Protein AF-A0A2P7TG38-F1 (afdb_monomer)

Sequence (445 aa):
MKNNAKIALFFLISPLFAFIAFDYECVNLPETLLNYAGIVFPADIINNLADMDNMPASNPTTDAGATLGRVLFYDADLSQNHTISCASCHIQEFSFTDTARFSTGFNGGQTTRNAMSINHIRFQRDNAFFWDERAPSLEAQALMPIQNAVEMGLTLDTLVARVAAKPFYPSLFQAAFGTTTVTSDFIARALAQFMRSMNTFGSKYRQGVEQTPGNPSVVPFANFTAEENLGKTLFMDTTRGNCQSCHTRNVFVHQGSHNIGLDIVYADNGVGAVTGNPNKNGKFAVPSLINVALTAPYMHDGRYNTLEQVINFYSDSIQPHPNLSHFLKDNITGLPRHPNYTPSEKAALLAFLNTLTDTIIATDERWSNPFCVITCVPTITGNAEVCAYDPVTYTITPGPPNSTYLWNITGSYIIVSGCSMADTTCTLMWTDGPAGTLSVTQTSY

Solvent-accessible surface area (backbone atoms only — not comparable to full-atom values): 24382 Å² total; per-residue (Å²): 136,88,82,83,80,81,81,81,80,79,77,80,78,70,79,81,73,76,82,82,48,64,36,88,90,39,73,59,71,69,97,63,77,60,87,45,50,79,68,84,70,57,69,69,53,52,74,69,39,58,91,19,53,62,69,45,92,94,54,63,55,36,36,44,24,19,50,42,8,45,50,62,36,52,32,23,69,64,12,71,81,46,75,28,28,59,40,74,37,30,27,39,73,28,48,23,14,27,76,45,42,41,38,69,21,58,82,73,35,65,50,90,38,29,51,67,61,46,62,42,52,31,37,28,31,87,36,43,39,66,56,34,42,73,21,77,34,61,39,57,44,57,48,46,50,35,48,30,81,46,42,19,45,29,53,64,69,57,48,31,53,54,52,62,67,42,86,67,42,38,61,38,33,32,64,43,71,75,36,58,76,68,43,62,67,59,51,17,46,18,38,34,20,28,44,47,40,40,67,84,75,76,12,59,47,48,51,29,48,76,74,35,84,76,60,60,75,75,48,78,39,87,86,46,52,75,49,31,40,48,9,44,45,53,38,54,29,72,86,50,61,16,45,38,78,58,48,35,70,104,69,24,40,30,39,56,66,44,17,76,11,87,51,81,77,75,92,65,35,38,30,11,66,71,68,71,40,78,83,34,37,45,16,29,43,36,67,45,47,63,32,49,76,50,39,40,26,38,65,65,62,18,82,31,76,46,69,65,55,52,52,48,37,56,20,68,55,44,33,82,26,93,52,39,33,70,73,48,29,36,92,85,80,64,42,52,40,56,56,61,61,50,75,68,52,50,50,13,38,51,49,28,48,51,28,35,38,42,69,58,66,37,70,40,71,87,72,47,79,43,49,32,66,58,74,65,64,44,57,78,52,74,86,74,92,72,64,73,70,53,74,46,68,37,37,36,60,76,68,65,86,82,35,28,34,46,65,49,74,47,63,40,67,42,84,74,46,69,53,43,46,79,44,53,39,33,28,33,24,44,43,91,63,66,91,57,51,77,48,61,40,54,76,51,111

Foldseek 3Di:
DDDDDDDDPPDPPPPPPDPFDFDLLFFFADPDQDDLQPDDDDPQCCVVQVQQQQQDPVQHQDSLLLVLLLSQQQFLCLFPQSHDGQCQALPLLLQGHHQDLFGFADPRATDQWGGAHLAQVSRAPQQQDDFQSQANHQLSVNCPQSCDCGHRNDDQVRNQVSLLPRPCQLVSCCRRPVGSHGHSSSNSSSNSSNSNSRYDQPFLLSVQVVVDPDDSLPDAGPSDDPLLSLLSVQCSDLQALNNCVLLDDSRQAKGAKFQQQPDQDDDAQRNCVSPVDNLSGNITIRHGLQSVVSHAQDDGSRPRGDVLVVLQCSQAPRHQHVNHDQSQARPPPRGGHHNNDDPSNSSSNVSNSNSSYDSCSSDPPSNDNRGDGPQPFWDWDFDDPDDAFDKTKIFTDDDPPPWFKQKDKDWAWDFPDDRGRPGRMTIIGHHPTPDMDIGMGTDGD

Radius of gyration: 27.14 Å; Cα contacts (8 Å, |Δi|>4): 887; chains: 1; bounding box: 72×56×91 Å

Mean predicted aligned error: 9.94 Å

Secondary structure (DSSP, 8-state):
---------------------EEEEEE---SS---SS-----HHHHHHHGGG----TTS---HHHHHHHHHHHH-GGGSTTS---GGGTSBGGGTSB-SSSS-B-TTSPBPSSPPPP-TTGGG-GGG-BSTT--BSSHHHHHHHHHH-TTTT---HHHHHHHHHHSTTHHHHHHHHHS-----HHHHHHHHHHHHHH-----SHHHHHHHH--S-TTTSPPTTS-HHHHHHHHHHH-TTTT-GGGTS-TTT-----EEB--S-SS-S--BHHHHH--GGGTTBEE----TTGGGS-SBSTT--BSSHHHHHHIIIII----TTB-GGGB-TTT-SBP-----HHHHHHHHHHHHTT--GGGGT-GGGS--EEE----PPEE----PPTT-EEEEEE---STT-EEEEEEESSEEEEEE-STT-SEEEEEE-SSSPPEEEEEEEE-

Nearest PDB structures (foldseek):
  1iqc-assembly2_B  TM=8.600E-01  e=4.236E-20  Nitrosomonas europaea
  2c1v-assembly1_B  TM=8.940E-01  e=2.326E-19  Paracoccus pantotrophus
  4aam-assembly1_A  TM=7.656E-01  e=3.392E-21  Geobacter sulfurreducens PCA
  6qkn-assembly1_A  TM=8.036E-01  e=1.219E-19  Neisseria gonorrhoeae
  3hq8-assembly1_A  TM=8.163E-01  e=1.145E-14  Geobacter sulfurreducens

pLDDT: mean 89.49, std 15.1, range [26.48, 98.94]

Structure (mmCIF, N/CA/C/O backbone):
data_AF-A0A2P7TG38-F1
#
_entry.id   AF-A0A2P7TG38-F1
#
loop_
_atom_site.group_PDB
_atom_site.id
_atom_site.type_symbol
_atom_site.label_atom_id
_atom_site.label_alt_id
_atom_site.label_comp_id
_atom_site.label_asym_id
_atom_site.label_entity_id
_atom_site.label_seq_id
_atom_site.pdbx_PDB_ins_code
_atom_site.Cartn_x
_atom_site.Cartn_y
_atom_site.Cartn_z
_atom_site.occupancy
_atom_site.B_iso_or_equiv
_atom_site.auth_seq_id
_atom_site.auth_comp_id
_atom_site.auth_asym_id
_atom_site.auth_atom_id
_atom_site.pdbx_PDB_model_num
ATOM 1 N N . MET A 1 1 ? 49.257 -34.794 -3.719 1.00 40.75 1 MET A N 1
ATOM 2 C CA . MET A 1 1 ? 48.892 -33.424 -3.303 1.00 40.75 1 MET A CA 1
ATOM 3 C C . MET A 1 1 ? 47.437 -33.449 -2.856 1.00 40.75 1 MET A C 1
ATOM 5 O O . MET A 1 1 ? 46.562 -33.630 -3.687 1.00 40.75 1 MET A O 1
ATOM 9 N N . LYS A 1 2 ? 47.200 -33.424 -1.538 1.00 30.56 2 LYS A N 1
ATOM 10 C CA . LYS A 1 2 ? 45.861 -33.371 -0.930 1.00 30.56 2 LYS A CA 1
ATOM 11 C C . LYS A 1 2 ? 45.369 -31.926 -1.021 1.00 30.56 2 LYS A C 1
ATOM 13 O O . LYS A 1 2 ? 46.063 -31.052 -0.514 1.00 30.56 2 LYS A O 1
ATOM 18 N N . ASN A 1 3 ? 44.221 -31.683 -1.649 1.00 32.53 3 ASN A N 1
ATOM 19 C CA . ASN A 1 3 ? 43.583 -30.367 -1.649 1.00 32.53 3 ASN A CA 1
ATOM 20 C C . ASN A 1 3 ? 42.337 -30.433 -0.760 1.00 32.53 3 ASN A C 1
ATOM 22 O O . ASN A 1 3 ? 41.350 -31.080 -1.099 1.00 32.53 3 ASN A O 1
ATOM 26 N N . ASN A 1 4 ? 42.440 -29.816 0.417 1.00 31.19 4 ASN A N 1
ATOM 27 C CA . ASN A 1 4 ? 41.373 -29.701 1.403 1.00 31.19 4 ASN A CA 1
ATOM 28 C C . ASN A 1 4 ? 40.395 -28.605 0.960 1.00 31.19 4 ASN A C 1
ATOM 30 O O . ASN A 1 4 ? 40.722 -27.421 1.043 1.00 31.19 4 ASN A O 1
ATOM 34 N N . ALA A 1 5 ? 39.192 -28.986 0.537 1.00 33.16 5 ALA A N 1
ATOM 35 C CA . ALA A 1 5 ? 38.080 -28.053 0.401 1.00 33.16 5 ALA A CA 1
ATOM 36 C C . ALA A 1 5 ? 37.529 -27.734 1.800 1.00 33.16 5 ALA A C 1
ATOM 38 O O . ALA A 1 5 ? 36.944 -28.591 2.462 1.00 33.16 5 ALA A O 1
ATOM 39 N N . LYS A 1 6 ? 37.751 -26.504 2.273 1.00 30.05 6 LYS A N 1
ATOM 40 C CA . LYS A 1 6 ? 37.080 -25.966 3.461 1.00 30.05 6 LYS A CA 1
ATOM 41 C C . LYS A 1 6 ? 35.640 -25.625 3.078 1.00 30.05 6 LYS A C 1
ATOM 43 O O . LYS A 1 6 ? 35.405 -24.639 2.388 1.00 30.05 6 LYS A O 1
ATOM 48 N N . ILE A 1 7 ? 34.692 -26.442 3.524 1.00 29.89 7 ILE A N 1
ATOM 49 C CA . ILE A 1 7 ? 33.266 -26.108 3.519 1.00 29.89 7 ILE A CA 1
ATOM 50 C C . ILE A 1 7 ? 33.051 -25.121 4.670 1.00 29.89 7 ILE A C 1
ATOM 52 O O . ILE A 1 7 ? 33.132 -25.497 5.838 1.00 29.89 7 ILE A O 1
ATOM 56 N N . ALA A 1 8 ? 32.851 -23.845 4.345 1.00 27.77 8 ALA A N 1
ATOM 57 C CA . ALA A 1 8 ? 32.407 -22.847 5.306 1.00 27.77 8 ALA A CA 1
ATOM 58 C C . ALA A 1 8 ? 30.895 -23.021 5.502 1.00 27.77 8 ALA A C 1
ATOM 60 O O . ALA A 1 8 ? 30.098 -22.637 4.649 1.00 27.77 8 ALA A O 1
ATOM 61 N N . LEU A 1 9 ? 30.514 -23.659 6.607 1.00 26.48 9 LEU A N 1
ATOM 62 C CA . LEU A 1 9 ? 29.132 -23.750 7.057 1.00 26.48 9 LEU A CA 1
ATOM 63 C C . LEU A 1 9 ? 28.748 -22.379 7.638 1.00 26.48 9 LEU A C 1
ATOM 65 O O . LEU A 1 9 ? 29.119 -22.053 8.764 1.00 26.48 9 LEU A O 1
ATOM 69 N N . PHE A 1 10 ? 28.068 -21.546 6.850 1.00 28.14 10 PHE A N 1
ATOM 70 C CA . PHE A 1 10 ? 27.430 -20.337 7.366 1.00 28.14 10 PHE A CA 1
ATOM 71 C C . PHE A 1 10 ? 26.239 -20.764 8.229 1.00 28.14 10 PHE A C 1
ATOM 73 O O . PHE A 1 10 ? 25.195 -21.159 7.714 1.00 28.14 10 PHE A O 1
ATOM 80 N N . PHE A 1 11 ? 26.406 -20.710 9.549 1.00 26.55 11 PHE A N 1
ATOM 81 C CA . PHE A 1 11 ? 25.276 -20.721 10.467 1.00 26.55 11 PHE A CA 1
ATOM 82 C C . PHE A 1 11 ? 24.475 -19.439 10.225 1.00 26.55 11 PHE A C 1
ATOM 84 O O . PHE A 1 11 ? 24.938 -18.343 10.540 1.00 26.55 11 PHE A O 1
ATOM 91 N N . LEU A 1 12 ? 23.290 -19.577 9.629 1.00 28.44 12 LEU A N 1
ATOM 92 C CA . LEU A 1 12 ? 22.257 -18.548 9.663 1.00 28.44 12 LEU A CA 1
ATOM 93 C C . LEU A 1 12 ? 21.888 -18.340 11.132 1.00 28.44 12 LEU A C 1
ATOM 95 O O . LEU A 1 12 ? 21.151 -19.129 11.721 1.00 28.44 12 LEU A O 1
ATOM 99 N N . ILE A 1 13 ? 22.453 -17.300 11.739 1.00 27.97 13 ILE A N 1
ATOM 100 C CA . ILE A 1 13 ? 21.964 -16.765 13.003 1.00 27.97 13 ILE A CA 1
ATOM 101 C C . ILE A 1 13 ? 20.603 -16.159 12.663 1.00 27.97 13 ILE A C 1
ATOM 103 O O . ILE A 1 13 ? 20.529 -15.042 12.157 1.00 27.97 13 ILE A O 1
ATOM 107 N N . SER A 1 14 ? 19.530 -16.928 12.857 1.00 29.52 14 SER A N 1
ATOM 108 C CA . SER A 1 14 ? 18.183 -16.365 12.894 1.00 29.52 14 SER A CA 1
ATOM 109 C C . SER A 1 14 ? 18.194 -15.322 14.008 1.00 29.52 14 SER A C 1
ATOM 111 O O . SER A 1 14 ? 18.491 -15.698 15.147 1.00 29.52 14 SER A O 1
ATOM 113 N N . PRO A 1 15 ? 17.926 -14.033 13.735 1.00 32.41 15 PRO A N 1
ATOM 114 C CA . PRO A 1 15 ? 17.706 -13.097 14.818 1.00 32.41 15 PRO A CA 1
ATOM 115 C C . PRO A 1 15 ? 16.525 -13.652 15.611 1.00 32.41 15 PRO A C 1
ATOM 117 O O . PRO A 1 15 ? 15.466 -13.954 15.056 1.00 32.41 15 PRO A O 1
ATOM 120 N N . LEU A 1 16 ? 16.756 -13.904 16.895 1.00 33.19 16 LEU A N 1
ATOM 121 C CA . LEU A 1 16 ? 15.710 -14.249 17.838 1.00 33.19 16 LEU A CA 1
ATOM 122 C C . LEU A 1 16 ? 14.849 -12.983 17.949 1.00 33.19 16 LEU A C 1
ATOM 124 O O . LEU A 1 16 ? 15.168 -12.085 18.724 1.00 33.19 16 LEU A O 1
ATOM 128 N N . PHE A 1 17 ? 13.841 -12.839 17.086 1.00 38.12 17 PHE A N 1
ATOM 129 C CA . PHE A 1 17 ? 12.867 -11.767 17.232 1.00 38.12 17 PHE A CA 1
ATOM 130 C C . PHE A 1 17 ? 12.165 -12.016 18.563 1.00 38.12 17 PHE A C 1
ATOM 132 O O . PHE A 1 17 ? 11.466 -13.016 18.729 1.00 38.12 17 PHE A O 1
ATOM 139 N N . ALA A 1 18 ? 12.417 -11.149 19.540 1.00 43.00 18 ALA A N 1
ATOM 140 C CA . ALA A 1 18 ? 11.610 -11.119 20.743 1.00 43.00 18 ALA A CA 1
ATOM 141 C C . ALA A 1 18 ? 10.163 -10.875 20.297 1.00 43.00 18 ALA A C 1
ATOM 143 O O . ALA A 1 18 ? 9.884 -9.872 19.640 1.00 43.00 18 ALA A O 1
ATOM 144 N N . PHE A 1 19 ? 9.263 -11.811 20.596 1.00 54.06 19 PHE A N 1
ATOM 145 C CA . PHE A 1 19 ? 7.839 -11.619 20.354 1.00 54.06 19 PHE A CA 1
ATOM 146 C C . PHE A 1 19 ? 7.368 -10.462 21.240 1.00 54.06 19 PHE A C 1
ATOM 148 O O . PHE A 1 19 ? 7.234 -10.616 22.453 1.00 54.06 19 PHE A O 1
ATOM 155 N N . ILE A 1 20 ? 7.165 -9.285 20.644 1.00 66.25 20 ILE A N 1
ATOM 156 C CA . ILE A 1 20 ? 6.530 -8.158 21.326 1.00 66.25 20 ILE A CA 1
ATOM 157 C C . ILE A 1 20 ? 5.039 -8.482 21.395 1.00 66.25 20 ILE A C 1
ATOM 159 O O . ILE A 1 20 ? 4.345 -8.460 20.381 1.00 66.25 20 ILE A O 1
ATOM 163 N N . ALA A 1 21 ? 4.560 -8.822 22.587 1.00 76.19 21 ALA A N 1
ATOM 164 C CA . ALA A 1 21 ? 3.137 -8.978 22.842 1.00 76.19 21 ALA A CA 1
ATOM 165 C C . ALA A 1 21 ? 2.519 -7.610 23.172 1.00 76.19 21 ALA A C 1
ATOM 167 O O . ALA A 1 21 ? 3.145 -6.786 23.843 1.00 76.19 21 ALA A O 1
ATOM 168 N N . PHE A 1 22 ? 1.295 -7.372 22.706 1.00 82.75 22 PHE A N 1
ATOM 169 C CA . PHE A 1 22 ? 0.552 -6.132 22.931 1.00 82.75 22 PHE A CA 1
ATOM 170 C C . PHE A 1 22 ? -0.706 -6.404 23.753 1.00 82.75 22 PHE A C 1
ATOM 172 O O . PHE A 1 22 ? -1.361 -7.429 23.570 1.00 82.75 22 PHE A O 1
ATOM 179 N N . ASP A 1 23 ? -1.034 -5.481 24.654 1.00 84.56 23 ASP A N 1
ATOM 180 C CA . ASP A 1 23 ? -2.286 -5.485 25.399 1.00 84.56 23 ASP A CA 1
ATOM 181 C C . ASP A 1 23 ? -3.351 -4.736 24.593 1.00 84.56 23 ASP A C 1
ATOM 183 O O . ASP A 1 23 ? -3.359 -3.506 24.546 1.00 84.56 23 ASP A O 1
ATOM 187 N N . TYR A 1 24 ? -4.259 -5.479 23.958 1.00 88.81 24 TYR A N 1
ATOM 188 C CA . TYR A 1 24 ? -5.338 -4.910 23.147 1.00 88.81 24 TYR A CA 1
ATOM 189 C C . TYR A 1 24 ? -6.470 -4.262 23.967 1.00 88.81 24 TYR A C 1
ATOM 191 O O . TYR A 1 24 ? -7.418 -3.733 23.378 1.00 88.81 24 TYR A O 1
ATOM 199 N N . GLU A 1 25 ? -6.366 -4.256 25.299 1.00 89.75 25 GLU A N 1
ATOM 200 C CA . GLU A 1 25 ? -7.223 -3.484 26.206 1.00 89.75 25 GLU A CA 1
ATOM 201 C C . GLU A 1 25 ? -6.608 -2.122 26.584 1.00 89.75 25 GLU A C 1
ATOM 203 O O . GLU A 1 25 ? -7.287 -1.271 27.164 1.00 89.75 25 GLU A O 1
ATOM 208 N N . CYS A 1 26 ? -5.343 -1.875 26.221 1.00 90.56 26 CYS A N 1
ATOM 209 C CA . CYS A 1 26 ? -4.595 -0.673 26.581 1.00 90.56 26 CYS A CA 1
ATOM 210 C C . CYS A 1 26 ? -4.051 0.038 25.338 1.00 90.56 26 CYS A C 1
ATOM 212 O O . CYS A 1 26 ? -3.210 -0.489 24.612 1.00 90.56 26 CYS A O 1
ATOM 214 N N . VAL A 1 27 ? -4.487 1.279 25.116 1.00 93.62 27 VAL A N 1
ATOM 215 C CA . VAL A 1 27 ? -3.978 2.130 24.033 1.00 93.62 27 VAL A CA 1
ATOM 216 C C . VAL A 1 27 ? -3.109 3.237 24.625 1.00 93.62 27 VAL A C 1
ATOM 218 O O . VAL A 1 27 ? -3.555 3.990 25.489 1.00 93.62 27 VAL A O 1
ATOM 221 N N . ASN A 1 28 ? -1.879 3.358 24.137 1.00 92.62 28 ASN A N 1
ATOM 222 C CA . ASN A 1 28 ? -0.933 4.414 24.464 1.00 92.62 28 ASN A CA 1
ATOM 223 C C . ASN A 1 28 ? -0.967 5.496 23.374 1.00 92.62 28 ASN A C 1
ATOM 225 O O . ASN A 1 28 ? -0.212 5.449 22.402 1.00 92.62 28 ASN A O 1
ATOM 229 N N . LEU A 1 29 ? -1.886 6.453 23.516 1.00 94.25 29 LEU A N 1
ATOM 230 C CA . LEU A 1 29 ? -1.985 7.608 22.623 1.00 94.25 29 LEU A CA 1
ATOM 231 C C . LEU A 1 29 ? -1.317 8.836 23.258 1.00 94.25 29 LEU A C 1
ATOM 233 O O . LEU A 1 29 ? -1.449 9.034 24.468 1.00 94.25 29 LEU A O 1
ATOM 237 N N . PRO A 1 30 ? -0.651 9.694 22.465 1.00 90.50 30 PRO A N 1
ATOM 238 C CA . PRO A 1 30 ? -0.101 10.945 22.972 1.00 90.50 30 PRO A CA 1
ATOM 239 C C . PRO A 1 30 ? -1.216 11.891 23.440 1.00 90.50 30 PRO A C 1
ATOM 241 O O . PRO A 1 30 ? -2.312 11.906 22.879 1.00 90.50 30 PRO A O 1
ATOM 244 N N . GLU A 1 31 ? -0.917 12.734 24.435 1.00 89.56 31 GLU A N 1
ATOM 245 C CA . GLU A 1 31 ? -1.869 13.733 24.956 1.00 89.56 31 GLU A CA 1
ATOM 246 C C . GLU A 1 31 ? -2.349 14.708 23.871 1.00 89.56 31 GLU A C 1
ATOM 248 O O . GLU A 1 31 ? -3.493 15.161 23.881 1.00 89.56 31 GLU A O 1
ATOM 253 N N . THR A 1 32 ? -1.464 15.030 22.925 1.00 94.38 32 THR A N 1
ATOM 254 C CA . THR A 1 32 ? -1.784 15.827 21.739 1.00 94.38 32 THR A CA 1
ATOM 255 C C . THR A 1 32 ? -1.868 14.908 20.531 1.00 94.38 32 THR A C 1
ATOM 257 O O . THR A 1 32 ? -0.941 14.143 20.272 1.00 94.38 32 THR A O 1
ATOM 260 N N . LEU A 1 33 ? -2.965 15.009 19.776 1.00 96.12 33 LEU A N 1
ATOM 261 C CA . LEU A 1 33 ? -3.148 14.225 18.558 1.00 96.12 33 LEU A CA 1
ATOM 262 C C . LEU A 1 33 ? -2.015 14.490 17.565 1.00 96.12 33 LEU A C 1
ATOM 264 O O . LEU A 1 33 ? -1.597 15.631 17.357 1.00 96.12 33 LEU A O 1
ATOM 268 N N . LEU A 1 34 ? -1.535 13.420 16.936 1.00 96.44 34 LEU A N 1
ATOM 269 C CA . LEU A 1 34 ? -0.526 13.531 15.893 1.00 96.44 34 LEU A CA 1
ATOM 270 C C . LEU A 1 34 ? -1.128 14.166 14.633 1.00 96.44 34 LEU A C 1
ATOM 272 O O . LEU A 1 34 ? -2.316 14.020 14.354 1.00 96.44 34 LEU A O 1
ATOM 276 N N . ASN A 1 35 ? -0.286 14.847 13.856 1.00 95.69 35 ASN A N 1
ATOM 277 C CA . ASN A 1 35 ? -0.706 15.532 12.638 1.00 95.69 35 ASN A CA 1
ATOM 278 C C . ASN A 1 35 ? -0.866 14.545 11.465 1.00 95.69 35 ASN A C 1
ATOM 280 O O . ASN A 1 35 ? 0.118 14.159 10.819 1.00 95.69 35 ASN A O 1
ATOM 284 N N . TYR A 1 36 ? -2.114 14.176 11.182 1.00 96.31 36 TYR A N 1
ATOM 285 C CA . TYR A 1 36 ? -2.535 13.373 10.032 1.00 96.31 36 TYR A CA 1
ATOM 286 C C . TYR A 1 36 ? -3.200 14.222 8.944 1.00 96.31 36 TYR A C 1
ATOM 288 O O . TYR A 1 36 ? -3.076 13.911 7.759 1.00 96.31 36 TYR A O 1
ATOM 296 N N . ALA A 1 37 ? -3.929 15.270 9.331 1.00 93.88 37 ALA A N 1
ATOM 297 C CA . ALA A 1 37 ? -4.727 16.088 8.422 1.00 93.88 37 ALA A CA 1
ATOM 298 C C . ALA A 1 37 ? -3.908 17.193 7.736 1.00 93.88 37 ALA A C 1
ATOM 300 O O . ALA A 1 37 ? -4.144 17.524 6.574 1.00 93.88 37 ALA A O 1
ATOM 301 N N . GLY A 1 38 ? -2.924 17.756 8.435 1.00 89.75 38 GLY A N 1
ATOM 302 C CA . GLY A 1 38 ? -2.095 18.877 7.992 1.00 89.75 38 GLY A CA 1
ATOM 303 C C . GLY A 1 38 ? -0.827 18.463 7.248 1.00 89.75 38 GLY A C 1
ATOM 304 O O . GLY A 1 38 ? 0.221 19.078 7.453 1.00 89.75 38 GLY A O 1
ATOM 305 N N . ILE A 1 39 ? -0.883 17.417 6.416 1.00 86.56 39 ILE A N 1
ATOM 306 C CA . ILE A 1 39 ? 0.250 17.022 5.566 1.00 86.56 39 ILE A CA 1
ATOM 307 C C . ILE A 1 39 ? 0.423 18.063 4.457 1.00 86.56 39 ILE A C 1
ATOM 309 O O . ILE A 1 39 ? -0.488 18.311 3.666 1.00 86.56 39 ILE A O 1
ATOM 313 N N . VAL A 1 40 ? 1.612 18.662 4.385 1.00 85.69 40 VAL A N 1
ATOM 314 C CA . VAL A 1 40 ? 1.969 19.596 3.314 1.00 85.69 40 VAL A CA 1
ATOM 315 C C . VAL A 1 40 ? 2.430 18.797 2.101 1.00 85.69 40 VAL A C 1
ATOM 317 O O . VAL A 1 40 ? 3.507 18.204 2.103 1.00 85.69 40 VAL A O 1
ATOM 320 N N . PHE A 1 41 ? 1.604 18.784 1.060 1.00 87.88 41 PHE A N 1
ATOM 321 C CA . PHE A 1 41 ? 1.947 18.161 -0.214 1.00 87.88 41 PHE A CA 1
ATOM 322 C C . PHE A 1 41 ? 2.811 19.110 -1.058 1.00 87.88 41 PHE A C 1
ATOM 324 O O . PHE A 1 41 ? 2.477 20.296 -1.160 1.00 87.88 41 PHE A O 1
ATOM 331 N N . PRO A 1 42 ? 3.879 18.618 -1.714 1.00 86.81 42 PRO A N 1
ATOM 332 C CA . PRO A 1 42 ? 4.589 19.400 -2.720 1.00 86.81 42 PRO A CA 1
ATOM 333 C C . PRO A 1 42 ? 3.629 19.891 -3.816 1.00 86.81 42 PRO A C 1
ATOM 335 O O . PRO A 1 42 ? 2.683 19.195 -4.193 1.00 86.81 42 PRO A O 1
ATOM 338 N N . ALA A 1 43 ? 3.858 21.096 -4.342 1.00 84.00 43 ALA A N 1
ATOM 339 C CA . ALA A 1 43 ? 2.920 21.740 -5.268 1.00 84.00 43 ALA A CA 1
ATOM 340 C C . ALA A 1 43 ? 2.669 20.916 -6.545 1.00 84.00 43 ALA A C 1
ATOM 342 O O . ALA A 1 43 ? 1.555 20.892 -7.068 1.00 84.00 43 ALA A O 1
ATOM 343 N N . ASP A 1 44 ? 3.685 20.204 -7.040 1.00 83.06 44 ASP A N 1
ATOM 344 C CA . ASP A 1 44 ? 3.545 19.310 -8.186 1.00 83.06 44 ASP A CA 1
ATOM 345 C C . ASP A 1 44 ? 2.716 18.061 -7.859 1.00 83.06 44 ASP A C 1
ATOM 347 O O . ASP A 1 44 ? 2.017 17.569 -8.741 1.00 83.06 44 ASP A O 1
ATOM 351 N N . ILE A 1 45 ? 2.718 17.575 -6.615 1.00 83.62 45 ILE A N 1
ATOM 352 C CA . ILE A 1 45 ? 1.814 16.500 -6.185 1.00 83.62 45 ILE A CA 1
ATOM 353 C C . ILE A 1 45 ? 0.367 16.975 -6.270 1.00 83.62 45 ILE A C 1
ATOM 355 O O . ILE A 1 45 ? -0.440 16.316 -6.916 1.00 83.62 45 ILE A O 1
ATOM 359 N N . ILE A 1 46 ? 0.053 18.140 -5.695 1.00 81.88 46 ILE A N 1
ATOM 360 C CA . ILE A 1 46 ? -1.311 18.695 -5.694 1.00 81.88 46 ILE A CA 1
ATOM 361 C C . ILE A 1 46 ? -1.815 18.877 -7.129 1.00 81.88 46 ILE A C 1
ATOM 363 O O . ILE A 1 46 ? -2.892 18.399 -7.477 1.00 81.88 46 ILE A O 1
ATOM 367 N N . ASN A 1 47 ? -1.010 19.515 -7.982 1.00 80.44 47 ASN A N 1
ATOM 368 C CA . ASN A 1 47 ? -1.403 19.817 -9.358 1.00 80.44 47 ASN A CA 1
ATOM 369 C C . ASN A 1 47 ? -1.591 18.563 -10.215 1.00 80.44 47 ASN A C 1
ATOM 371 O O . ASN A 1 47 ? -2.442 18.549 -11.100 1.00 80.44 47 ASN A O 1
ATOM 375 N N . ASN A 1 48 ? -0.794 17.517 -9.983 1.00 78.31 48 ASN A N 1
ATOM 376 C CA . ASN A 1 48 ? -0.901 16.293 -10.766 1.00 78.31 48 ASN A CA 1
ATOM 377 C C . ASN A 1 48 ? -1.972 15.353 -10.209 1.00 78.31 48 ASN A C 1
ATOM 379 O O . ASN A 1 48 ? -2.672 14.717 -10.988 1.00 78.31 48 ASN A O 1
ATOM 383 N N . LEU A 1 49 ? -2.110 15.230 -8.889 1.00 83.88 49 LEU A N 1
ATOM 384 C CA . LEU A 1 49 ? -2.918 14.189 -8.250 1.00 83.88 49 LEU A CA 1
ATOM 385 C C . LEU A 1 49 ? -4.317 14.629 -7.818 1.00 83.88 49 LEU A C 1
ATOM 387 O O . LEU A 1 49 ? -5.038 13.790 -7.290 1.00 83.88 49 LEU A O 1
ATOM 391 N N . ALA A 1 50 ? -4.732 15.873 -8.074 1.00 82.81 50 ALA A N 1
ATOM 392 C CA . ALA A 1 50 ? -6.072 16.350 -7.716 1.00 82.81 50 ALA A CA 1
ATOM 393 C C . ALA A 1 50 ? -7.195 15.415 -8.213 1.00 82.81 50 ALA A C 1
ATOM 395 O O . ALA A 1 50 ? -8.062 15.038 -7.434 1.00 82.81 50 ALA A O 1
ATOM 396 N N . ASP A 1 51 ? -7.121 14.951 -9.466 1.00 83.38 51 ASP A N 1
ATOM 397 C CA . ASP A 1 51 ? -8.115 14.031 -10.052 1.00 83.38 51 ASP A CA 1
ATOM 398 C C . ASP A 1 51 ? -8.026 12.590 -9.513 1.00 83.38 51 ASP A C 1
ATOM 400 O O . ASP A 1 51 ? -8.859 11.743 -9.833 1.00 83.38 51 ASP A O 1
ATOM 404 N N . MET A 1 52 ? -6.977 12.283 -8.750 1.00 87.62 52 MET A N 1
ATOM 405 C CA . MET A 1 52 ? -6.725 10.969 -8.158 1.00 87.62 52 MET A CA 1
ATOM 406 C C . MET A 1 52 ? -6.940 10.954 -6.645 1.00 87.62 52 MET A C 1
ATOM 408 O O . MET A 1 52 ? -6.830 9.891 -6.039 1.00 87.62 52 MET A O 1
ATOM 412 N N . ASP A 1 53 ? -7.211 12.105 -6.033 1.00 90.81 53 ASP A N 1
ATOM 413 C CA . ASP A 1 53 ? -7.488 12.201 -4.608 1.00 90.81 53 ASP A CA 1
ATOM 414 C C . ASP A 1 53 ? -8.857 11.584 -4.306 1.00 90.81 53 ASP A C 1
ATOM 416 O O . ASP A 1 53 ? -9.906 12.141 -4.629 1.00 90.81 53 ASP A O 1
ATOM 420 N N . ASN A 1 54 ? -8.844 10.410 -3.678 1.00 92.62 54 ASN A N 1
ATOM 421 C CA . ASN A 1 54 ? -10.058 9.682 -3.327 1.00 92.62 54 ASN A CA 1
ATOM 422 C C . ASN A 1 54 ? -10.664 10.097 -1.981 1.00 92.62 54 ASN A C 1
ATOM 424 O O . ASN A 1 54 ? -11.517 9.377 -1.456 1.00 92.62 54 ASN A O 1
ATOM 428 N N . MET A 1 55 ? -10.220 11.209 -1.386 1.00 93.19 55 MET A N 1
ATOM 429 C CA . MET A 1 55 ? -10.789 11.735 -0.148 1.00 93.19 55 MET A CA 1
ATOM 430 C C . MET A 1 55 ? -12.174 12.355 -0.410 1.00 93.19 55 MET A C 1
ATOM 432 O O . MET A 1 55 ? -12.268 13.428 -1.012 1.00 93.19 55 MET A O 1
ATOM 436 N N . PRO A 1 56 ? -13.277 11.737 0.052 1.00 94.25 56 PRO A N 1
ATOM 437 C CA . PRO A 1 56 ? -14.601 12.282 -0.189 1.00 94.25 56 PRO A CA 1
ATOM 438 C C . PRO A 1 56 ? -14.876 13.453 0.761 1.00 94.25 56 PRO A C 1
ATOM 440 O O . PRO A 1 56 ? -14.493 13.433 1.932 1.00 94.25 56 PRO A O 1
ATOM 443 N N . ALA A 1 57 ? -15.648 14.438 0.298 1.00 95.31 57 ALA A N 1
ATOM 444 C CA . ALA A 1 57 ? -16.063 15.577 1.124 1.00 95.31 57 ALA A CA 1
ATOM 445 C C . ALA A 1 57 ? -16.848 15.162 2.387 1.00 95.31 57 ALA A C 1
ATOM 447 O O . ALA A 1 57 ? -16.866 15.888 3.376 1.00 95.31 57 ALA A O 1
ATOM 448 N N . SER A 1 58 ? -17.488 13.988 2.369 1.00 96.06 58 SER A N 1
ATOM 449 C CA . SER A 1 58 ? -18.223 13.419 3.503 1.00 96.06 58 SER A CA 1
ATOM 450 C C . SER A 1 58 ? -17.349 12.678 4.523 1.00 96.06 58 SER A C 1
ATOM 452 O O . SER A 1 58 ? -17.867 12.261 5.559 1.00 96.06 58 SER A O 1
ATOM 454 N N . ASN A 1 59 ? -16.064 12.453 4.234 1.00 97.69 59 ASN A N 1
ATOM 455 C CA . ASN A 1 59 ? -15.116 11.797 5.138 1.00 97.69 59 ASN A CA 1
ATOM 456 C C . ASN A 1 59 ? -13.689 12.367 4.966 1.00 97.69 59 ASN A C 1
ATOM 458 O O . ASN A 1 59 ? -12.780 11.636 4.560 1.00 97.69 59 ASN A O 1
ATOM 462 N N . PRO A 1 60 ? -13.480 13.674 5.223 1.00 97.25 60 PRO A N 1
ATOM 463 C CA . PRO A 1 60 ? -12.146 14.262 5.183 1.00 97.25 60 PRO A CA 1
ATOM 464 C C . PRO A 1 60 ? -11.266 13.666 6.287 1.00 97.25 60 PRO A C 1
ATOM 466 O O . PRO A 1 60 ? -11.752 13.368 7.378 1.00 97.25 60 PRO A O 1
ATOM 469 N N . THR A 1 61 ? -9.964 13.527 6.031 1.00 97.94 61 THR A N 1
ATOM 470 C CA . THR A 1 61 ? -9.018 13.130 7.081 1.00 97.94 61 THR A CA 1
ATOM 471 C C . THR A 1 61 ? -8.929 14.218 8.149 1.00 97.94 61 THR A C 1
ATOM 473 O O . THR A 1 61 ? -8.615 15.370 7.860 1.00 97.94 61 THR A O 1
ATOM 476 N N . THR A 1 62 ? -9.183 13.823 9.392 1.00 98.50 62 THR A N 1
ATOM 477 C CA . THR A 1 62 ? -8.987 14.619 10.609 1.00 98.50 62 THR A CA 1
ATOM 478 C C . THR A 1 62 ? -8.001 13.903 11.524 1.00 98.50 62 THR A C 1
ATOM 480 O O . THR A 1 62 ? -7.896 12.677 11.467 1.00 98.50 62 THR A O 1
ATOM 483 N N . ASP A 1 63 ? -7.312 14.630 12.406 1.00 98.62 63 ASP A N 1
ATOM 484 C CA . ASP A 1 63 ? -6.367 13.994 13.333 1.00 98.62 63 ASP A CA 1
ATOM 485 C C . ASP A 1 63 ? -7.073 13.008 14.280 1.00 98.62 63 ASP A C 1
ATOM 487 O O . ASP A 1 63 ? -6.572 11.913 14.537 1.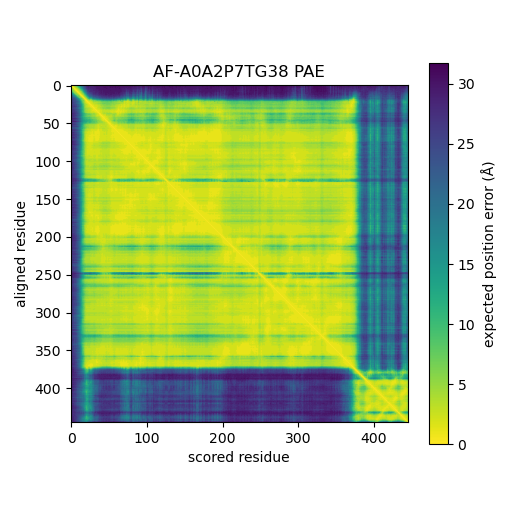00 98.62 63 ASP A O 1
ATOM 491 N N . ALA A 1 64 ? -8.282 13.349 14.739 1.00 98.69 64 ALA A N 1
ATOM 492 C CA . ALA A 1 64 ? -9.081 12.489 15.610 1.00 98.69 64 ALA A CA 1
ATOM 493 C C . ALA A 1 64 ? -9.601 11.239 14.881 1.00 98.69 64 ALA A C 1
ATOM 495 O O . ALA A 1 64 ? -9.488 10.130 15.403 1.00 98.69 64 ALA A O 1
ATOM 496 N N . GLY A 1 65 ? -10.125 11.388 13.659 1.00 98.75 65 GLY A N 1
ATOM 497 C CA . GLY A 1 65 ? -10.614 10.255 12.874 1.00 98.75 65 GLY A CA 1
ATOM 498 C C . GLY A 1 65 ? -9.499 9.321 12.405 1.00 98.75 65 GLY A C 1
ATOM 499 O O . GLY A 1 65 ? -9.664 8.104 12.478 1.00 98.75 65 GLY A O 1
ATOM 500 N N . ALA A 1 66 ? -8.336 9.854 12.019 1.00 98.75 66 ALA A N 1
ATOM 501 C CA . ALA A 1 66 ? -7.158 9.042 11.721 1.00 98.75 66 ALA A CA 1
ATOM 502 C C . ALA A 1 66 ? -6.594 8.354 12.974 1.00 98.75 66 ALA A C 1
ATOM 504 O O . ALA A 1 66 ? -6.167 7.208 12.886 1.00 98.75 66 ALA A O 1
ATOM 505 N N . THR A 1 67 ? -6.653 8.992 14.148 1.00 98.81 67 THR A N 1
ATOM 506 C CA . THR A 1 67 ? -6.266 8.354 15.418 1.00 98.81 67 THR A CA 1
ATOM 507 C C . THR A 1 67 ? -7.184 7.179 15.756 1.00 98.81 67 THR A C 1
ATOM 509 O O . THR A 1 67 ? -6.691 6.096 16.059 1.00 98.81 67 THR A O 1
ATOM 512 N N . LEU A 1 68 ? -8.508 7.336 15.636 1.00 98.88 68 LEU A N 1
ATOM 513 C CA . LEU A 1 68 ? -9.444 6.215 15.784 1.00 98.88 68 LEU A CA 1
ATOM 514 C C . LEU A 1 68 ? -9.145 5.103 14.764 1.00 98.88 68 LEU A C 1
ATOM 516 O O . LEU A 1 68 ? -9.091 3.928 15.125 1.00 98.88 68 LEU A O 1
ATOM 520 N N . GLY A 1 69 ? -8.899 5.472 13.504 1.00 98.88 69 GLY A N 1
ATOM 521 C CA . GLY A 1 69 ? -8.525 4.532 12.450 1.00 98.88 69 GLY A CA 1
ATOM 522 C C . GLY A 1 69 ? -7.234 3.773 12.744 1.00 98.88 69 GLY A C 1
ATOM 523 O O . GLY A 1 69 ? -7.182 2.573 12.505 1.00 98.88 69 GLY A O 1
ATOM 524 N N . ARG A 1 70 ? -6.222 4.437 13.315 1.00 98.81 70 ARG A N 1
ATOM 525 C CA . ARG A 1 70 ? -4.959 3.823 13.745 1.00 98.81 70 ARG A CA 1
ATOM 526 C C . ARG A 1 70 ? -5.198 2.744 14.795 1.00 98.81 70 ARG A C 1
ATOM 528 O O . ARG A 1 70 ? -4.660 1.650 14.670 1.00 98.81 70 ARG A O 1
ATOM 535 N N . VAL A 1 71 ? -6.017 3.032 15.807 1.00 98.81 71 VAL A N 1
ATOM 536 C CA . VAL A 1 71 ? -6.354 2.048 16.847 1.00 98.81 71 VAL A CA 1
ATOM 537 C C . VAL A 1 71 ? -7.058 0.842 16.223 1.00 98.81 71 VAL A C 1
ATOM 539 O O . VAL A 1 71 ? -6.595 -0.279 16.401 1.00 98.81 71 VAL A O 1
ATOM 542 N N . LEU A 1 72 ? -8.087 1.069 15.399 1.00 98.88 72 LEU A N 1
ATOM 543 C CA . LEU A 1 72 ? -8.811 0.001 14.693 1.00 98.88 72 LEU A CA 1
ATOM 544 C C . LEU A 1 72 ? -7.896 -0.833 13.777 1.00 98.88 72 LEU A C 1
ATOM 546 O O . LEU A 1 72 ? -8.046 -2.047 13.688 1.00 98.88 72 LEU A O 1
ATOM 550 N N . PHE A 1 73 ? -6.946 -0.196 13.089 1.00 98.88 73 PHE A N 1
ATOM 551 C CA . PHE A 1 73 ? -6.047 -0.856 12.139 1.00 98.88 73 PHE A CA 1
ATOM 552 C C . PHE A 1 73 ? -5.131 -1.885 12.814 1.00 98.88 73 PHE A C 1
ATOM 554 O O . PHE A 1 73 ? -4.854 -2.941 12.241 1.00 98.88 73 PHE A O 1
ATOM 561 N N . TYR A 1 74 ? -4.676 -1.584 14.031 1.00 98.75 74 TYR A N 1
ATOM 562 C CA . TYR A 1 74 ? -3.758 -2.429 14.794 1.00 98.75 74 TYR A CA 1
ATOM 563 C C . TYR A 1 74 ? -4.454 -3.425 15.729 1.00 98.75 74 TYR A C 1
ATOM 565 O O . TYR A 1 74 ? -3.794 -4.349 16.204 1.00 98.75 74 TYR A O 1
ATOM 573 N N . ASP A 1 75 ? -5.755 -3.273 15.980 1.00 98.38 75 ASP A N 1
ATOM 574 C CA . ASP A 1 75 ? -6.494 -4.061 16.967 1.00 98.38 75 ASP A CA 1
ATOM 575 C C . ASP A 1 75 ? -6.738 -5.505 16.491 1.00 98.38 75 ASP A C 1
ATOM 577 O O . ASP A 1 75 ? -7.616 -5.768 15.664 1.00 98.38 75 ASP A O 1
ATOM 581 N N . ALA A 1 76 ? -5.954 -6.460 17.006 1.00 95.31 76 ALA A N 1
ATOM 582 C CA . ALA A 1 76 ? -6.079 -7.876 16.636 1.00 95.31 76 ALA A CA 1
ATOM 583 C C . ALA A 1 76 ? -7.363 -8.515 17.171 1.00 95.31 76 ALA A C 1
ATOM 585 O O . ALA A 1 76 ? -7.827 -9.529 16.636 1.00 95.31 76 ALA A O 1
ATOM 586 N N . ASP A 1 77 ? -7.984 -7.872 18.163 1.00 93.62 77 ASP A N 1
ATOM 587 C CA . ASP A 1 77 ? -9.296 -8.245 18.660 1.00 93.62 77 ASP A CA 1
ATOM 588 C C . ASP A 1 77 ? -10.339 -8.184 17.541 1.00 93.62 77 ASP A C 1
ATOM 590 O O . ASP A 1 77 ? -11.359 -8.837 17.642 1.00 93.62 77 ASP A O 1
ATOM 594 N N . LEU A 1 78 ? -10.107 -7.486 16.423 1.00 96.50 78 LEU A N 1
ATOM 595 C CA . LEU A 1 78 ? -11.074 -7.364 15.326 1.00 96.50 78 LEU A CA 1
ATOM 596 C C . LEU A 1 78 ? -11.055 -8.530 14.318 1.00 96.50 78 LEU A C 1
ATOM 598 O O . LEU A 1 78 ? -11.644 -8.421 13.246 1.00 96.50 78 LEU A O 1
ATOM 602 N N . SER A 1 79 ? -10.457 -9.670 14.669 1.00 97.75 79 SER A N 1
ATOM 603 C CA . SER A 1 79 ? -10.555 -10.934 13.918 1.00 97.75 79 SER A CA 1
ATOM 604 C C . SER A 1 79 ? -11.300 -12.016 14.699 1.00 97.75 79 SER A C 1
ATOM 606 O O . SER A 1 79 ? -11.370 -11.980 15.925 1.00 97.75 79 SER A O 1
ATOM 608 N N . GLN A 1 80 ? -11.864 -13.015 14.021 1.00 96.75 80 GLN A N 1
ATOM 609 C CA . GLN A 1 80 ? -12.756 -14.014 14.618 1.00 96.75 80 GLN A CA 1
ATOM 610 C C . GLN A 1 80 ? -12.182 -14.693 15.870 1.00 96.75 80 GLN A C 1
ATOM 612 O O . GLN A 1 80 ? -12.924 -14.882 16.833 1.00 96.75 80 GLN A O 1
ATOM 617 N N . ASN A 1 81 ? -10.883 -15.001 15.885 1.00 94.69 81 ASN A N 1
ATOM 618 C CA . ASN A 1 81 ? -10.180 -15.600 17.024 1.00 94.69 81 ASN A CA 1
ATOM 619 C C . ASN A 1 81 ? -9.222 -14.637 17.749 1.00 94.69 81 ASN A C 1
ATOM 621 O O . ASN A 1 81 ? -8.435 -15.106 18.565 1.00 94.69 81 ASN A O 1
ATOM 625 N N . HIS A 1 82 ? -9.316 -13.331 17.489 1.00 94.06 82 HIS A N 1
ATOM 626 C CA . HIS A 1 82 ? -8.583 -12.287 18.207 1.00 94.06 82 HIS A CA 1
ATOM 627 C C . HIS A 1 82 ? -7.053 -12.289 17.985 1.00 94.06 82 HIS A C 1
ATOM 629 O O . HIS A 1 82 ? -6.302 -11.891 18.873 1.00 94.06 82 HIS A O 1
ATOM 635 N N . THR A 1 83 ? -6.568 -12.755 16.825 1.00 90.00 83 THR A N 1
ATOM 636 C CA . THR A 1 83 ? -5.120 -12.892 16.546 1.00 90.00 83 THR A CA 1
ATOM 637 C C . THR A 1 83 ? -4.598 -12.066 15.370 1.00 90.00 83 THR A C 1
ATOM 639 O O . THR A 1 83 ? -3.389 -11.865 15.269 1.00 90.00 83 THR A O 1
ATOM 642 N N . ILE A 1 84 ? -5.474 -11.583 14.488 1.00 95.38 84 ILE A N 1
ATOM 643 C CA . ILE A 1 84 ? -5.111 -10.844 13.272 1.00 95.38 84 ILE A CA 1
ATOM 644 C C . ILE A 1 84 ? -5.725 -9.446 13.283 1.00 95.38 84 ILE A C 1
ATOM 646 O O . ILE A 1 84 ? -6.910 -9.272 13.567 1.00 95.38 84 ILE A O 1
ATOM 650 N N . SER A 1 85 ? -4.921 -8.453 12.916 1.00 98.12 85 SER A N 1
ATOM 651 C CA . SER A 1 85 ? -5.358 -7.095 12.589 1.00 98.12 85 SER A CA 1
ATOM 652 C C . SER A 1 85 ? -4.980 -6.750 11.149 1.00 98.12 85 SER A C 1
ATOM 654 O O . SER A 1 85 ? -4.354 -7.549 10.449 1.00 98.12 85 SER A O 1
ATOM 656 N N . CYS A 1 86 ? -5.310 -5.540 10.691 1.00 98.56 86 CYS A N 1
ATOM 657 C CA . CYS A 1 86 ? -4.848 -5.070 9.383 1.00 98.56 86 CYS A CA 1
ATOM 658 C C . CYS A 1 86 ? -3.308 -5.061 9.329 1.00 98.56 86 CYS A C 1
ATOM 660 O O . CYS A 1 86 ? -2.707 -5.449 8.326 1.00 98.56 86 CYS A O 1
ATOM 662 N N . ALA A 1 87 ? -2.671 -4.682 10.442 1.00 97.94 87 ALA A N 1
ATOM 663 C CA . ALA A 1 87 ? -1.220 -4.605 10.576 1.00 97.94 87 ALA A CA 1
ATOM 664 C C . ALA A 1 87 ? -0.503 -5.966 10.528 1.00 97.94 87 ALA A C 1
ATOM 666 O O . ALA A 1 87 ? 0.699 -5.995 10.280 1.00 97.94 87 ALA A O 1
ATOM 667 N N . SER A 1 88 ? -1.209 -7.089 10.714 1.00 96.44 88 SER A N 1
ATOM 668 C CA . SER A 1 88 ? -0.624 -8.431 10.563 1.00 96.44 88 SER A CA 1
ATOM 669 C C . SER A 1 88 ? -0.193 -8.727 9.122 1.00 96.44 88 SER A C 1
ATOM 671 O O . SER A 1 88 ? 0.737 -9.498 8.916 1.00 96.44 88 SER A O 1
ATOM 673 N N . CYS A 1 89 ? -0.859 -8.118 8.135 1.00 97.81 89 CYS A N 1
ATOM 674 C CA . CYS A 1 89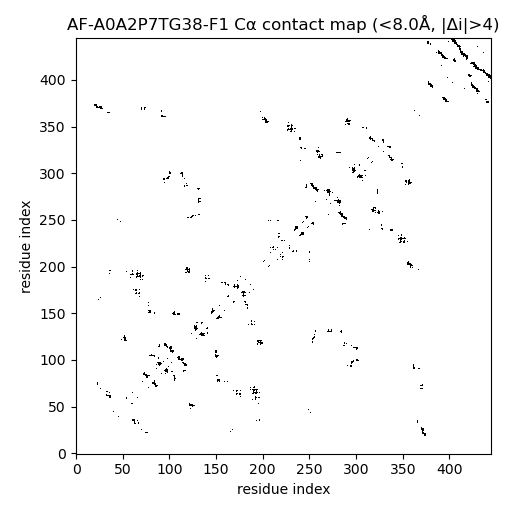 ? -0.559 -8.281 6.706 1.00 97.81 89 CYS A CA 1
ATOM 675 C C . CYS A 1 89 ? -0.043 -6.985 6.062 1.00 97.81 89 CYS A C 1
ATOM 677 O O . CYS A 1 89 ? 0.526 -7.008 4.978 1.00 97.81 89 CYS A O 1
ATOM 679 N N . HIS A 1 90 ? -0.243 -5.843 6.716 1.00 98.06 90 HIS A N 1
ATOM 680 C CA . HIS A 1 90 ? 0.251 -4.540 6.288 1.00 98.06 90 HIS A CA 1
ATOM 681 C C . HIS A 1 90 ? 1.245 -4.014 7.324 1.00 98.06 90 HIS A C 1
ATOM 683 O O . HIS A 1 90 ? 0.943 -3.112 8.106 1.00 98.06 90 HIS A O 1
ATOM 689 N N . ILE A 1 91 ? 2.440 -4.600 7.338 1.00 97.50 91 ILE A N 1
ATOM 690 C CA . ILE A 1 91 ? 3.456 -4.368 8.363 1.00 97.50 91 ILE A CA 1
ATOM 691 C C . ILE A 1 91 ? 4.184 -3.056 8.066 1.00 97.50 91 ILE A C 1
ATOM 693 O O . ILE A 1 91 ? 4.768 -2.888 6.992 1.00 97.50 91 ILE A O 1
ATOM 697 N N . GLN A 1 92 ? 4.162 -2.120 9.018 1.00 96.62 92 GLN A N 1
ATOM 698 C CA . GLN A 1 92 ? 4.720 -0.773 8.851 1.00 96.62 92 GLN A CA 1
ATOM 699 C C . GLN A 1 92 ? 6.172 -0.796 8.347 1.00 96.62 92 GLN A C 1
ATOM 701 O O . GLN A 1 92 ? 6.496 -0.110 7.378 1.00 96.62 92 GLN A O 1
ATOM 706 N N . GLU A 1 93 ? 7.019 -1.622 8.965 1.00 94.81 93 GLU A N 1
ATOM 707 C CA . GLU A 1 93 ? 8.457 -1.748 8.674 1.00 94.81 93 GLU A CA 1
ATOM 708 C C . GLU A 1 93 ? 8.735 -2.103 7.204 1.00 94.81 93 GLU A C 1
ATOM 710 O O . GLU A 1 93 ? 9.756 -1.706 6.642 1.00 94.81 93 GLU A O 1
ATOM 715 N N . PHE A 1 94 ? 7.786 -2.784 6.558 1.00 95.62 94 PHE A N 1
ATOM 716 C CA . PHE A 1 94 ? 7.821 -3.180 5.151 1.00 95.62 94 PHE A CA 1
ATOM 717 C C . PHE A 1 94 ? 6.904 -2.294 4.296 1.00 95.62 94 PHE A C 1
ATOM 719 O O . PHE A 1 94 ? 6.250 -2.747 3.359 1.00 95.62 94 PHE A O 1
ATOM 726 N N . SER A 1 95 ? 6.810 -1.003 4.637 1.00 95.31 95 SER A N 1
ATOM 727 C CA . SER A 1 95 ? 5.951 -0.020 3.965 1.00 95.31 95 SER A CA 1
ATOM 728 C C . SER A 1 95 ? 4.491 -0.480 3.855 1.00 95.31 95 SER A C 1
ATOM 730 O O . SER A 1 95 ? 3.850 -0.317 2.811 1.00 95.31 95 SER A O 1
ATOM 732 N N . PHE A 1 96 ? 3.968 -1.052 4.939 1.00 97.38 96 PHE A N 1
ATOM 733 C CA . PHE A 1 96 ? 2.612 -1.588 5.036 1.00 97.38 96 PHE A CA 1
ATOM 734 C C . PHE A 1 96 ? 2.311 -2.704 4.022 1.00 97.38 96 PHE A C 1
ATOM 736 O O . PHE A 1 96 ? 1.254 -2.713 3.385 1.00 97.38 96 PHE A O 1
ATOM 743 N N . THR A 1 97 ? 3.242 -3.650 3.890 1.00 96.75 97 THR A N 1
ATOM 744 C CA . THR A 1 97 ? 3.074 -4.905 3.135 1.00 96.75 97 THR A CA 1
ATOM 745 C C . THR A 1 97 ? 3.355 -6.120 4.008 1.00 96.75 97 THR A C 1
ATOM 747 O O . THR A 1 97 ? 3.776 -5.983 5.158 1.00 96.75 97 THR A O 1
ATOM 750 N N . ASP A 1 98 ? 3.101 -7.304 3.460 1.00 96.25 98 ASP A N 1
ATOM 751 C CA . ASP A 1 98 ? 3.495 -8.572 4.056 1.00 96.25 98 ASP A CA 1
ATOM 752 C C . ASP A 1 98 ? 4.815 -9.033 3.429 1.00 96.25 98 ASP A C 1
ATOM 754 O O . ASP A 1 98 ? 5.041 -8.858 2.232 1.00 96.25 98 ASP A O 1
ATOM 758 N N . THR A 1 99 ? 5.662 -9.674 4.228 1.00 94.88 99 THR A N 1
ATOM 759 C CA . THR A 1 99 ? 6.893 -10.317 3.740 1.00 94.88 99 THR A CA 1
ATOM 760 C C . THR A 1 99 ? 6.631 -11.713 3.176 1.00 94.88 99 THR A C 1
ATOM 762 O O . THR A 1 99 ? 7.472 -12.283 2.476 1.00 94.88 99 THR A O 1
ATOM 765 N N . ALA A 1 100 ? 5.463 -12.290 3.465 1.00 95.81 100 ALA A N 1
ATOM 766 C CA . ALA A 1 100 ? 5.026 -13.544 2.888 1.00 95.81 100 ALA A CA 1
ATOM 767 C C . ALA A 1 100 ? 4.528 -13.363 1.445 1.00 95.81 100 ALA A C 1
ATOM 769 O O . ALA A 1 100 ? 3.935 -12.354 1.063 1.00 95.81 100 ALA A O 1
ATOM 770 N N . ARG A 1 101 ? 4.690 -14.417 0.633 1.00 96.75 101 ARG A N 1
ATOM 771 C CA . ARG A 1 101 ? 4.095 -14.489 -0.714 1.00 96.75 101 ARG A CA 1
ATOM 772 C C . ARG A 1 101 ? 2.583 -14.274 -0.679 1.00 96.75 101 ARG A C 1
ATOM 774 O O . ARG A 1 101 ? 2.052 -13.512 -1.483 1.00 96.75 101 ARG A O 1
ATOM 781 N N . PHE A 1 102 ? 1.926 -14.956 0.252 1.00 98.19 102 PHE A N 1
ATOM 782 C CA . PHE A 1 102 ? 0.508 -14.828 0.544 1.00 98.19 102 PHE A CA 1
ATOM 783 C C . PHE A 1 102 ? 0.341 -14.643 2.041 1.00 98.19 102 PHE A C 1
ATOM 785 O O . PHE A 1 102 ? 0.913 -15.406 2.825 1.00 98.19 102 PHE A O 1
ATOM 792 N N . SER A 1 103 ? -0.467 -13.662 2.422 1.00 98.12 103 SER A N 1
ATOM 793 C CA . SER A 1 103 ? -0.774 -13.403 3.819 1.00 98.12 103 SER A CA 1
ATOM 794 C C . SER A 1 103 ? -1.549 -14.550 4.442 1.00 98.12 103 SER A C 1
ATOM 796 O O . SER A 1 103 ? -2.402 -15.164 3.791 1.00 98.12 103 SER A O 1
ATOM 798 N N . THR A 1 104 ? -1.242 -14.819 5.707 1.00 97.62 104 THR A N 1
ATOM 799 C CA . THR A 1 104 ? -1.911 -15.836 6.520 1.00 97.62 104 THR A CA 1
ATOM 800 C C . THR A 1 104 ? -2.960 -15.155 7.380 1.00 97.62 104 THR A C 1
ATOM 802 O O . THR A 1 104 ? -2.631 -14.264 8.156 1.00 97.62 104 THR A O 1
ATOM 805 N N . GLY A 1 105 ? -4.218 -15.551 7.232 1.00 97.00 105 GLY A N 1
ATOM 806 C CA . GLY A 1 105 ? -5.293 -14.998 8.043 1.00 97.00 105 GLY A CA 1
ATOM 807 C C . GLY A 1 105 ? -5.533 -15.768 9.337 1.00 97.00 105 GLY A C 1
ATOM 808 O O . GLY A 1 105 ? -4.764 -16.652 9.726 1.00 97.00 105 GLY A O 1
ATOM 809 N N . PHE A 1 106 ? -6.629 -15.427 10.009 1.00 95.56 106 PHE A N 1
ATOM 810 C CA . PHE A 1 106 ? -6.838 -15.719 11.430 1.00 95.56 106 PHE A CA 1
ATOM 811 C C . PHE A 1 106 ? -6.781 -17.213 11.786 1.00 95.56 106 PHE A C 1
ATOM 813 O O . PHE A 1 106 ? -6.317 -17.570 12.866 1.00 95.56 106 PHE A O 1
ATOM 820 N N . ASN A 1 107 ? -7.193 -18.100 10.876 1.00 94.75 107 ASN A N 1
ATOM 821 C CA . ASN A 1 107 ? -7.200 -19.552 11.085 1.00 94.75 107 ASN A CA 1
ATOM 822 C C . ASN A 1 107 ? -6.145 -20.299 10.246 1.00 94.75 107 ASN A C 1
ATOM 824 O O . ASN A 1 107 ? -6.359 -21.442 9.845 1.00 94.75 107 ASN A O 1
ATOM 828 N N . GLY A 1 108 ? -5.033 -19.641 9.902 1.00 94.81 108 GLY A N 1
ATOM 829 C CA . GLY A 1 108 ? -3.928 -20.253 9.150 1.00 94.81 108 GLY A CA 1
ATOM 830 C C . GLY A 1 108 ? -4.172 -20.415 7.643 1.00 94.81 108 GLY A C 1
ATOM 831 O O . GLY A 1 108 ? -3.312 -20.937 6.935 1.00 94.81 108 GLY A O 1
ATOM 832 N N . GLY A 1 109 ? -5.328 -19.980 7.133 1.00 96.94 109 GLY A N 1
ATOM 833 C CA . GLY A 1 109 ? -5.622 -19.959 5.701 1.00 96.94 109 GLY A CA 1
ATOM 834 C C . GLY A 1 109 ? -4.796 -18.900 4.968 1.00 96.94 109 GLY A C 1
ATOM 835 O O . GLY A 1 109 ? -4.547 -17.824 5.508 1.00 96.94 109 GLY A O 1
ATOM 836 N N . GLN A 1 110 ? -4.388 -19.193 3.733 1.00 97.94 110 GLN A N 1
ATOM 837 C CA . GLN A 1 110 ? -3.627 -18.257 2.905 1.00 97.94 110 GLN A CA 1
ATOM 838 C C . GLN A 1 110 ? -4.537 -17.483 1.955 1.00 97.94 110 GLN A C 1
ATOM 840 O O . GLN A 1 110 ? -5.426 -18.049 1.315 1.00 97.94 110 GLN A O 1
ATOM 845 N N . THR A 1 111 ? -4.273 -16.187 1.834 1.00 97.56 111 THR A N 1
ATOM 846 C CA . THR A 1 111 ? -4.829 -15.352 0.765 1.00 97.56 111 THR A CA 1
ATOM 847 C C . THR A 1 111 ? -4.345 -15.825 -0.611 1.00 97.56 111 THR A C 1
ATOM 849 O O . THR A 1 111 ? -3.403 -16.605 -0.738 1.00 97.56 111 THR A O 1
ATOM 852 N N . THR A 1 112 ? -5.007 -15.378 -1.677 1.00 96.50 112 THR A N 1
ATOM 853 C CA . THR A 1 112 ? -4.668 -15.782 -3.055 1.00 96.50 112 THR A CA 1
ATOM 854 C C . THR A 1 112 ? -3.766 -14.787 -3.778 1.00 96.50 112 THR A C 1
ATOM 856 O O . THR A 1 112 ? -3.362 -15.040 -4.913 1.00 96.50 112 THR A O 1
ATOM 859 N N . ARG A 1 113 ? -3.467 -13.644 -3.150 1.00 98.00 113 ARG A N 1
ATOM 860 C CA . ARG A 1 113 ? -2.647 -12.570 -3.710 1.00 98.00 113 ARG A CA 1
ATOM 861 C C . ARG A 1 113 ? -1.733 -11.973 -2.651 1.00 98.00 113 ARG A C 1
ATOM 863 O O . ARG A 1 113 ? -2.069 -11.982 -1.472 1.00 98.00 113 ARG A O 1
ATOM 870 N N . ASN A 1 114 ? -0.602 -11.437 -3.090 1.00 98.38 114 ASN A N 1
ATOM 871 C CA . ASN A 1 114 ? 0.309 -10.685 -2.238 1.00 98.38 114 ASN A CA 1
ATOM 872 C C . ASN A 1 114 ? -0.360 -9.386 -1.740 1.00 98.38 114 ASN A C 1
ATOM 874 O O . ASN A 1 114 ? -1.102 -8.736 -2.490 1.00 98.38 114 ASN A O 1
ATOM 878 N N . ALA A 1 115 ? -0.113 -9.023 -0.479 1.00 97.81 115 ALA A N 1
ATOM 879 C CA . ALA A 1 115 ? -0.670 -7.826 0.141 1.00 97.81 115 ALA A CA 1
ATOM 880 C C . ALA A 1 115 ? -0.026 -6.559 -0.444 1.00 97.81 115 ALA A C 1
ATOM 882 O O . ALA A 1 115 ? 1.172 -6.329 -0.303 1.00 97.81 115 ALA A O 1
ATOM 883 N N . MET A 1 116 ? -0.835 -5.724 -1.102 1.00 95.75 116 MET A N 1
ATOM 884 C CA . MET A 1 116 ? -0.364 -4.461 -1.676 1.00 95.75 116 MET A CA 1
ATOM 885 C C . MET A 1 116 ? 0.043 -3.480 -0.578 1.00 95.75 116 MET A C 1
ATOM 887 O O . MET A 1 116 ? -0.587 -3.436 0.478 1.00 95.75 116 MET A O 1
ATOM 891 N N . SER A 1 117 ? 1.023 -2.620 -0.864 1.00 94.50 117 SER A N 1
ATOM 892 C CA . SER A 1 117 ? 1.278 -1.469 0.002 1.00 94.50 117 SER A CA 1
ATOM 893 C C . SER A 1 117 ? 0.056 -0.555 0.010 1.00 94.50 117 SER A C 1
ATOM 895 O O . SER A 1 117 ? -0.578 -0.339 -1.025 1.00 94.50 117 SER A O 1
ATOM 897 N N . ILE A 1 118 ? -0.251 -0.007 1.182 1.00 94.00 118 ILE A N 1
ATOM 898 C CA . ILE A 1 118 ? -1.278 1.028 1.366 1.00 94.00 118 ILE A CA 1
ATOM 899 C C . ILE A 1 118 ? -0.660 2.429 1.497 1.00 94.00 118 ILE A C 1
ATOM 901 O O . ILE A 1 118 ? -1.366 3.403 1.752 1.00 94.00 118 ILE A O 1
ATOM 905 N N . ASN A 1 119 ? 0.656 2.559 1.297 1.00 91.94 119 ASN A N 1
ATOM 906 C CA . ASN A 1 119 ? 1.306 3.862 1.232 1.00 91.94 119 ASN A CA 1
ATOM 907 C C . ASN A 1 119 ? 0.807 4.635 -0.002 1.00 91.94 119 ASN A C 1
ATOM 909 O O . ASN A 1 119 ? 0.723 4.086 -1.100 1.00 91.94 119 ASN A O 1
ATOM 913 N N . HIS A 1 120 ? 0.476 5.915 0.175 1.00 91.44 120 HIS A N 1
ATOM 914 C CA . HIS A 1 120 ? -0.121 6.794 -0.843 1.00 91.44 120 HIS A CA 1
ATOM 915 C C . HIS A 1 120 ? -1.475 6.305 -1.389 1.00 91.44 120 HIS A C 1
ATOM 917 O O . HIS A 1 120 ? -1.917 6.764 -2.444 1.00 91.44 120 HIS A O 1
ATOM 923 N N . ILE A 1 121 ? -2.189 5.430 -0.668 1.00 93.12 121 ILE A N 1
ATOM 924 C CA . ILE A 1 121 ? -3.491 4.899 -1.113 1.00 93.12 121 ILE A CA 1
ATOM 925 C C . ILE A 1 121 ? -4.566 5.981 -1.294 1.00 93.12 121 ILE A C 1
ATOM 927 O O . ILE A 1 121 ? -5.553 5.758 -1.990 1.00 93.12 121 ILE A O 1
ATOM 931 N N . ARG A 1 122 ? -4.368 7.184 -0.733 1.00 92.88 122 ARG A N 1
ATOM 932 C CA . ARG A 1 122 ? -5.190 8.376 -1.012 1.00 92.88 122 ARG A CA 1
ATOM 933 C C . ARG A 1 122 ? -5.223 8.740 -2.498 1.00 92.88 122 ARG A C 1
ATOM 935 O O . ARG A 1 122 ? -6.230 9.259 -2.968 1.00 92.88 122 ARG A O 1
ATOM 942 N N . PHE A 1 123 ? -4.148 8.467 -3.230 1.00 91.12 123 PHE A N 1
ATOM 943 C CA . PHE A 1 123 ? -4.013 8.808 -4.643 1.00 91.12 123 PHE A CA 1
ATOM 944 C C . PHE A 1 123 ? -4.159 7.573 -5.528 1.00 91.12 123 PHE A C 1
ATOM 946 O O . PHE A 1 123 ? -3.302 7.266 -6.358 1.00 91.12 123 PHE A O 1
ATOM 953 N N . GLN A 1 124 ? -5.251 6.841 -5.328 1.00 87.44 124 GLN A N 1
ATOM 954 C CA . GLN A 1 124 ? -5.605 5.695 -6.152 1.00 87.44 124 GLN A CA 1
ATOM 955 C C . GLN A 1 124 ? -6.567 6.117 -7.254 1.00 87.44 124 GLN A C 1
ATOM 957 O O . GLN A 1 124 ? -7.682 6.569 -6.987 1.00 87.44 124 GLN A O 1
ATOM 962 N N . ARG A 1 125 ? -6.130 5.945 -8.505 1.00 80.94 125 ARG A N 1
ATOM 963 C CA . ARG A 1 125 ? -6.933 6.298 -9.674 1.00 80.94 125 ARG A CA 1
ATOM 964 C C . ARG A 1 125 ? -8.268 5.545 -9.672 1.00 80.94 125 ARG A C 1
ATOM 966 O O . ARG A 1 125 ? -8.322 4.368 -9.322 1.00 80.94 125 ARG A O 1
ATOM 973 N N . ASP A 1 126 ? -9.320 6.228 -10.115 1.00 79.50 126 ASP A N 1
ATOM 974 C CA . ASP A 1 126 ? -10.643 5.660 -10.402 1.00 79.50 126 ASP A CA 1
ATOM 975 C C . ASP A 1 126 ? -11.377 5.051 -9.186 1.00 79.50 126 ASP A C 1
ATOM 977 O O . ASP A 1 126 ? -12.392 4.379 -9.362 1.00 79.50 126 ASP A O 1
ATOM 981 N N . ASN A 1 127 ? -10.907 5.300 -7.953 1.00 80.50 127 ASN A N 1
ATOM 982 C CA . ASN A 1 127 ? -11.469 4.744 -6.711 1.00 80.50 127 ASN A CA 1
ATOM 983 C C . ASN A 1 127 ? -11.596 3.212 -6.722 1.00 80.50 127 ASN A C 1
ATOM 985 O O . ASN A 1 127 ? -12.500 2.654 -6.103 1.00 80.50 127 ASN A O 1
ATOM 989 N N . ALA A 1 128 ? -10.703 2.532 -7.438 1.00 86.75 128 ALA A N 1
ATOM 990 C CA . ALA A 1 128 ? -10.810 1.107 -7.692 1.00 86.75 128 ALA A CA 1
ATOM 991 C C . ALA A 1 128 ? -9.712 0.349 -6.935 1.00 86.75 128 ALA A C 1
ATOM 993 O O . ALA A 1 128 ? -8.562 0.323 -7.368 1.00 86.75 128 ALA A O 1
ATOM 994 N N . PHE A 1 129 ? -10.056 -0.228 -5.779 1.00 95.19 129 PHE A N 1
ATOM 995 C CA . PHE A 1 129 ? -9.107 -0.803 -4.814 1.00 95.19 129 PHE A CA 1
ATOM 996 C C . PHE A 1 129 ? -8.957 -2.325 -4.948 1.00 95.19 129 PHE A C 1
ATOM 998 O O . PHE A 1 129 ? -9.827 -2.997 -5.505 1.00 95.19 129 PHE A O 1
ATOM 1005 N N . PHE A 1 130 ? -7.866 -2.857 -4.376 1.00 96.88 130 PHE A N 1
ATOM 1006 C CA . PHE A 1 130 ? -7.295 -4.194 -4.612 1.00 96.88 130 PHE A CA 1
ATOM 1007 C C . PHE A 1 130 ? -6.670 -4.392 -5.999 1.00 96.88 130 PHE A C 1
ATOM 1009 O O . PHE A 1 130 ? -6.918 -3.643 -6.939 1.00 96.88 130 PHE A O 1
ATOM 1016 N N . TRP A 1 131 ? -5.897 -5.474 -6.137 1.00 97.50 131 TRP A N 1
ATOM 1017 C CA . TRP A 1 131 ? -5.315 -5.923 -7.403 1.00 97.50 131 TRP A CA 1
ATOM 1018 C C . TRP A 1 131 ? -6.328 -6.080 -8.545 1.00 97.50 131 TRP A C 1
ATOM 1020 O O . TRP A 1 131 ? -5.949 -5.930 -9.698 1.00 97.50 131 TRP A O 1
ATOM 1030 N N . ASP A 1 132 ? -7.588 -6.400 -8.260 1.00 97.19 132 ASP A N 1
ATOM 1031 C CA . ASP A 1 132 ? -8.648 -6.603 -9.255 1.00 97.19 132 ASP A CA 1
ATOM 1032 C C . ASP A 1 132 ? -9.702 -5.495 -9.273 1.00 97.19 132 ASP A C 1
ATOM 1034 O O . ASP A 1 132 ? -10.752 -5.683 -9.886 1.00 97.19 132 ASP A O 1
ATOM 1038 N N . GLU A 1 133 ? -9.429 -4.353 -8.634 1.00 96.31 133 GLU A N 1
ATOM 1039 C CA . GLU A 1 133 ? -10.297 -3.170 -8.688 1.00 96.31 133 GLU A CA 1
ATOM 1040 C C . GLU A 1 133 ? -11.720 -3.404 -8.127 1.00 96.31 133 GLU A C 1
ATOM 1042 O O . GLU A 1 133 ? -12.645 -2.647 -8.422 1.00 96.31 133 GLU A O 1
ATOM 1047 N N . ARG A 1 134 ? -11.935 -4.456 -7.318 1.00 96.44 134 ARG A N 1
ATOM 1048 C CA . ARG A 1 134 ? -13.283 -4.876 -6.883 1.00 96.44 134 ARG A CA 1
ATOM 1049 C C . ARG A 1 134 ? -13.959 -3.962 -5.867 1.00 96.44 134 ARG A C 1
ATOM 1051 O O . ARG A 1 134 ? -15.172 -4.058 -5.690 1.00 96.44 134 ARG A O 1
ATOM 1058 N N . ALA A 1 135 ? -13.198 -3.131 -5.162 1.00 96.88 135 ALA A N 1
ATOM 1059 C CA . ALA A 1 135 ? -13.751 -2.224 -4.163 1.00 96.88 135 ALA A CA 1
ATOM 1060 C C . ALA A 1 135 ? -13.890 -0.806 -4.746 1.00 96.88 135 ALA A C 1
ATOM 1062 O O . ALA A 1 135 ? -12.900 -0.282 -5.249 1.00 96.88 135 ALA A O 1
ATOM 1063 N N . PRO A 1 136 ? -15.081 -0.177 -4.663 1.00 94.81 136 PRO A N 1
ATOM 1064 C CA . PRO A 1 136 ? -15.363 1.126 -5.283 1.00 94.81 136 PRO A CA 1
ATOM 1065 C C . PRO A 1 136 ? -14.993 2.334 -4.406 1.00 94.81 136 PRO A C 1
ATOM 1067 O O . PRO A 1 136 ? -15.192 3.481 -4.802 1.00 94.81 136 PRO A O 1
ATOM 1070 N N . SER A 1 137 ? -14.549 2.094 -3.173 1.00 96.31 137 SER A N 1
ATOM 1071 C CA . SER A 1 137 ? -14.087 3.118 -2.239 1.00 96.31 137 SER A CA 1
ATOM 1072 C C . SER A 1 137 ? -13.138 2.498 -1.220 1.00 96.31 137 SER A C 1
ATOM 1074 O O . SER A 1 137 ? -13.163 1.282 -0.994 1.00 96.31 137 SER A O 1
ATOM 1076 N N . LEU A 1 138 ? -12.325 3.335 -0.576 1.00 96.94 138 LEU A N 1
ATOM 1077 C CA . LEU A 1 138 ? -11.425 2.881 0.479 1.00 96.94 138 LEU A CA 1
ATOM 1078 C C . LEU A 1 138 ? -12.211 2.425 1.714 1.00 96.94 138 LEU A C 1
ATOM 1080 O O . LEU A 1 138 ? -11.862 1.432 2.337 1.00 96.94 138 LEU A O 1
ATOM 1084 N N . GLU A 1 139 ? -13.324 3.095 2.019 1.00 98.19 139 GLU A N 1
ATOM 1085 C CA . GLU A 1 139 ? -14.263 2.692 3.066 1.00 98.19 139 GLU A CA 1
ATOM 1086 C C . GLU A 1 139 ? -14.828 1.287 2.806 1.00 98.19 139 GLU A C 1
ATOM 1088 O O . GLU A 1 139 ? -14.860 0.450 3.707 1.00 98.19 139 GLU A O 1
ATOM 1093 N N . ALA A 1 140 ? -15.232 0.993 1.563 1.00 97.94 140 ALA A N 1
ATOM 1094 C CA . ALA A 1 140 ? -15.696 -0.342 1.198 1.00 97.94 140 ALA A CA 1
ATOM 1095 C C . ALA A 1 140 ? -14.557 -1.365 1.286 1.00 97.94 140 ALA A C 1
ATOM 1097 O O . ALA A 1 140 ? -14.753 -2.454 1.825 1.00 97.94 140 ALA A O 1
ATOM 1098 N N . GLN A 1 141 ? -13.364 -1.008 0.800 1.00 97.75 141 GLN A N 1
ATOM 1099 C CA . GLN A 1 141 ? -12.186 -1.863 0.880 1.00 97.75 141 GLN A CA 1
ATOM 1100 C C . GLN A 1 141 ? -11.828 -2.207 2.328 1.00 97.75 141 GLN A C 1
ATOM 1102 O O . GLN A 1 141 ? -11.510 -3.362 2.588 1.00 97.75 141 GLN A O 1
ATOM 1107 N N . ALA A 1 142 ? -11.903 -1.259 3.264 1.00 97.88 142 ALA A N 1
ATOM 1108 C CA . ALA A 1 142 ? -11.530 -1.469 4.663 1.00 97.88 142 ALA A CA 1
ATOM 1109 C C . ALA A 1 142 ? -12.394 -2.534 5.366 1.00 97.88 142 ALA A C 1
ATOM 1111 O O . ALA A 1 142 ? -11.906 -3.255 6.231 1.00 97.88 142 ALA A O 1
ATOM 1112 N N . LEU A 1 143 ? -13.664 -2.680 4.970 1.00 98.62 143 LEU A N 1
ATOM 1113 C CA . LEU A 1 143 ? -14.572 -3.674 5.552 1.00 98.62 143 LEU A CA 1
ATOM 1114 C C . LEU A 1 143 ? -14.479 -5.061 4.899 1.00 98.62 143 LEU A C 1
ATOM 1116 O O . LEU A 1 143 ? -14.967 -6.034 5.476 1.00 98.62 143 LEU A O 1
ATOM 1120 N N . MET A 1 144 ? -13.914 -5.181 3.693 1.00 98.50 144 MET A N 1
ATOM 1121 C CA . MET A 1 144 ? -13.857 -6.465 2.981 1.00 98.50 144 MET A CA 1
ATOM 1122 C C . MET A 1 144 ? -12.930 -7.494 3.665 1.00 98.50 144 MET A C 1
ATOM 1124 O O . MET A 1 144 ? -13.406 -8.610 3.877 1.00 98.50 144 MET A O 1
ATOM 1128 N N . PRO A 1 145 ? -11.683 -7.167 4.076 1.00 98.38 145 PRO A N 1
ATOM 1129 C CA . PRO A 1 145 ? -10.813 -8.087 4.818 1.00 98.38 145 PRO A CA 1
ATOM 1130 C C . PRO A 1 145 ? -11.418 -8.532 6.147 1.00 98.38 145 PRO A C 1
ATOM 1132 O O . PRO A 1 145 ? -11.354 -9.712 6.488 1.00 98.38 145 PRO A O 1
ATOM 1135 N N . ILE A 1 146 ? -12.091 -7.608 6.848 1.00 98.56 146 ILE A N 1
ATOM 1136 C CA . ILE A 1 146 ? -12.779 -7.893 8.115 1.00 98.56 146 ILE A CA 1
ATOM 1137 C C . ILE A 1 146 ? -13.801 -9.025 7.930 1.00 98.56 146 ILE A C 1
ATOM 1139 O O . ILE A 1 146 ? -13.870 -9.936 8.750 1.00 98.56 146 ILE A O 1
ATOM 1143 N N . GLN A 1 147 ? -14.553 -8.994 6.826 1.00 98.50 147 GLN A N 1
ATOM 1144 C CA . GLN A 1 147 ? -15.600 -9.971 6.509 1.00 98.50 147 GLN A CA 1
ATOM 1145 C C . GLN A 1 147 ? -15.107 -11.244 5.823 1.00 98.50 147 GLN A C 1
ATOM 1147 O O . GLN A 1 147 ? -15.831 -12.240 5.774 1.00 98.50 147 GLN A O 1
ATOM 1152 N N . ASN A 1 148 ? -13.899 -11.232 5.264 1.00 98.44 148 ASN A N 1
ATOM 1153 C CA . ASN A 1 148 ? -13.389 -12.370 4.522 1.00 98.44 148 ASN A CA 1
ATOM 1154 C C . ASN A 1 148 ? -13.082 -13.537 5.475 1.00 98.44 148 ASN A C 1
ATOM 1156 O O . ASN A 1 148 ? -12.304 -13.397 6.416 1.00 98.44 148 ASN A O 1
ATOM 1160 N N . ALA A 1 149 ? -13.668 -14.705 5.195 1.00 97.62 149 ALA A N 1
ATOM 1161 C CA . ALA A 1 149 ? -13.536 -15.925 5.994 1.00 97.62 149 ALA A CA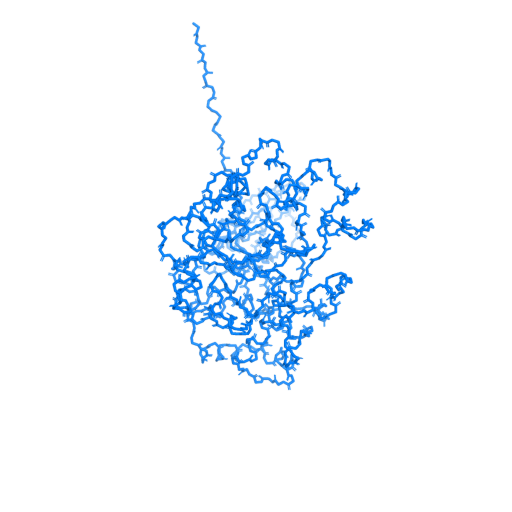 1
ATOM 1162 C C . ALA A 1 149 ? -12.121 -16.536 6.011 1.00 97.62 149 ALA A C 1
ATOM 1164 O O . ALA A 1 149 ? -11.862 -17.434 6.807 1.00 97.62 149 ALA A O 1
ATOM 1165 N N . VAL A 1 150 ? -11.221 -16.090 5.132 1.00 97.94 150 VAL A N 1
ATOM 1166 C CA . VAL A 1 150 ? -9.797 -16.446 5.170 1.00 97.94 150 VAL A CA 1
ATOM 1167 C C . VAL A 1 150 ? -9.003 -15.416 5.965 1.00 97.94 150 VAL A C 1
ATOM 1169 O O . VAL A 1 150 ? -8.120 -15.820 6.708 1.00 97.94 150 VAL A O 1
ATOM 1172 N N . GLU A 1 151 ? -9.312 -14.122 5.827 1.00 98.50 151 GLU A N 1
ATOM 1173 C CA . GLU A 1 151 ? -8.517 -13.019 6.389 1.00 98.50 151 GLU A CA 1
ATOM 1174 C C . GLU A 1 151 ? -8.834 -12.787 7.878 1.00 98.50 151 GLU A C 1
ATOM 1176 O O . GLU A 1 151 ? -8.081 -13.256 8.730 1.00 98.50 151 GLU A O 1
ATOM 1181 N N . MET A 1 152 ? -9.945 -12.114 8.212 1.00 98.56 152 MET A N 1
ATOM 1182 C CA . MET A 1 152 ? -10.300 -11.770 9.604 1.00 98.56 152 MET A CA 1
ATOM 1183 C C . MET A 1 152 ? -11.617 -12.398 10.092 1.00 98.56 152 MET A C 1
ATOM 1185 O O . MET A 1 152 ? -11.788 -12.563 11.295 1.00 98.56 152 MET A O 1
ATOM 1189 N N . GLY A 1 153 ? -12.532 -12.801 9.206 1.00 97.88 153 GLY A N 1
ATOM 1190 C CA . GLY A 1 153 ? -13.649 -13.704 9.527 1.00 97.88 153 GLY A CA 1
ATOM 1191 C C . GLY A 1 153 ? -14.805 -13.157 10.381 1.00 97.88 153 GLY A C 1
ATOM 1192 O O . GLY A 1 153 ? -15.560 -13.955 10.940 1.00 97.88 153 GLY A O 1
ATOM 1193 N N . LEU A 1 154 ? -14.982 -11.839 10.509 1.00 98.00 154 LEU A N 1
ATOM 1194 C CA . LEU A 1 154 ? -16.081 -11.240 11.279 1.00 98.00 154 LEU A CA 1
ATOM 1195 C C . LEU A 1 154 ? -17.286 -10.836 10.425 1.00 98.00 154 LEU A C 1
ATOM 1197 O O . LEU A 1 154 ? -17.158 -10.311 9.329 1.00 98.00 154 LEU A O 1
ATOM 1201 N N . THR A 1 155 ? -18.491 -10.953 10.984 1.00 98.50 155 THR A N 1
ATOM 1202 C CA . THR A 1 155 ? -19.640 -10.198 10.453 1.00 98.50 155 THR A CA 1
ATOM 1203 C C . THR A 1 155 ? -19.555 -8.734 10.892 1.00 98.50 155 THR A C 1
ATOM 1205 O O . THR A 1 155 ? -18.944 -8.426 11.919 1.00 98.50 155 THR A O 1
ATOM 1208 N N . LEU A 1 156 ? -20.203 -7.822 10.161 1.00 98.44 156 LEU A N 1
ATOM 1209 C CA . LEU A 1 156 ? -20.240 -6.408 10.556 1.00 98.44 156 LEU A CA 1
ATOM 1210 C C . LEU A 1 156 ? -20.963 -6.186 11.892 1.00 98.44 156 LEU A C 1
ATOM 1212 O O . LEU A 1 156 ? -20.547 -5.324 12.660 1.00 98.44 156 LEU A O 1
ATOM 1216 N N . ASP A 1 157 ? -21.982 -6.987 12.207 1.00 98.50 157 ASP A N 1
ATOM 1217 C CA . ASP A 1 157 ? -22.673 -6.909 13.499 1.00 98.50 157 ASP A CA 1
ATOM 1218 C C . ASP A 1 157 ? -21.738 -7.310 14.647 1.00 98.50 157 ASP A C 1
ATOM 1220 O O . ASP A 1 157 ? -21.680 -6.633 15.675 1.00 98.50 157 ASP A O 1
ATOM 1224 N N . THR A 1 158 ? -20.946 -8.374 14.458 1.00 98.44 158 THR A N 1
ATOM 1225 C CA . THR A 1 158 ? -19.929 -8.793 15.435 1.00 98.44 158 THR A CA 1
ATOM 1226 C C . THR A 1 158 ? -18.833 -7.743 15.589 1.00 98.44 158 THR A C 1
ATOM 1228 O O . THR A 1 158 ? -18.444 -7.440 16.713 1.00 98.44 158 THR A O 1
ATOM 1231 N N . LEU A 1 159 ? -18.365 -7.161 14.481 1.00 98.56 159 LEU A N 1
ATOM 1232 C CA . LEU A 1 159 ? -17.386 -6.075 14.485 1.00 98.56 159 LEU A CA 1
ATOM 1233 C C . LEU A 1 159 ? -17.888 -4.884 15.316 1.00 98.56 159 LEU A C 1
ATOM 1235 O O . LEU A 1 159 ? -17.189 -4.426 16.217 1.00 98.56 159 LEU A O 1
ATOM 1239 N N . VAL A 1 160 ? -19.107 -4.409 15.043 1.00 98.75 160 VAL A N 1
ATOM 1240 C CA . VAL A 1 160 ? -19.711 -3.278 15.762 1.00 98.75 160 VAL A CA 1
ATOM 1241 C C . VAL A 1 160 ? -19.865 -3.594 17.245 1.00 98.75 160 VAL A C 1
ATOM 1243 O O . VAL A 1 160 ? -19.479 -2.774 18.074 1.00 98.75 160 VAL A O 1
ATOM 1246 N N . ALA A 1 161 ? -20.379 -4.777 17.592 1.00 98.38 161 ALA A N 1
ATOM 1247 C CA . ALA A 1 161 ? -20.544 -5.182 18.985 1.00 98.38 161 ALA A CA 1
ATOM 1248 C C . ALA A 1 161 ? -19.203 -5.239 19.736 1.00 98.38 161 ALA A C 1
ATOM 1250 O O . ALA A 1 161 ? -19.122 -4.787 20.876 1.00 98.38 161 ALA A O 1
ATOM 1251 N N . ARG A 1 162 ? -18.147 -5.752 19.092 1.00 97.44 162 ARG A N 1
ATOM 1252 C CA . ARG A 1 162 ? -16.816 -5.884 19.692 1.00 97.44 162 ARG A CA 1
ATOM 1253 C C . ARG A 1 162 ? -16.143 -4.528 19.905 1.00 97.44 162 ARG A C 1
ATOM 1255 O O . ARG A 1 162 ? -15.671 -4.249 21.001 1.00 97.44 162 ARG A O 1
ATOM 1262 N N . VAL A 1 163 ? -16.201 -3.644 18.908 1.00 98.38 163 VAL A N 1
ATOM 1263 C CA . VAL A 1 163 ? -15.712 -2.260 19.037 1.00 98.38 163 VAL A CA 1
ATOM 1264 C C . VAL A 1 163 ? -16.518 -1.492 20.094 1.00 98.38 163 VAL A C 1
ATOM 1266 O O . VAL A 1 163 ? -15.945 -0.785 20.912 1.00 98.38 163 VAL A O 1
ATOM 1269 N N . ALA A 1 164 ? -17.842 -1.655 20.153 1.00 97.75 164 ALA A N 1
ATOM 1270 C CA . ALA A 1 164 ? -18.667 -0.987 21.163 1.00 97.75 164 ALA A CA 1
ATOM 1271 C C . ALA A 1 164 ? -18.402 -1.472 22.600 1.00 97.75 164 ALA A C 1
ATOM 1273 O O . ALA A 1 164 ? -18.673 -0.735 23.547 1.00 97.75 164 ALA A O 1
ATOM 1274 N N . ALA A 1 165 ? -17.897 -2.698 22.772 1.00 96.44 165 ALA A N 1
ATOM 1275 C CA . ALA A 1 165 ? -17.646 -3.288 24.082 1.00 96.44 165 ALA A CA 1
ATOM 1276 C C . ALA A 1 165 ? -16.356 -2.784 24.750 1.00 96.44 165 ALA A C 1
ATOM 1278 O O . ALA A 1 165 ? -16.274 -2.824 25.980 1.00 96.44 165 ALA A O 1
ATOM 1279 N N . LYS A 1 166 ? -15.361 -2.298 23.989 1.00 96.31 166 LYS A N 1
ATOM 1280 C CA . LYS A 1 166 ? -14.101 -1.837 24.590 1.00 96.31 166 LYS A CA 1
ATOM 1281 C C . LYS A 1 166 ? -14.221 -0.419 25.170 1.00 96.31 166 LYS A C 1
ATOM 1283 O O . LYS A 1 166 ? -14.690 0.486 24.472 1.00 96.31 166 LYS A O 1
ATOM 1288 N N . PRO A 1 167 ? -13.733 -0.167 26.402 1.00 95.19 167 PRO A N 1
ATOM 1289 C CA . PRO A 1 167 ? -13.977 1.095 27.111 1.00 95.19 167 PRO A CA 1
ATOM 1290 C C . PRO A 1 167 ? -13.426 2.356 26.434 1.00 95.19 167 PRO A C 1
ATOM 1292 O O . PRO A 1 167 ? -13.979 3.439 26.619 1.00 95.19 167 PRO A O 1
ATOM 1295 N N . PHE A 1 168 ? -12.337 2.243 25.668 1.00 95.81 168 PHE A N 1
ATOM 1296 C CA . PHE A 1 168 ? -11.676 3.401 25.061 1.00 95.81 168 PHE A CA 1
AT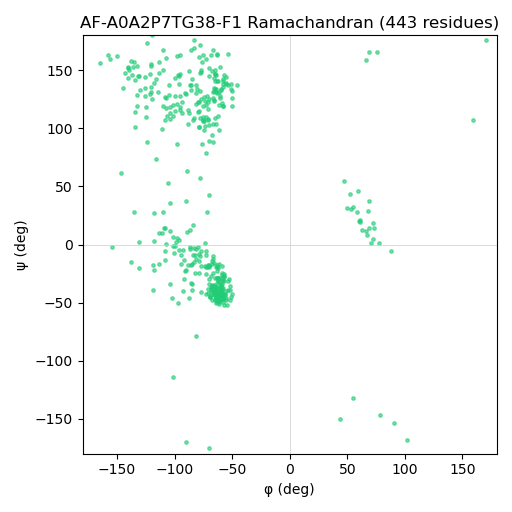OM 1297 C C . PHE A 1 168 ? -12.332 3.870 23.751 1.00 95.81 168 PHE A C 1
ATOM 1299 O O . PHE A 1 168 ? -12.218 5.049 23.409 1.00 95.81 168 PHE A O 1
ATOM 1306 N N . TYR A 1 169 ? -13.052 3.004 23.024 1.00 98.50 169 TYR A N 1
ATOM 1307 C CA . TYR A 1 169 ? -13.627 3.374 21.726 1.00 98.50 169 TYR A CA 1
ATOM 1308 C C . TYR A 1 169 ? -14.684 4.487 21.812 1.00 98.50 169 TYR A C 1
ATOM 1310 O O . TYR A 1 169 ? -14.561 5.430 21.033 1.00 98.50 169 TYR A O 1
ATOM 1318 N N . PRO A 1 170 ? -15.667 4.488 22.736 1.00 97.19 170 PRO A N 1
ATOM 1319 C CA . PRO A 1 170 ? -16.672 5.555 22.807 1.00 97.19 170 PRO A CA 1
ATOM 1320 C C . PRO A 1 170 ? -16.083 6.975 22.806 1.00 97.19 170 PRO A C 1
ATOM 1322 O O . PRO A 1 170 ? -16.565 7.839 22.074 1.00 97.19 170 PRO A O 1
ATOM 1325 N N . SER A 1 171 ? -15.001 7.208 23.556 1.00 97.19 171 SER A N 1
ATOM 1326 C CA . SER A 1 171 ? -14.297 8.498 23.582 1.00 97.19 171 SER A CA 1
ATOM 1327 C C . SER A 1 171 ? -13.602 8.819 22.254 1.00 97.19 171 SER A C 1
ATOM 1329 O O . SER A 1 171 ? -13.645 9.963 21.802 1.00 97.19 171 SER A O 1
ATOM 1331 N N . LEU A 1 172 ? -13.005 7.821 21.595 1.00 98.56 172 LEU A N 1
ATOM 1332 C CA . LEU A 1 172 ? -12.384 7.988 20.277 1.00 98.56 172 LEU A CA 1
ATOM 1333 C C . LEU A 1 172 ? -13.423 8.302 19.189 1.00 98.56 172 LEU A C 1
ATOM 1335 O O . LEU A 1 172 ? -13.199 9.192 18.370 1.00 98.56 172 LEU A O 1
ATOM 1339 N N . PHE A 1 173 ? -14.584 7.638 19.203 1.00 98.81 173 PHE A N 1
ATOM 1340 C CA . PHE A 1 173 ? -15.700 7.955 18.303 1.00 98.81 173 PHE A CA 1
ATOM 1341 C C . PHE A 1 173 ? -16.259 9.355 18.581 1.00 98.81 173 PHE A C 1
ATOM 1343 O O . PHE A 1 173 ? -16.519 10.108 17.640 1.00 98.81 173 PHE A O 1
ATOM 1350 N N . GLN A 1 174 ? -16.369 9.751 19.855 1.00 98.62 174 GLN A N 1
ATOM 1351 C CA . GLN A 1 174 ? -16.820 11.093 20.224 1.00 98.62 174 GLN A CA 1
ATOM 1352 C C . GLN A 1 174 ? -15.876 12.170 19.678 1.00 98.62 174 GLN A C 1
ATOM 1354 O O . GLN A 1 174 ? -16.348 13.178 19.153 1.00 98.62 174 GLN A O 1
ATOM 1359 N N . ALA A 1 175 ? -14.561 11.952 19.760 1.00 98.25 175 ALA A N 1
ATOM 1360 C CA . ALA A 1 175 ? -13.563 12.864 19.210 1.00 98.25 175 ALA A CA 1
ATOM 1361 C C . ALA A 1 175 ? -13.579 12.899 17.670 1.00 98.25 175 ALA A C 1
ATOM 1363 O O . ALA A 1 175 ? -13.460 13.972 17.082 1.00 98.25 175 ALA A O 1
ATOM 1364 N N . ALA A 1 176 ? -13.738 11.745 17.015 1.00 98.50 176 ALA A N 1
ATOM 1365 C CA . ALA A 1 176 ? -13.690 11.626 15.558 1.00 98.50 176 ALA A CA 1
ATOM 1366 C C . ALA A 1 176 ? -14.967 12.115 14.852 1.00 98.50 176 ALA A C 1
ATOM 1368 O O . ALA A 1 176 ? -14.892 12.747 13.800 1.00 98.50 176 ALA A O 1
ATOM 1369 N N . PHE A 1 177 ? -16.141 11.810 15.410 1.00 98.56 177 PHE A N 1
ATOM 1370 C CA . PHE A 1 177 ? -17.433 11.965 14.731 1.00 98.56 177 PHE A CA 1
ATOM 1371 C C . PHE A 1 177 ? -18.492 12.691 15.565 1.00 98.56 177 PHE A C 1
ATOM 1373 O O . PHE A 1 177 ? -19.632 12.835 15.124 1.00 98.56 177 PHE A O 1
ATOM 1380 N N . GLY A 1 178 ? -18.149 13.151 16.772 1.00 98.44 178 GLY A N 1
ATOM 1381 C CA . GLY A 1 178 ? -19.084 13.864 17.642 1.00 98.44 178 GLY A CA 1
ATOM 1382 C C . GLY A 1 178 ? -20.147 12.971 18.291 1.00 98.44 178 GLY A C 1
ATOM 1383 O O . GLY A 1 178 ? -21.121 13.494 18.830 1.00 98.44 178 GLY A O 1
ATOM 1384 N N . THR A 1 179 ? -19.978 11.647 18.256 1.00 98.44 179 THR A N 1
ATOM 1385 C CA . THR A 1 179 ? -20.896 10.674 18.863 1.00 98.44 179 THR A CA 1
ATOM 1386 C C . THR A 1 179 ? -20.136 9.503 19.464 1.00 98.44 179 THR A C 1
ATOM 1388 O O . THR A 1 179 ? -19.134 9.077 18.912 1.00 98.44 179 THR A O 1
ATOM 1391 N N . THR A 1 180 ? -20.638 8.924 20.551 1.00 98.31 180 THR A N 1
ATOM 1392 C CA . THR A 1 180 ? -20.129 7.659 21.109 1.00 98.31 180 THR A CA 1
ATOM 1393 C C . THR A 1 180 ? -20.685 6.423 20.394 1.00 98.31 180 THR A C 1
ATOM 1395 O O . THR A 1 180 ? -20.315 5.298 20.725 1.00 98.31 180 THR A O 1
ATOM 1398 N N . THR A 1 181 ? -21.599 6.607 19.434 1.00 97.94 181 THR A N 1
ATOM 1399 C CA . THR A 1 181 ? -22.252 5.501 18.725 1.00 97.94 181 THR A CA 1
ATOM 1400 C C . THR A 1 181 ? -21.287 4.847 17.745 1.00 97.94 181 THR A C 1
ATOM 1402 O O . THR A 1 181 ? -20.781 5.494 16.828 1.00 97.94 181 THR A O 1
ATOM 1405 N N . VAL A 1 182 ? -21.098 3.539 17.895 1.00 98.50 182 VAL A N 1
ATOM 1406 C CA . VAL A 1 182 ? -20.296 2.721 16.985 1.00 98.50 182 VAL A CA 1
ATOM 1407 C C . VAL A 1 182 ? -21.182 2.167 15.871 1.00 98.50 182 VAL A C 1
ATOM 1409 O O . VAL A 1 182 ? -22.222 1.565 16.131 1.00 98.50 182 VAL A O 1
ATOM 1412 N N . THR A 1 183 ? -20.760 2.346 14.620 1.00 98.69 183 THR A N 1
ATOM 1413 C CA . THR A 1 183 ? -21.396 1.756 13.433 1.00 98.69 183 THR A CA 1
ATOM 1414 C C . THR A 1 183 ? -20.324 1.250 12.471 1.00 98.69 183 THR A C 1
ATOM 1416 O O . THR A 1 183 ? -19.187 1.726 12.499 1.00 98.69 183 THR A O 1
ATOM 1419 N N . SER A 1 184 ? -20.673 0.313 11.584 1.00 98.62 184 SER A N 1
ATOM 1420 C CA . SER A 1 184 ? -19.745 -0.160 10.547 1.00 98.62 184 SER A CA 1
ATOM 1421 C C . SER A 1 184 ? -19.320 0.963 9.591 1.00 98.62 184 SER A C 1
ATOM 1423 O O . SER A 1 184 ? -18.173 0.975 9.154 1.00 98.62 184 SER A O 1
ATOM 1425 N N . ASP A 1 185 ? -20.196 1.940 9.326 1.00 98.69 185 ASP A N 1
ATOM 1426 C CA . ASP A 1 185 ? -19.882 3.135 8.529 1.00 98.69 185 ASP A CA 1
ATOM 1427 C C . ASP A 1 185 ? -18.814 4.005 9.209 1.00 98.69 185 ASP A C 1
ATOM 1429 O O . ASP A 1 185 ? -17.817 4.354 8.582 1.00 98.69 185 ASP A O 1
ATOM 1433 N N . PHE A 1 186 ? -18.951 4.301 10.505 1.00 98.81 186 PHE A N 1
ATOM 1434 C CA . PHE A 1 186 ? -17.932 5.072 11.224 1.00 98.81 186 PHE A CA 1
ATOM 1435 C C . PHE A 1 186 ? -16.603 4.316 11.357 1.00 98.81 186 PHE A C 1
ATOM 1437 O O . PHE A 1 186 ? -15.546 4.935 11.232 1.00 98.81 186 PHE A O 1
ATOM 1444 N N . ILE A 1 187 ? -16.636 2.990 11.529 1.00 98.88 187 ILE A N 1
ATOM 1445 C CA . ILE A 1 187 ? -15.427 2.150 11.519 1.00 98.88 187 ILE A CA 1
ATOM 1446 C C . ILE A 1 187 ? -14.724 2.237 10.157 1.00 98.88 187 ILE A C 1
ATOM 1448 O O . ILE A 1 187 ? -13.533 2.546 10.097 1.00 98.88 187 ILE A O 1
ATOM 1452 N N . ALA A 1 188 ? -15.461 2.027 9.062 1.00 98.88 188 ALA A N 1
ATOM 1453 C CA . ALA A 1 188 ? -14.930 2.114 7.702 1.00 98.88 188 ALA A CA 1
ATOM 1454 C C . ALA A 1 188 ? -14.325 3.491 7.411 1.00 98.88 188 ALA A C 1
ATOM 1456 O O . ALA A 1 188 ? -13.233 3.596 6.851 1.00 98.88 188 ALA A O 1
ATOM 1457 N N . ARG A 1 189 ? -15.018 4.554 7.831 1.00 98.88 189 ARG A N 1
ATOM 1458 C CA . ARG A 1 189 ? -14.570 5.936 7.665 1.00 98.88 189 ARG A CA 1
ATOM 1459 C C . ARG A 1 189 ? -13.287 6.228 8.425 1.00 98.88 189 ARG A C 1
ATOM 1461 O O . ARG A 1 189 ? -12.394 6.839 7.843 1.00 98.88 189 ARG A O 1
ATOM 1468 N N . ALA A 1 190 ? -13.185 5.796 9.680 1.00 98.94 190 ALA A N 1
ATOM 1469 C CA . ALA A 1 190 ? -11.996 6.001 10.497 1.00 98.94 190 ALA A CA 1
ATOM 1470 C C . ALA A 1 190 ? -10.782 5.255 9.923 1.00 98.94 190 ALA A C 1
ATOM 1472 O O . ALA A 1 190 ? -9.734 5.867 9.717 1.00 98.94 190 ALA A O 1
ATOM 1473 N N . LEU A 1 191 ? -10.940 3.971 9.571 1.00 98.94 191 LEU A N 1
ATOM 1474 C CA . LEU A 1 191 ? -9.899 3.188 8.890 1.00 98.94 191 LEU A CA 1
ATOM 1475 C C . LEU A 1 191 ? -9.437 3.883 7.602 1.00 98.94 191 LEU A C 1
ATOM 1477 O O . LEU A 1 191 ? -8.240 4.085 7.400 1.00 98.94 191 LEU A O 1
ATOM 1481 N N . ALA A 1 192 ? -10.377 4.338 6.772 1.00 98.69 192 ALA A N 1
ATOM 1482 C CA . ALA A 1 192 ? -10.055 5.046 5.541 1.00 98.69 192 ALA A CA 1
ATOM 1483 C C . ALA A 1 192 ? -9.337 6.387 5.794 1.00 98.69 192 ALA A C 1
ATOM 1485 O O . ALA A 1 192 ? -8.427 6.730 5.042 1.00 98.69 192 ALA A O 1
ATOM 1486 N N . GLN A 1 193 ? -9.681 7.139 6.850 1.00 98.75 193 GLN A N 1
ATOM 1487 C CA . GLN A 1 193 ? -8.943 8.354 7.229 1.00 98.75 193 GLN A CA 1
ATOM 1488 C C . GLN A 1 193 ? -7.491 8.045 7.625 1.00 98.75 193 GLN A C 1
ATOM 1490 O O . GLN A 1 193 ? -6.587 8.755 7.179 1.00 98.75 193 GLN A O 1
ATOM 1495 N N . PHE A 1 194 ? -7.258 6.986 8.410 1.00 98.75 194 PHE A N 1
ATOM 1496 C CA . PHE A 1 194 ? -5.909 6.553 8.791 1.00 98.75 194 PHE A CA 1
ATOM 1497 C C . PHE A 1 194 ? -5.088 6.127 7.573 1.00 98.75 194 PHE A C 1
ATOM 1499 O O . PHE A 1 194 ? -3.995 6.645 7.355 1.00 98.75 194 PHE A O 1
ATOM 1506 N N . MET A 1 195 ? -5.641 5.271 6.719 1.00 98.00 195 MET A N 1
ATOM 1507 C CA . MET A 1 195 ? -4.975 4.816 5.498 1.00 98.00 195 MET A CA 1
ATOM 1508 C C . MET A 1 195 ? -4.672 5.982 4.539 1.00 98.00 195 MET A C 1
ATOM 1510 O O . MET A 1 195 ? -3.557 6.097 4.037 1.00 98.00 195 MET A O 1
ATOM 1514 N N . ARG A 1 196 ? -5.608 6.928 4.349 1.00 96.69 196 ARG A N 1
ATOM 1515 C CA . ARG A 1 196 ? -5.372 8.147 3.545 1.00 96.69 196 ARG A CA 1
ATOM 1516 C C . ARG A 1 196 ? -4.304 9.068 4.115 1.00 96.69 196 ARG A C 1
ATOM 1518 O O . ARG A 1 196 ? -3.805 9.907 3.371 1.00 96.69 196 ARG A O 1
ATOM 1525 N N . SER A 1 197 ? -3.973 8.957 5.400 1.00 96.44 197 SER A N 1
ATOM 1526 C CA . SER A 1 197 ? -2.932 9.779 6.018 1.00 96.44 197 SER A CA 1
ATOM 1527 C C . SER A 1 197 ? -1.515 9.311 5.669 1.00 96.44 197 SER A C 1
ATOM 1529 O O . SER A 1 197 ? -0.582 10.098 5.794 1.00 96.44 197 SER A O 1
ATOM 1531 N N . MET A 1 198 ? -1.335 8.071 5.197 1.00 95.00 198 MET A N 1
ATOM 1532 C CA . MET A 1 198 ? -0.029 7.484 4.874 1.00 95.00 198 MET A CA 1
ATOM 1533 C C . MET A 1 198 ? 0.548 8.087 3.588 1.00 95.00 198 MET A C 1
ATOM 1535 O O . MET A 1 198 ? 0.447 7.506 2.510 1.00 95.00 198 MET A O 1
ATOM 1539 N N . ASN A 1 199 ? 1.119 9.289 3.688 1.00 91.56 199 ASN A N 1
ATOM 1540 C CA . ASN A 1 199 ? 1.773 9.971 2.575 1.00 91.56 199 ASN A CA 1
ATOM 1541 C C . ASN A 1 199 ? 3.131 10.510 3.006 1.00 91.56 199 ASN A C 1
ATOM 1543 O O . ASN A 1 199 ? 3.220 11.372 3.881 1.00 91.56 199 ASN A O 1
ATOM 1547 N N . THR A 1 200 ? 4.181 10.029 2.350 1.00 89.44 200 THR A N 1
ATOM 1548 C CA . THR A 1 200 ? 5.557 10.463 2.598 1.00 89.44 200 THR A CA 1
ATOM 1549 C C . THR A 1 200 ? 6.237 10.934 1.309 1.00 89.44 200 THR A C 1
ATOM 1551 O O . THR A 1 200 ? 5.974 10.412 0.225 1.00 89.44 200 THR A O 1
ATOM 1554 N N . PHE A 1 201 ? 7.083 11.961 1.417 1.00 89.38 201 PHE A N 1
ATOM 1555 C CA . PHE A 1 201 ? 7.722 12.646 0.284 1.00 89.38 201 PHE A CA 1
ATOM 1556 C C . PHE A 1 201 ? 9.224 12.891 0.537 1.00 89.38 201 PHE A C 1
ATOM 1558 O O . PHE A 1 201 ? 9.805 13.846 0.038 1.00 89.38 201 PHE A O 1
ATOM 1565 N N . GLY A 1 202 ? 9.864 12.041 1.338 1.00 89.69 202 GLY A N 1
ATOM 1566 C CA . GLY A 1 202 ? 11.264 12.159 1.748 1.00 89.69 202 GLY A CA 1
ATOM 1567 C C . GLY A 1 202 ? 12.269 11.417 0.861 1.00 89.69 202 GLY A C 1
ATOM 1568 O O . GLY A 1 202 ? 13.473 11.546 1.090 1.00 89.69 202 GLY A O 1
ATOM 1569 N N . SER A 1 203 ? 11.816 10.651 -0.141 1.00 94.56 203 SER A N 1
ATOM 1570 C CA . SER A 1 203 ? 12.697 9.806 -0.960 1.00 94.56 203 SER A CA 1
ATOM 1571 C C . SER A 1 203 ? 13.764 10.601 -1.722 1.00 94.56 203 SER A C 1
ATOM 1573 O O . SER A 1 203 ? 13.573 11.762 -2.098 1.00 94.56 203 SER A O 1
ATOM 1575 N N . LYS A 1 204 ? 14.902 9.958 -2.012 1.00 96.81 204 LYS A N 1
ATOM 1576 C CA . LYS A 1 204 ? 16.005 10.578 -2.769 1.00 96.81 204 LYS A CA 1
ATOM 1577 C C . LYS A 1 204 ? 15.545 11.069 -4.147 1.00 96.81 204 LYS A C 1
ATOM 1579 O O . LYS A 1 204 ? 15.966 12.139 -4.593 1.00 96.81 204 LYS A O 1
ATOM 1584 N N . TYR A 1 205 ? 14.660 10.317 -4.806 1.00 95.81 205 TYR A N 1
ATOM 1585 C CA . TYR A 1 205 ? 14.020 10.740 -6.050 1.00 95.81 205 TYR A CA 1
ATOM 1586 C C . TYR A 1 205 ? 13.215 12.025 -5.868 1.00 95.81 205 TYR A C 1
ATOM 1588 O O . TYR A 1 205 ? 13.375 12.955 -6.655 1.00 95.81 205 TYR A O 1
ATOM 1596 N N . ARG A 1 206 ? 12.386 12.103 -4.820 1.00 93.38 206 ARG A N 1
ATOM 1597 C CA . ARG A 1 206 ? 11.533 13.266 -4.561 1.00 93.38 206 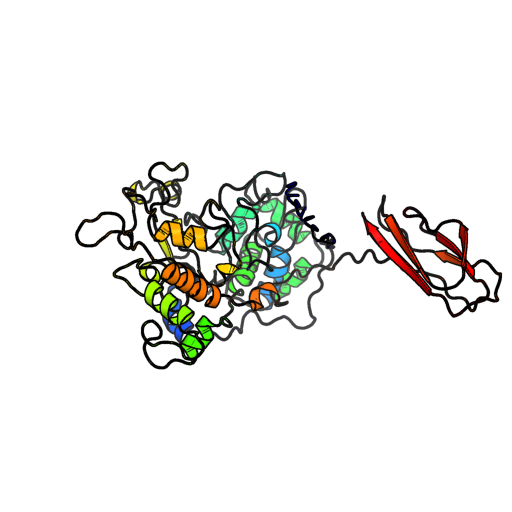ARG A CA 1
ATOM 1598 C C . ARG A 1 206 ? 12.352 14.537 -4.337 1.00 93.38 206 ARG A C 1
ATOM 1600 O O . ARG A 1 206 ? 12.056 15.556 -4.961 1.00 93.38 206 ARG A O 1
ATOM 1607 N N . GLN A 1 207 ? 13.429 14.437 -3.558 1.00 94.25 207 GLN A N 1
ATOM 1608 C CA . GLN A 1 207 ? 14.403 15.519 -3.382 1.00 94.25 207 GLN A CA 1
ATOM 1609 C C . GLN A 1 207 ? 15.024 15.942 -4.724 1.00 94.25 207 GLN A C 1
ATOM 1611 O O . GLN A 1 207 ? 15.157 17.131 -5.004 1.00 94.25 207 GLN A O 1
ATOM 1616 N N . GLY A 1 208 ? 15.359 14.975 -5.584 1.00 95.00 208 GLY A N 1
ATOM 1617 C CA . GLY A 1 208 ? 15.900 15.240 -6.918 1.00 95.00 208 GLY A CA 1
ATOM 1618 C C . GLY A 1 208 ? 14.923 15.994 -7.822 1.00 95.00 208 GLY A C 1
ATOM 1619 O O . GLY A 1 208 ? 15.329 16.936 -8.502 1.00 95.00 208 GLY A O 1
ATOM 1620 N N . VAL A 1 209 ? 13.633 15.644 -7.792 1.00 93.19 209 VAL A N 1
ATOM 1621 C CA . VAL A 1 209 ? 12.594 16.363 -8.547 1.00 93.19 209 VAL A CA 1
ATOM 1622 C C . VAL A 1 209 ? 12.444 17.803 -8.048 1.00 93.19 209 VAL A C 1
ATOM 1624 O O . VAL A 1 209 ? 12.362 18.715 -8.861 1.00 93.19 209 VAL A O 1
ATOM 1627 N N . GLU A 1 210 ? 12.432 18.026 -6.732 1.00 91.38 210 GLU A N 1
ATOM 1628 C CA . GLU A 1 210 ? 12.288 19.367 -6.137 1.00 91.38 210 GLU A CA 1
ATOM 1629 C C . GLU A 1 210 ? 13.476 20.287 -6.439 1.00 91.38 210 GLU A C 1
ATOM 1631 O O . GLU A 1 210 ? 13.304 21.483 -6.664 1.00 91.38 210 GLU A O 1
ATOM 1636 N N . GLN A 1 211 ? 14.686 19.727 -6.468 1.00 92.69 211 GLN A N 1
ATOM 1637 C CA . GLN A 1 211 ? 15.923 20.476 -6.689 1.00 92.69 211 GLN A CA 1
ATOM 1638 C C . GLN A 1 211 ? 16.239 20.713 -8.172 1.00 92.69 211 GLN A C 1
ATOM 1640 O O . GLN A 1 211 ? 17.173 21.457 -8.476 1.00 92.69 211 GLN A O 1
ATOM 1645 N N . THR A 1 212 ? 15.500 20.089 -9.097 1.00 92.62 212 THR A N 1
ATOM 1646 C CA . THR A 1 212 ? 15.796 20.125 -10.536 1.00 92.62 212 THR A CA 1
ATOM 1647 C C . THR A 1 212 ? 14.812 21.026 -11.283 1.00 92.62 212 THR A C 1
ATOM 1649 O O . THR A 1 212 ? 13.654 20.651 -11.466 1.00 92.62 212 THR A O 1
ATOM 1652 N N . PRO A 1 213 ? 15.255 22.189 -11.797 1.00 88.38 213 PRO A N 1
ATOM 1653 C CA . PRO A 1 213 ? 14.441 23.000 -12.693 1.00 88.38 213 PRO A CA 1
ATOM 1654 C C . PRO A 1 213 ? 14.166 22.280 -14.023 1.00 88.38 213 PRO A C 1
ATOM 1656 O O . PRO A 1 213 ? 15.028 21.584 -14.562 1.00 88.38 213 PRO A O 1
ATOM 1659 N N . GLY A 1 214 ? 12.993 22.519 -14.610 1.00 87.62 214 GLY A N 1
ATOM 1660 C CA . GLY A 1 214 ? 12.616 21.963 -15.914 1.00 87.62 214 GLY A CA 1
ATOM 1661 C C . GLY A 1 214 ? 11.906 20.614 -15.810 1.00 87.62 214 GLY A C 1
ATOM 1662 O O . GLY A 1 214 ? 11.220 20.350 -14.830 1.00 87.62 214 GLY A O 1
ATOM 1663 N N . ASN A 1 215 ? 12.005 19.779 -16.852 1.00 89.62 215 ASN A N 1
ATOM 1664 C CA . ASN A 1 215 ? 11.332 18.480 -16.876 1.00 89.62 215 ASN A CA 1
ATOM 1665 C C . ASN A 1 215 ? 12.182 17.412 -16.150 1.00 89.62 215 ASN A C 1
ATOM 1667 O O . ASN A 1 215 ? 13.171 16.939 -16.724 1.00 89.62 215 ASN A O 1
ATOM 1671 N N . PRO A 1 216 ? 11.795 16.971 -14.939 1.00 89.38 216 PRO A N 1
ATOM 1672 C CA . PRO A 1 216 ? 12.561 16.008 -14.144 1.00 89.38 216 PRO A CA 1
ATOM 1673 C C . PRO A 1 216 ? 12.646 14.608 -14.776 1.00 89.38 216 PRO A C 1
ATOM 1675 O O . PRO A 1 216 ? 13.518 13.823 -14.400 1.00 89.38 216 PRO A O 1
ATOM 1678 N N . SER A 1 217 ? 11.796 14.289 -15.758 1.00 87.81 217 SER A N 1
ATOM 1679 C CA . SER A 1 217 ? 11.876 13.037 -16.519 1.00 87.81 217 SER A CA 1
ATOM 1680 C C . SER A 1 217 ? 13.045 13.018 -17.512 1.00 87.81 217 SER A C 1
ATOM 1682 O O . SER A 1 217 ? 13.444 11.944 -17.947 1.00 87.81 217 SER A O 1
ATOM 1684 N N . VAL A 1 218 ? 13.602 14.184 -17.867 1.00 90.56 218 VAL A N 1
ATOM 1685 C CA . VAL A 1 218 ? 14.661 14.320 -18.887 1.00 90.56 218 VAL A CA 1
ATOM 1686 C C . VAL A 1 218 ? 15.948 14.892 -18.296 1.00 90.56 218 VAL A C 1
ATOM 1688 O O . VAL A 1 218 ? 17.040 14.462 -18.655 1.00 90.56 218 VAL A O 1
ATOM 1691 N N . VAL A 1 219 ? 15.837 15.860 -17.385 1.00 94.50 219 VAL A N 1
ATOM 1692 C CA . VAL A 1 219 ? 17.001 16.534 -16.797 1.00 94.50 219 VAL A CA 1
ATOM 1693 C C . VAL A 1 219 ? 17.647 15.624 -15.745 1.00 94.50 219 VAL A C 1
ATOM 1695 O O . VAL A 1 219 ? 16.942 15.192 -14.830 1.00 94.50 219 VAL A O 1
ATOM 1698 N N . PRO A 1 220 ? 18.955 15.308 -15.823 1.00 96.44 220 PRO A N 1
ATOM 1699 C CA . PRO A 1 220 ? 19.651 14.545 -14.786 1.00 96.44 220 PRO A CA 1
ATOM 1700 C C . PRO A 1 220 ? 19.573 15.233 -13.421 1.00 96.44 220 PRO A C 1
ATOM 1702 O O . PRO A 1 220 ? 19.686 16.454 -13.333 1.00 96.44 220 PRO A O 1
ATOM 1705 N N . PHE A 1 221 ? 19.400 14.460 -12.351 1.00 97.81 221 PHE A N 1
ATOM 1706 C CA . PHE A 1 221 ? 19.383 15.011 -10.998 1.00 97.81 221 PHE A CA 1
ATOM 1707 C C . PHE A 1 221 ? 20.802 15.128 -10.453 1.00 97.81 221 PHE A C 1
ATOM 1709 O O . PHE A 1 221 ? 21.583 14.178 -10.530 1.00 97.81 221 PHE A O 1
ATOM 1716 N N . ALA A 1 222 ? 21.130 16.282 -9.873 1.00 97.50 222 ALA A N 1
ATOM 1717 C CA . ALA A 1 222 ? 22.455 16.536 -9.309 1.00 97.50 222 ALA A CA 1
ATOM 1718 C C . ALA A 1 222 ? 22.745 15.686 -8.057 1.00 97.50 222 ALA A C 1
ATOM 1720 O O . ALA A 1 222 ? 23.902 15.384 -7.778 1.00 97.50 222 ALA A O 1
ATOM 1721 N N . ASN A 1 223 ? 21.707 15.278 -7.319 1.00 97.81 223 ASN A N 1
ATOM 1722 C CA . ASN A 1 223 ? 21.831 14.405 -6.150 1.00 97.81 223 ASN A CA 1
ATOM 1723 C C . ASN A 1 223 ? 21.911 12.906 -6.511 1.00 97.81 223 ASN A C 1
ATOM 1725 O O . ASN A 1 223 ? 22.045 12.072 -5.614 1.00 97.81 223 ASN A O 1
ATOM 1729 N N . PHE A 1 224 ? 21.810 12.550 -7.796 1.00 98.44 224 PHE A N 1
ATOM 1730 C CA . PHE A 1 224 ? 21.911 11.173 -8.279 1.00 98.44 224 PHE A CA 1
ATOM 1731 C C . PHE A 1 224 ? 23.336 10.844 -8.735 1.00 98.44 224 PHE A C 1
ATOM 1733 O O . PHE A 1 224 ? 24.038 11.678 -9.308 1.00 98.44 224 PHE A O 1
ATOM 1740 N N . THR A 1 225 ? 23.749 9.592 -8.548 1.00 98.75 225 THR A N 1
ATOM 1741 C CA . THR A 1 225 ? 24.939 9.045 -9.205 1.00 98.75 225 THR A CA 1
ATOM 1742 C C . THR A 1 225 ? 24.714 8.946 -10.720 1.00 98.75 225 THR A C 1
ATOM 1744 O O . THR A 1 225 ? 23.590 9.055 -11.222 1.00 98.75 225 THR A O 1
ATOM 1747 N N . ALA A 1 226 ? 25.786 8.711 -11.482 1.00 98.56 226 ALA A N 1
ATOM 1748 C CA . ALA A 1 226 ? 25.665 8.452 -12.918 1.00 98.56 226 ALA A CA 1
ATOM 1749 C C . ALA A 1 226 ? 24.807 7.204 -13.209 1.00 98.56 226 ALA A C 1
ATOM 1751 O O . ALA A 1 226 ? 24.033 7.200 -14.163 1.00 98.56 226 ALA A O 1
ATOM 1752 N N . GLU A 1 227 ? 24.906 6.177 -12.362 1.00 98.75 227 GLU A N 1
ATOM 1753 C CA . GLU A 1 227 ? 24.129 4.941 -12.472 1.00 98.75 227 GLU A CA 1
ATOM 1754 C C . GLU A 1 227 ? 22.638 5.172 -12.178 1.00 98.75 227 GLU A C 1
ATOM 1756 O O . GLU A 1 227 ? 21.788 4.743 -12.954 1.00 98.75 227 GLU A O 1
ATOM 1761 N N . GLU A 1 228 ? 22.300 5.932 -11.133 1.00 98.81 228 GLU A N 1
ATOM 1762 C CA . GLU A 1 228 ? 20.906 6.283 -10.823 1.00 98.81 228 GLU A CA 1
ATOM 1763 C C . GLU A 1 228 ? 20.279 7.154 -11.927 1.00 98.81 228 GLU A C 1
ATOM 1765 O O . GLU A 1 228 ? 19.122 6.954 -12.300 1.00 98.81 228 GLU A O 1
ATOM 1770 N N . ASN A 1 229 ? 21.040 8.097 -12.501 1.00 98.50 229 ASN A N 1
ATOM 1771 C CA . ASN A 1 229 ? 20.578 8.906 -13.634 1.00 98.50 229 ASN A CA 1
ATOM 1772 C C . ASN A 1 229 ? 20.409 8.080 -14.919 1.00 98.50 229 ASN A C 1
ATOM 1774 O O . ASN A 1 229 ? 19.458 8.316 -15.672 1.00 98.50 229 ASN A O 1
ATOM 1778 N N . LEU A 1 230 ? 21.280 7.096 -15.164 1.00 98.56 230 LEU A N 1
ATOM 1779 C CA . LEU A 1 230 ? 21.101 6.136 -16.253 1.00 98.56 230 LEU A CA 1
ATOM 1780 C C . LEU A 1 230 ? 19.821 5.319 -16.041 1.00 98.56 230 LEU A C 1
ATOM 1782 O O . LEU A 1 230 ? 18.998 5.234 -16.948 1.00 98.56 230 LEU A O 1
ATOM 1786 N N . GLY A 1 231 ? 19.604 4.794 -14.834 1.00 98.44 231 GLY A N 1
ATOM 1787 C CA . GLY A 1 231 ? 18.395 4.052 -14.480 1.00 98.44 231 GLY A CA 1
ATOM 1788 C C . GLY A 1 231 ? 17.125 4.868 -14.673 1.00 98.44 231 GLY A C 1
ATOM 1789 O O . GLY A 1 231 ? 16.182 4.401 -15.310 1.00 98.44 231 GLY A O 1
ATOM 1790 N N . LYS A 1 232 ? 17.128 6.126 -14.215 1.00 97.44 232 LYS A N 1
ATOM 1791 C CA . LYS A 1 232 ? 16.026 7.066 -14.445 1.00 97.44 232 LYS A CA 1
ATOM 1792 C C . LYS A 1 232 ? 15.760 7.262 -15.936 1.00 97.44 232 LYS A C 1
ATOM 1794 O O . LYS A 1 232 ? 14.611 7.217 -16.363 1.00 97.44 232 LYS A O 1
ATOM 1799 N N . THR A 1 233 ? 16.812 7.454 -16.730 1.00 97.06 233 THR A N 1
ATOM 1800 C CA . THR A 1 233 ? 16.697 7.631 -18.185 1.00 97.06 233 THR A CA 1
ATOM 1801 C C . THR A 1 233 ? 16.047 6.410 -18.835 1.00 97.06 233 THR A C 1
ATOM 1803 O O . THR A 1 233 ? 15.098 6.557 -19.599 1.00 97.06 233 THR A O 1
ATOM 1806 N N . LEU A 1 234 ? 16.493 5.203 -18.478 1.00 97.38 234 LEU A N 1
ATOM 1807 C CA . LEU A 1 234 ? 15.933 3.945 -18.984 1.00 97.38 234 LEU A CA 1
ATOM 1808 C C . LEU A 1 234 ? 14.479 3.729 -18.549 1.00 97.38 234 LEU A C 1
ATOM 1810 O O . LEU A 1 234 ? 13.684 3.198 -19.320 1.00 97.38 234 LEU A O 1
ATOM 1814 N N . PHE A 1 235 ? 14.128 4.141 -17.330 1.00 97.25 235 PHE A N 1
ATOM 1815 C CA . PHE A 1 235 ? 12.766 4.054 -16.811 1.00 97.25 235 PHE A CA 1
ATOM 1816 C C . PHE A 1 235 ? 11.803 4.993 -17.557 1.00 97.25 235 PHE A C 1
ATOM 1818 O O . PHE A 1 235 ? 10.652 4.639 -17.828 1.00 97.25 235 PHE A O 1
ATOM 1825 N N . MET A 1 236 ? 12.278 6.192 -17.903 1.00 94.88 236 MET A N 1
ATOM 1826 C CA . MET A 1 236 ? 11.505 7.206 -18.626 1.00 94.88 236 MET A CA 1
ATOM 1827 C C . MET A 1 236 ? 11.466 6.964 -20.147 1.00 94.88 236 MET A C 1
ATOM 1829 O O . MET A 1 236 ? 10.650 7.576 -20.841 1.00 94.88 236 MET A O 1
ATOM 1833 N N . ASP A 1 237 ? 12.304 6.069 -20.675 1.00 93.56 237 ASP A N 1
ATOM 1834 C CA . ASP A 1 237 ? 12.387 5.745 -22.100 1.00 93.56 237 ASP A CA 1
ATOM 1835 C C . ASP A 1 237 ? 11.152 4.964 -22.586 1.00 93.56 237 ASP A C 1
ATOM 1837 O O . ASP A 1 237 ? 10.967 3.774 -22.310 1.00 93.56 237 ASP A O 1
ATOM 1841 N N . THR A 1 238 ? 10.315 5.643 -23.372 1.00 92.06 238 THR A N 1
ATOM 1842 C CA . THR A 1 238 ? 9.079 5.096 -23.949 1.00 92.06 238 THR A CA 1
ATOM 1843 C C . THR A 1 238 ? 9.304 4.197 -25.164 1.00 92.06 238 THR A C 1
ATOM 1845 O O . THR A 1 238 ? 8.383 3.515 -25.616 1.00 92.06 238 THR A O 1
ATOM 1848 N N . THR A 1 239 ? 10.525 4.166 -25.697 1.00 90.56 239 THR A N 1
ATOM 1849 C CA . THR A 1 239 ? 10.895 3.344 -26.854 1.00 90.56 239 THR A CA 1
ATOM 1850 C C . THR A 1 239 ? 11.408 1.965 -26.444 1.00 90.56 239 THR A C 1
ATOM 1852 O O . THR A 1 239 ? 11.299 1.020 -27.227 1.00 90.56 239 THR A O 1
ATOM 1855 N N . ARG A 1 240 ? 11.894 1.825 -25.203 1.00 92.69 240 ARG A N 1
ATOM 1856 C CA . ARG A 1 240 ? 12.378 0.564 -24.623 1.00 92.69 240 ARG A CA 1
ATOM 1857 C C . ARG A 1 240 ? 11.341 -0.067 -23.691 1.00 92.69 240 ARG A C 1
ATOM 1859 O O . ARG A 1 240 ? 10.301 -0.511 -24.166 1.00 92.69 240 ARG A O 1
ATOM 1866 N N . GLY A 1 241 ? 11.622 -0.144 -22.388 1.00 90.75 241 GLY A N 1
ATOM 1867 C CA . GLY A 1 241 ? 10.741 -0.764 -21.392 1.00 90.75 241 GLY A CA 1
ATOM 1868 C C . GLY A 1 241 ? 9.464 0.028 -21.113 1.00 90.75 241 GLY A C 1
ATOM 1869 O O . GLY A 1 241 ? 8.496 -0.546 -20.623 1.00 90.75 241 GLY A O 1
ATOM 1870 N N . ASN A 1 242 ? 9.432 1.320 -21.462 1.00 93.44 242 ASN A N 1
ATOM 1871 C CA . ASN A 1 242 ? 8.246 2.169 -21.382 1.00 93.44 242 ASN A CA 1
ATOM 1872 C C . ASN A 1 242 ? 7.590 2.206 -19.984 1.00 93.44 242 ASN A C 1
ATOM 1874 O O . ASN A 1 242 ? 6.372 2.349 -19.854 1.00 93.44 242 ASN A O 1
ATOM 1878 N N . CYS A 1 243 ? 8.404 2.082 -18.928 1.00 95.12 243 CYS A N 1
ATOM 1879 C CA . CYS A 1 243 ? 7.953 1.906 -17.545 1.00 95.12 243 CYS A CA 1
ATOM 1880 C C . CYS A 1 243 ? 7.052 3.061 -17.090 1.00 95.12 243 CYS A C 1
ATOM 1882 O O . CYS A 1 243 ? 5.990 2.838 -16.501 1.00 95.12 243 CYS A O 1
ATOM 1884 N N . GLN A 1 244 ? 7.442 4.294 -17.431 1.00 92.81 244 GLN A N 1
ATOM 1885 C CA . GLN A 1 244 ? 6.704 5.501 -17.059 1.00 92.81 244 GLN A CA 1
ATOM 1886 C C . GLN A 1 244 ? 5.287 5.591 -17.646 1.00 92.81 244 GLN A C 1
ATOM 1888 O O . GLN A 1 244 ? 4.489 6.372 -17.144 1.00 92.81 244 GLN A O 1
ATOM 1893 N N . SER A 1 245 ? 4.945 4.819 -18.686 1.00 92.19 245 SER A N 1
ATOM 1894 C CA . SER A 1 245 ? 3.597 4.865 -19.272 1.00 92.19 245 SER A CA 1
ATOM 1895 C C . SER A 1 245 ? 2.537 4.219 -18.379 1.00 92.19 245 SER A C 1
ATOM 1897 O O . SER A 1 245 ? 1.367 4.587 -18.461 1.00 92.19 245 SER A O 1
ATOM 1899 N N . CYS A 1 246 ? 2.938 3.280 -17.515 1.00 93.06 246 CYS A N 1
ATOM 1900 C CA . CYS A 1 246 ? 2.067 2.692 -16.493 1.00 93.06 246 CYS A CA 1
ATOM 1901 C C . CYS A 1 246 ? 2.363 3.296 -15.116 1.00 93.06 246 CYS A C 1
ATOM 1903 O O . CYS A 1 246 ? 1.453 3.711 -14.406 1.00 93.06 246 CYS A O 1
ATOM 1905 N N . HIS A 1 247 ? 3.642 3.399 -14.753 1.00 93.50 247 HIS A N 1
ATOM 1906 C CA . HIS A 1 247 ? 4.090 3.988 -13.492 1.00 93.50 247 HIS A CA 1
ATOM 1907 C C . HIS A 1 247 ? 4.302 5.492 -13.675 1.00 93.50 247 HIS A C 1
ATOM 1909 O O . HIS A 1 247 ? 5.425 5.999 -13.646 1.00 93.50 247 HIS A O 1
ATOM 1915 N N . THR A 1 248 ? 3.196 6.172 -13.979 1.00 80.69 248 THR A N 1
ATOM 1916 C CA . THR A 1 248 ? 3.203 7.550 -14.476 1.00 80.69 248 THR A CA 1
ATOM 1917 C C . THR A 1 248 ? 3.495 8.585 -13.398 1.00 80.69 248 THR A C 1
ATOM 1919 O O . THR A 1 248 ? 3.288 8.348 -12.204 1.00 80.69 248 THR A O 1
ATOM 1922 N N . ARG A 1 249 ? 3.858 9.783 -13.891 1.00 67.19 249 ARG A N 1
ATOM 1923 C CA . ARG A 1 249 ? 4.079 11.027 -13.137 1.00 67.19 249 ARG A CA 1
ATOM 1924 C C . ARG A 1 249 ? 5.292 10.909 -12.201 1.00 67.19 249 ARG A C 1
ATOM 1926 O O . ARG A 1 249 ? 5.684 9.820 -11.801 1.00 67.19 249 ARG A O 1
ATOM 1933 N N . ASN A 1 250 ? 5.881 12.034 -11.790 1.00 71.44 250 ASN A N 1
ATOM 1934 C CA . ASN A 1 250 ? 6.998 12.050 -10.820 1.00 71.44 250 ASN A CA 1
ATOM 1935 C C . ASN A 1 250 ? 6.553 11.700 -9.383 1.00 71.44 250 ASN A C 1
ATOM 1937 O O . ASN A 1 250 ? 7.095 12.206 -8.403 1.00 71.44 250 ASN A O 1
ATOM 1941 N N . VAL A 1 251 ? 5.487 10.914 -9.263 1.00 77.62 251 VAL A N 1
ATOM 1942 C CA . VAL A 1 251 ? 4.731 10.683 -8.033 1.00 77.62 251 VAL A CA 1
ATOM 1943 C C . VAL A 1 251 ? 4.507 9.190 -7.788 1.00 77.62 251 VAL A C 1
ATOM 1945 O O . VAL A 1 251 ? 4.278 8.813 -6.651 1.00 77.62 251 VAL A O 1
ATOM 1948 N N . PHE A 1 252 ? 4.612 8.350 -8.831 1.00 88.56 252 PHE A N 1
ATOM 1949 C CA . PHE A 1 252 ? 4.616 6.886 -8.753 1.00 88.56 252 PHE A CA 1
ATOM 1950 C C . PHE A 1 252 ? 3.488 6.250 -7.936 1.00 88.56 252 PHE A C 1
ATOM 1952 O O . PHE A 1 252 ? 3.704 5.195 -7.359 1.00 88.56 252 PHE A O 1
ATOM 1959 N N . VAL A 1 253 ? 2.302 6.858 -7.897 1.00 86.69 253 VAL A N 1
ATOM 1960 C CA . VAL A 1 253 ? 1.123 6.320 -7.191 1.00 86.69 253 VAL A CA 1
ATOM 1961 C C . VAL A 1 253 ? 0.363 5.292 -8.043 1.00 86.69 253 VAL A C 1
ATOM 1963 O O . VAL A 1 253 ? 0.709 5.074 -9.202 1.00 86.69 253 VAL A O 1
ATOM 1966 N N . HIS A 1 254 ? -0.682 4.669 -7.492 1.00 83.12 254 HIS A N 1
ATOM 1967 C CA . HIS A 1 254 ? -1.450 3.593 -8.139 1.00 83.12 254 HIS A CA 1
ATOM 1968 C C . HIS A 1 254 ? -2.199 4.059 -9.404 1.00 83.12 254 HIS A C 1
ATOM 1970 O O . HIS A 1 254 ? -2.887 5.080 -9.371 1.00 83.12 254 HIS A O 1
ATOM 1976 N N . GLN A 1 255 ? -2.123 3.300 -10.508 1.00 85.50 255 GLN A N 1
ATOM 1977 C CA . GLN A 1 255 ? -2.639 3.714 -11.829 1.00 85.50 255 GLN A CA 1
ATOM 1978 C C . GLN A 1 255 ? -3.447 2.630 -12.555 1.00 85.50 255 GLN A C 1
ATOM 1980 O O . GLN A 1 255 ? -2.856 1.800 -13.237 1.00 85.50 255 GLN A O 1
ATOM 1985 N N . GLY A 1 256 ? -4.783 2.692 -12.535 1.00 90.44 256 GLY A N 1
ATOM 1986 C CA . GLY A 1 256 ? -5.649 1.802 -13.334 1.00 90.44 256 GLY A CA 1
ATOM 1987 C C . GLY A 1 256 ? -5.203 0.331 -13.316 1.00 90.44 256 GLY A C 1
ATOM 1988 O O . GLY A 1 256 ? -4.555 -0.110 -12.367 1.00 90.44 256 GLY A O 1
ATOM 1989 N N . SER A 1 257 ? -5.472 -0.416 -14.392 1.00 95.12 257 SER A N 1
ATOM 1990 C CA . SER A 1 257 ? -5.086 -1.828 -14.492 1.00 95.12 257 SER A CA 1
ATOM 1991 C C . SER A 1 257 ? -4.579 -2.255 -15.864 1.00 95.12 257 SER A C 1
ATOM 1993 O O . SER A 1 257 ? -5.078 -1.857 -16.922 1.00 95.12 257 SER A O 1
ATOM 1995 N N . HIS A 1 258 ? -3.590 -3.147 -15.847 1.00 97.12 258 HIS A N 1
ATOM 1996 C CA . HIS A 1 258 ? -2.926 -3.660 -17.038 1.00 97.12 258 HIS A CA 1
ATOM 1997 C C . HIS A 1 258 ? -2.649 -5.159 -16.921 1.00 97.12 258 HIS A C 1
ATOM 1999 O O . HIS A 1 258 ? -2.430 -5.694 -15.839 1.00 97.12 258 HIS A O 1
ATOM 2005 N N . ASN A 1 259 ? -2.640 -5.845 -18.063 1.00 98.25 259 ASN A N 1
ATOM 2006 C CA . ASN A 1 259 ? -2.024 -7.160 -18.172 1.00 98.25 259 ASN A CA 1
ATOM 2007 C C . ASN A 1 259 ? -0.593 -6.946 -18.668 1.00 98.25 259 ASN A C 1
ATOM 2009 O O . ASN A 1 259 ? -0.396 -6.333 -19.723 1.00 98.25 259 ASN A O 1
ATOM 2013 N N . ILE A 1 260 ? 0.380 -7.428 -17.898 1.00 97.94 260 ILE A N 1
ATOM 2014 C CA . ILE A 1 260 ? 1.806 -7.247 -18.193 1.00 97.94 260 ILE A CA 1
ATOM 2015 C C . ILE A 1 260 ? 2.432 -8.454 -18.897 1.00 97.94 260 ILE A C 1
ATOM 2017 O O . ILE A 1 260 ? 3.637 -8.469 -19.095 1.00 97.94 260 ILE A O 1
ATOM 2021 N N . GLY A 1 261 ? 1.639 -9.467 -19.266 1.00 97.62 261 GLY A N 1
ATOM 2022 C CA . GLY A 1 261 ? 2.142 -10.683 -19.902 1.00 97.62 261 GLY A CA 1
ATOM 2023 C C . GLY A 1 261 ? 2.975 -11.567 -18.972 1.00 97.62 261 GLY A C 1
ATOM 2024 O O . GLY A 1 261 ? 3.962 -12.128 -19.434 1.00 97.62 261 GLY A O 1
ATOM 2025 N N . LEU A 1 262 ? 2.611 -11.680 -17.683 1.00 97.19 262 LEU A N 1
ATOM 2026 C CA . LEU A 1 262 ? 3.259 -12.630 -16.758 1.00 97.19 262 LEU A CA 1
ATOM 2027 C C . LEU A 1 262 ? 3.143 -14.065 -17.275 1.00 97.19 262 LEU A C 1
ATOM 2029 O O . LEU A 1 262 ? 4.137 -14.780 -17.327 1.00 97.19 262 LEU A O 1
ATOM 2033 N N . ASP A 1 263 ? 1.939 -14.448 -17.702 1.00 95.25 263 ASP A N 1
ATOM 2034 C CA . ASP A 1 263 ? 1.641 -15.784 -18.201 1.00 95.25 263 ASP A CA 1
ATOM 2035 C C . ASP A 1 263 ? 0.695 -15.720 -19.405 1.00 95.25 263 ASP A C 1
ATOM 2037 O O . ASP A 1 263 ? -0.143 -14.821 -19.525 1.00 95.25 263 ASP A O 1
ATOM 2041 N N . ILE A 1 264 ? 0.798 -16.715 -20.289 1.00 95.50 264 ILE A N 1
ATOM 2042 C CA . ILE A 1 264 ? -0.201 -16.966 -21.338 1.00 95.50 264 ILE A CA 1
ATOM 2043 C C . ILE A 1 264 ? -1.354 -17.839 -20.823 1.00 95.50 264 ILE A C 1
ATOM 2045 O O . ILE A 1 264 ? -2.500 -17.650 -21.224 1.00 95.50 264 ILE A O 1
ATOM 2049 N N . VAL A 1 265 ? -1.050 -18.757 -19.898 1.00 94.25 265 VAL A N 1
ATOM 2050 C CA . VAL A 1 265 ? -2.016 -19.578 -19.160 1.00 94.25 265 VAL A CA 1
ATOM 2051 C C . VAL A 1 265 ? -2.015 -19.111 -17.712 1.00 94.25 265 VAL A C 1
ATOM 2053 O O . VAL A 1 265 ? -0.993 -19.184 -17.040 1.00 94.25 265 VAL A O 1
ATOM 2056 N N . TYR A 1 266 ? -3.157 -18.638 -17.236 1.00 93.06 266 TYR A N 1
ATOM 2057 C CA . TYR A 1 266 ? -3.310 -18.004 -15.931 1.00 93.06 266 TYR A CA 1
ATOM 2058 C C . TYR A 1 266 ? -4.579 -18.520 -15.253 1.00 93.06 266 TYR A C 1
ATOM 2060 O O . TYR A 1 266 ? -5.573 -18.817 -15.917 1.00 93.06 266 TYR A O 1
ATOM 2068 N N . ALA A 1 267 ? -4.535 -18.644 -13.926 1.00 94.19 267 ALA A N 1
ATOM 2069 C CA . ALA A 1 267 ? -5.677 -19.082 -13.121 1.00 94.19 267 ALA A CA 1
ATOM 2070 C C . ALA A 1 267 ? -6.525 -17.904 -12.611 1.00 94.19 267 ALA A C 1
ATOM 2072 O O . ALA A 1 267 ? -7.732 -18.042 -12.423 1.00 94.19 267 ALA A O 1
ATOM 2073 N N . ASP A 1 268 ? -5.899 -16.744 -12.401 1.00 97.25 268 ASP A N 1
ATOM 2074 C CA . ASP A 1 268 ? -6.542 -15.548 -11.865 1.00 97.25 268 ASP A CA 1
ATOM 2075 C C . ASP A 1 268 ? -6.893 -14.566 -12.992 1.00 97.25 268 ASP A C 1
ATOM 2077 O O . ASP A 1 268 ? -6.022 -14.012 -13.664 1.00 97.25 268 ASP A O 1
ATOM 2081 N N . ASN A 1 269 ? -8.192 -14.342 -13.201 1.00 97.62 269 ASN A N 1
ATOM 2082 C CA . ASN A 1 269 ? -8.692 -13.422 -14.223 1.00 97.62 269 ASN A CA 1
ATOM 2083 C C . ASN A 1 269 ? -8.565 -11.939 -13.824 1.00 97.62 269 ASN A C 1
ATOM 2085 O O . ASN A 1 269 ? -8.860 -11.079 -14.660 1.00 97.62 269 ASN A O 1
ATOM 2089 N N . GLY A 1 270 ? -8.138 -11.617 -12.599 1.00 97.69 270 GLY A N 1
ATOM 2090 C CA . GLY A 1 270 ? -7.985 -10.244 -12.119 1.00 97.69 270 GLY A CA 1
ATOM 2091 C C . GLY A 1 270 ? -9.280 -9.444 -12.266 1.00 97.69 270 GLY A C 1
ATOM 2092 O O . GLY A 1 270 ? -10.369 -9.939 -11.967 1.00 97.69 270 GLY A O 1
ATOM 2093 N N . VAL A 1 271 ? -9.185 -8.233 -12.817 1.00 97.62 271 VAL A N 1
ATOM 2094 C CA . VAL A 1 271 ? -10.344 -7.355 -13.088 1.00 97.62 271 VAL A CA 1
ATOM 2095 C C . VAL A 1 271 ? -11.397 -8.029 -13.991 1.00 97.62 271 VAL A C 1
ATOM 2097 O O . VAL A 1 271 ? -12.594 -7.730 -13.920 1.00 97.62 271 VAL A O 1
ATOM 2100 N N . GLY A 1 272 ? -10.989 -8.972 -14.844 1.00 97.62 272 GLY A N 1
ATOM 2101 C CA . GLY A 1 272 ? -11.903 -9.757 -15.676 1.00 97.62 272 GLY A CA 1
ATOM 2102 C C . GLY A 1 272 ? -12.901 -10.588 -14.864 1.00 97.62 272 GLY A C 1
ATOM 2103 O O . GLY A 1 272 ? -14.071 -10.643 -15.236 1.00 97.62 272 GLY A O 1
ATOM 2104 N N . ALA A 1 273 ? -12.486 -11.153 -13.721 1.00 97.31 273 ALA A N 1
ATOM 2105 C CA . ALA A 1 273 ? -13.377 -11.913 -12.835 1.00 97.31 273 ALA A CA 1
ATOM 2106 C C . ALA A 1 273 ? -14.468 -11.027 -12.222 1.00 97.31 273 ALA A C 1
ATOM 2108 O O . ALA A 1 273 ? -15.623 -11.429 -12.136 1.00 97.31 273 ALA A O 1
ATOM 2109 N N . VAL A 1 274 ? -14.091 -9.812 -11.824 1.00 96.69 274 VAL A N 1
ATOM 2110 C CA . VAL A 1 274 ? -14.980 -8.840 -11.174 1.00 96.69 274 VAL A CA 1
ATOM 2111 C C . VAL A 1 274 ? -16.001 -8.283 -12.163 1.00 96.69 274 VAL A C 1
ATOM 2113 O O . VAL A 1 274 ? -17.172 -8.112 -11.839 1.00 96.69 274 VAL A O 1
ATOM 2116 N N . THR A 1 275 ? -15.558 -7.992 -13.387 1.00 96.38 275 THR A N 1
ATOM 2117 C CA . THR A 1 275 ? -16.380 -7.303 -14.394 1.00 96.38 275 THR A CA 1
ATOM 2118 C C . THR A 1 275 ? -17.120 -8.239 -15.346 1.00 96.38 275 THR A C 1
ATOM 2120 O O . THR A 1 275 ? -18.010 -7.787 -16.064 1.00 96.38 275 THR A O 1
ATOM 2123 N N . GLY A 1 276 ? -16.724 -9.512 -15.427 1.00 97.38 276 GLY A N 1
ATOM 2124 C CA . GLY A 1 276 ? -17.222 -10.463 -16.423 1.00 97.38 276 GLY A CA 1
ATOM 2125 C C . GLY A 1 276 ? -16.808 -10.140 -17.865 1.00 97.38 276 GLY A C 1
ATOM 2126 O O . GLY A 1 276 ? -17.305 -10.771 -18.795 1.00 97.38 276 GLY A O 1
ATOM 2127 N N . ASN A 1 277 ? -15.922 -9.159 -18.081 1.00 97.44 277 ASN A N 1
ATOM 2128 C CA . ASN A 1 277 ? -15.477 -8.740 -19.408 1.00 97.44 277 ASN A CA 1
ATOM 2129 C C . ASN A 1 277 ? -14.181 -9.474 -19.805 1.00 97.44 277 ASN A C 1
ATOM 2131 O O . ASN A 1 277 ? -13.124 -9.158 -19.248 1.00 97.44 277 ASN A O 1
ATOM 2135 N N . PRO A 1 278 ? -14.201 -10.356 -20.826 1.00 97.06 278 PRO A N 1
ATOM 2136 C CA . PRO A 1 278 ? -13.016 -11.106 -21.248 1.00 97.06 278 PRO A CA 1
ATOM 2137 C C . PRO A 1 278 ? -11.829 -10.230 -21.675 1.00 97.06 278 PRO A C 1
ATOM 2139 O O . PRO A 1 278 ? -10.679 -10.634 -21.515 1.00 97.06 278 PRO A O 1
ATOM 2142 N N . ASN A 1 279 ? -12.071 -8.997 -22.140 1.00 96.75 279 ASN A N 1
ATOM 2143 C CA . ASN A 1 279 ? -11.016 -8.038 -22.511 1.00 96.75 279 ASN A CA 1
ATOM 2144 C C . ASN A 1 279 ? -10.282 -7.438 -21.293 1.00 96.75 279 ASN A C 1
ATOM 2146 O O . ASN A 1 279 ? -9.327 -6.665 -21.439 1.00 96.75 279 ASN A O 1
ATOM 2150 N N . LYS A 1 280 ? -10.749 -7.746 -20.078 1.00 96.94 280 LYS A N 1
ATOM 2151 C CA . LYS A 1 280 ? -10.103 -7.399 -18.811 1.00 96.94 280 LYS A CA 1
ATOM 2152 C C . LYS A 1 280 ? -9.468 -8.606 -18.108 1.00 96.94 280 LYS A C 1
ATOM 2154 O O . LYS A 1 280 ? -8.853 -8.418 -17.062 1.00 96.94 280 LYS A O 1
ATOM 2159 N N . ASN A 1 281 ? -9.545 -9.810 -18.683 1.00 98.12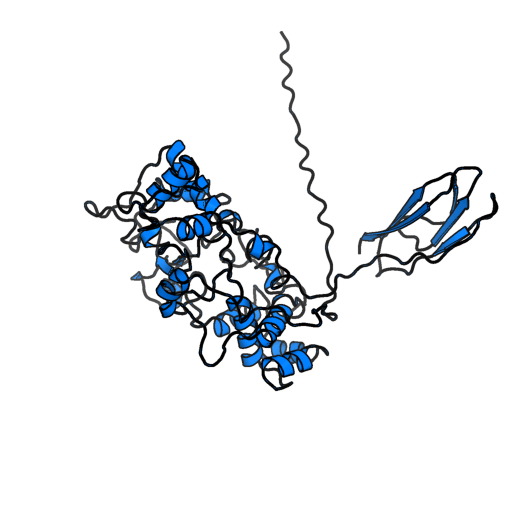 281 ASN A N 1
ATOM 2160 C CA . ASN A 1 281 ? -8.911 -10.994 -18.102 1.00 98.12 281 ASN A CA 1
ATOM 2161 C C . ASN A 1 281 ? -7.395 -10.815 -17.969 1.00 98.12 281 ASN A C 1
ATOM 2163 O O . ASN A 1 281 ? -6.725 -10.355 -18.903 1.00 98.12 281 ASN A O 1
ATOM 2167 N N . GLY A 1 282 ? -6.885 -11.173 -16.790 1.00 97.50 282 GLY A N 1
ATOM 2168 C CA . GLY A 1 282 ? -5.479 -11.080 -16.413 1.00 97.50 282 GLY A CA 1
ATOM 2169 C C . GLY A 1 282 ? -4.976 -9.644 -16.255 1.00 97.50 282 GLY A C 1
ATOM 2170 O O . GLY A 1 282 ? -3.765 -9.430 -16.281 1.00 97.50 282 GLY A O 1
ATOM 2171 N N . LYS A 1 283 ? -5.868 -8.645 -16.178 1.00 97.88 283 LYS A N 1
ATOM 2172 C CA . LYS A 1 283 ? -5.483 -7.279 -15.813 1.00 97.88 283 LYS A CA 1
ATOM 2173 C C . LYS A 1 283 ? -5.476 -7.139 -14.302 1.00 97.88 283 LYS A C 1
ATOM 2175 O O . LYS A 1 283 ? -6.414 -7.588 -13.645 1.00 97.88 283 LYS A O 1
ATOM 2180 N N . PHE A 1 284 ? -4.453 -6.467 -13.796 1.00 97.88 284 PHE A N 1
ATOM 2181 C CA . PHE A 1 284 ? -4.309 -6.148 -12.386 1.00 97.88 284 PHE A CA 1
ATOM 2182 C C . PHE A 1 284 ? -3.939 -4.683 -12.209 1.00 97.88 284 PHE A C 1
ATOM 2184 O O . PHE A 1 284 ? -3.351 -4.083 -13.115 1.00 97.88 284 PHE A O 1
ATOM 2191 N N . ALA A 1 285 ? -4.302 -4.121 -11.060 1.00 95.56 285 ALA A N 1
ATOM 2192 C CA . ALA A 1 285 ? -3.998 -2.748 -10.708 1.00 95.56 285 ALA A CA 1
ATOM 2193 C C . ALA A 1 285 ? -2.487 -2.481 -10.789 1.00 95.56 285 ALA A C 1
ATOM 2195 O O . ALA A 1 285 ? -1.691 -3.321 -10.364 1.00 95.56 285 ALA A O 1
ATOM 2196 N N . VAL A 1 286 ? -2.078 -1.328 -11.321 1.00 94.75 286 VAL A N 1
ATOM 2197 C CA . VAL A 1 286 ? -0.663 -0.923 -11.303 1.00 94.75 286 VAL A CA 1
ATOM 2198 C C . VAL A 1 286 ? -0.349 -0.359 -9.917 1.00 94.75 286 VAL A C 1
ATOM 2200 O O . VAL A 1 286 ? -0.910 0.683 -9.565 1.00 94.75 286 VAL A O 1
ATOM 2203 N N . PRO A 1 287 ? 0.512 -1.015 -9.116 1.00 93.38 287 PRO A N 1
ATOM 2204 C CA . PRO A 1 287 ? 0.829 -0.546 -7.775 1.00 93.38 287 PRO A CA 1
ATOM 2205 C C . PRO A 1 287 ? 1.710 0.705 -7.819 1.00 93.38 287 PRO A C 1
ATOM 2207 O O . PRO A 1 287 ? 2.407 0.966 -8.810 1.00 93.38 287 PRO A O 1
ATOM 2210 N N . SER A 1 288 ? 1.710 1.445 -6.709 1.00 92.50 288 SER A N 1
ATOM 2211 C CA . SER A 1 288 ? 2.729 2.458 -6.456 1.00 92.50 288 SER A CA 1
ATOM 2212 C C . SER A 1 288 ? 4.129 1.840 -6.481 1.00 92.50 288 SER A C 1
ATOM 2214 O O . SER A 1 288 ? 4.311 0.691 -6.076 1.00 92.50 288 SER A O 1
ATOM 2216 N N . LEU A 1 289 ? 5.122 2.602 -6.949 1.00 95.62 289 LEU A N 1
ATOM 2217 C CA . LEU A 1 289 ? 6.536 2.218 -6.825 1.00 95.62 289 LEU A CA 1
ATOM 2218 C C . LEU A 1 289 ? 7.256 2.943 -5.684 1.00 95.62 289 LEU A C 1
ATOM 2220 O O . LEU A 1 289 ? 8.442 2.695 -5.455 1.00 95.62 289 LEU A O 1
ATOM 2224 N N . ILE A 1 290 ? 6.566 3.826 -4.958 1.00 93.50 290 ILE A N 1
ATOM 2225 C CA . ILE A 1 290 ? 7.114 4.406 -3.733 1.00 93.50 290 ILE A CA 1
ATOM 2226 C C . ILE A 1 290 ? 7.380 3.267 -2.750 1.00 93.50 290 ILE A C 1
ATOM 2228 O O . ILE A 1 290 ? 6.502 2.449 -2.490 1.00 93.50 290 ILE A O 1
ATOM 2232 N N . ASN A 1 291 ? 8.607 3.212 -2.232 1.00 95.69 291 ASN A N 1
ATOM 2233 C CA . ASN A 1 291 ? 9.092 2.149 -1.348 1.00 95.69 291 ASN A CA 1
ATOM 2234 C C . ASN A 1 291 ? 9.100 0.740 -1.940 1.00 95.69 291 ASN A C 1
ATOM 2236 O O . ASN A 1 291 ? 9.181 -0.221 -1.180 1.00 95.69 291 ASN A O 1
ATOM 2240 N N . VAL A 1 292 ? 9.099 0.580 -3.268 1.00 97.06 292 VAL A N 1
ATOM 2241 C CA . VAL A 1 292 ? 9.095 -0.758 -3.883 1.00 97.06 292 VAL A CA 1
ATOM 2242 C C . VAL A 1 292 ? 10.244 -1.651 -3.374 1.00 97.06 292 VAL A C 1
ATOM 2244 O O . VAL A 1 292 ? 10.068 -2.854 -3.194 1.00 97.06 292 VAL A O 1
ATOM 2247 N N . ALA A 1 293 ? 11.396 -1.070 -3.023 1.00 97.00 293 ALA A N 1
ATOM 2248 C CA . ALA A 1 293 ? 12.530 -1.793 -2.443 1.00 97.00 293 ALA A CA 1
ATOM 2249 C C . ALA A 1 293 ? 12.246 -2.454 -1.074 1.00 97.00 293 ALA A C 1
ATOM 2251 O O . ALA A 1 293 ? 12.961 -3.377 -0.697 1.00 97.00 293 ALA A O 1
ATOM 2252 N N . LEU A 1 294 ? 11.208 -2.024 -0.348 1.00 95.50 294 LEU A N 1
ATOM 2253 C CA . LEU A 1 294 ? 10.830 -2.537 0.977 1.00 95.50 294 LEU A CA 1
ATOM 2254 C C . LEU A 1 294 ? 9.682 -3.559 0.939 1.00 95.50 294 LEU A C 1
ATOM 2256 O O . LEU A 1 294 ? 9.278 -4.049 1.986 1.00 95.50 294 LEU A O 1
ATOM 2260 N N . THR A 1 295 ? 9.139 -3.851 -0.245 1.00 96.69 295 THR A N 1
ATOM 2261 C CA . THR A 1 295 ? 7.828 -4.519 -0.410 1.00 96.69 295 THR A CA 1
ATOM 2262 C C . THR A 1 295 ? 7.913 -5.872 -1.115 1.00 96.69 295 THR A C 1
ATOM 2264 O O . THR A 1 295 ? 6.988 -6.284 -1.808 1.00 96.69 295 THR A O 1
ATOM 2267 N N . ALA A 1 296 ? 9.055 -6.553 -1.008 1.00 97.25 296 ALA A N 1
ATOM 2268 C CA . ALA A 1 296 ? 9.161 -7.917 -1.512 1.00 97.25 296 ALA A CA 1
ATOM 2269 C C . ALA A 1 296 ? 8.215 -8.855 -0.728 1.00 97.25 296 ALA A C 1
ATOM 2271 O O . ALA A 1 296 ? 8.103 -8.698 0.489 1.00 97.25 296 ALA A O 1
ATOM 2272 N N . PRO A 1 297 ? 7.622 -9.877 -1.374 1.00 98.44 297 PRO A N 1
ATOM 2273 C CA . PRO A 1 297 ? 7.794 -10.262 -2.778 1.00 98.44 297 PRO A CA 1
ATOM 2274 C C . PRO A 1 297 ? 6.865 -9.508 -3.748 1.00 98.44 297 PRO A C 1
ATOM 2276 O O . PRO A 1 297 ? 5.906 -8.860 -3.358 1.00 98.44 297 PRO A O 1
ATOM 2279 N N . TYR A 1 298 ? 7.139 -9.618 -5.049 1.00 98.62 298 TYR A N 1
ATOM 2280 C CA . TYR A 1 298 ? 6.539 -8.793 -6.099 1.00 98.62 298 TYR A CA 1
ATOM 2281 C C . TYR A 1 298 ? 5.528 -9.535 -6.975 1.00 98.62 298 TYR A C 1
ATOM 2283 O O . TYR A 1 298 ? 5.595 -10.755 -7.150 1.00 98.62 298 TYR A O 1
ATOM 2291 N N . MET A 1 299 ? 4.695 -8.731 -7.648 1.00 98.12 299 MET A N 1
ATOM 2292 C CA . MET A 1 299 ? 3.524 -9.107 -8.457 1.00 98.12 299 MET A CA 1
ATOM 2293 C C . MET A 1 299 ? 2.306 -9.485 -7.615 1.00 98.12 299 MET A C 1
ATOM 2295 O O . MET A 1 299 ? 2.411 -9.743 -6.421 1.00 98.12 299 MET A O 1
ATOM 2299 N N . HIS A 1 300 ? 1.138 -9.554 -8.258 1.00 98.19 300 HIS A N 1
ATOM 2300 C CA . HIS A 1 300 ? -0.116 -9.918 -7.592 1.00 98.19 300 HIS A CA 1
ATOM 2301 C C . HIS A 1 300 ? -0.063 -11.284 -6.902 1.00 98.19 300 HIS A C 1
ATOM 2303 O O . HIS A 1 300 ? -0.795 -11.505 -5.946 1.00 98.19 300 HIS A O 1
ATOM 2309 N N . ASP A 1 301 ? 0.802 -12.188 -7.356 1.00 97.50 301 ASP A N 1
ATOM 2310 C CA . ASP A 1 301 ? 0.960 -13.528 -6.807 1.00 97.50 301 ASP A CA 1
ATOM 2311 C C . ASP A 1 301 ? 2.292 -13.739 -6.071 1.00 97.50 301 ASP A C 1
ATOM 2313 O O . ASP A 1 301 ? 2.630 -14.884 -5.768 1.00 97.50 301 ASP A O 1
ATOM 2317 N N . GLY A 1 302 ? 3.066 -12.673 -5.825 1.00 97.69 302 GLY A N 1
ATOM 2318 C CA . GLY A 1 302 ? 4.305 -12.712 -5.042 1.00 97.69 302 GLY A CA 1
ATOM 2319 C C . GLY A 1 302 ? 5.382 -13.663 -5.584 1.00 97.69 302 GLY A C 1
ATOM 2320 O O . GLY A 1 302 ? 6.146 -14.227 -4.804 1.00 97.69 302 GLY A O 1
ATOM 2321 N N . ARG A 1 303 ? 5.421 -13.939 -6.897 1.00 97.44 303 ARG A N 1
ATOM 2322 C CA . ARG A 1 303 ? 6.331 -14.954 -7.474 1.00 97.44 303 ARG A CA 1
ATOM 2323 C C . ARG A 1 303 ? 7.804 -14.539 -7.524 1.00 97.44 303 ARG A C 1
ATOM 2325 O O . ARG A 1 303 ? 8.665 -15.401 -7.690 1.00 97.44 303 ARG A O 1
ATOM 2332 N N . TYR A 1 304 ? 8.092 -13.242 -7.441 1.00 98.50 304 TYR A N 1
ATOM 2333 C CA . TYR A 1 304 ? 9.454 -12.716 -7.495 1.00 98.50 304 TYR A CA 1
ATOM 2334 C C . TYR A 1 304 ? 9.876 -12.212 -6.120 1.00 98.50 304 TYR A C 1
ATOM 2336 O O . TYR A 1 304 ? 9.204 -11.376 -5.536 1.00 98.50 304 TYR A O 1
ATOM 2344 N N . ASN A 1 305 ? 11.015 -12.678 -5.622 1.00 98.00 305 ASN A N 1
ATOM 2345 C CA . ASN A 1 305 ? 11.550 -12.291 -4.319 1.00 98.00 305 ASN A CA 1
ATOM 2346 C C . ASN A 1 305 ? 12.434 -11.041 -4.392 1.00 98.00 305 ASN A C 1
ATOM 2348 O O . ASN A 1 305 ? 12.718 -10.444 -3.360 1.00 98.00 305 ASN A O 1
ATOM 2352 N N . THR A 1 306 ? 12.913 -10.661 -5.583 1.00 98.62 306 THR A N 1
ATOM 2353 C CA . THR A 1 306 ? 13.842 -9.531 -5.744 1.00 98.62 306 THR A CA 1
ATOM 2354 C C . THR A 1 306 ? 13.467 -8.629 -6.922 1.00 98.62 306 THR A C 1
ATOM 2356 O O . THR A 1 306 ? 12.873 -9.081 -7.909 1.00 98.62 306 THR A O 1
ATOM 2359 N N . LEU A 1 307 ? 13.832 -7.345 -6.842 1.00 98.69 307 LEU A N 1
ATOM 2360 C CA . LEU A 1 307 ? 13.611 -6.385 -7.929 1.00 98.69 307 LEU A CA 1
ATOM 2361 C C . LEU A 1 307 ? 14.383 -6.762 -9.197 1.00 98.69 307 LEU A C 1
ATOM 2363 O O . LEU A 1 307 ? 13.919 -6.492 -10.299 1.00 98.69 307 LEU A O 1
ATOM 2367 N N . GLU A 1 308 ? 15.523 -7.437 -9.080 1.00 98.69 308 GLU A N 1
ATOM 2368 C CA . GLU A 1 308 ? 16.279 -7.948 -10.223 1.00 98.69 308 GLU A CA 1
ATOM 2369 C C . GLU A 1 308 ? 15.468 -8.970 -11.018 1.00 98.69 308 GLU A C 1
ATOM 2371 O O . GLU A 1 308 ? 15.510 -8.959 -12.246 1.00 98.69 308 GLU A O 1
ATOM 2376 N N . GLN A 1 309 ? 14.693 -9.833 -10.350 1.00 98.75 309 GLN A N 1
ATOM 2377 C CA . GLN A 1 309 ? 13.798 -10.766 -11.039 1.00 98.75 309 GLN A CA 1
ATOM 2378 C C . GLN A 1 309 ? 12.684 -10.022 -11.785 1.00 98.75 309 GLN A C 1
ATOM 2380 O O . GLN A 1 309 ? 12.366 -10.382 -12.918 1.00 98.75 309 GLN A O 1
ATOM 2385 N N . VAL A 1 310 ? 12.155 -8.942 -11.201 1.00 98.75 310 VAL A N 1
ATOM 2386 C CA . VAL A 1 310 ? 11.179 -8.058 -11.858 1.00 98.75 310 VAL A CA 1
ATOM 2387 C C . VAL A 1 310 ? 11.792 -7.365 -13.081 1.00 98.75 310 VAL A C 1
ATOM 2389 O O . VAL A 1 310 ? 11.198 -7.361 -14.157 1.00 98.75 310 VAL A O 1
ATOM 2392 N N . ILE A 1 311 ? 13.002 -6.819 -12.951 1.00 98.69 311 ILE A N 1
ATOM 2393 C CA . ILE A 1 311 ? 13.726 -6.164 -14.050 1.00 98.69 311 ILE A CA 1
ATOM 2394 C C . ILE A 1 311 ? 14.042 -7.169 -15.165 1.00 98.69 311 ILE A C 1
ATOM 2396 O O . ILE A 1 311 ? 13.881 -6.850 -16.342 1.00 98.69 311 ILE A O 1
ATOM 2400 N N . ASN A 1 312 ? 14.450 -8.392 -14.816 1.00 98.56 312 ASN A N 1
ATOM 2401 C CA . ASN A 1 312 ? 14.651 -9.469 -15.785 1.00 98.56 312 ASN A CA 1
ATOM 2402 C C . ASN A 1 312 ? 13.351 -9.783 -16.530 1.00 98.56 312 ASN A C 1
ATOM 2404 O O . ASN A 1 312 ? 13.358 -9.822 -17.756 1.00 98.56 312 ASN A O 1
ATOM 2408 N N . PHE A 1 313 ? 12.226 -9.892 -15.820 1.00 98.56 313 PHE A N 1
ATOM 2409 C CA . PHE A 1 313 ? 10.933 -10.137 -16.451 1.00 98.56 313 PHE A CA 1
ATOM 2410 C C . PHE A 1 313 ? 10.603 -9.100 -17.539 1.00 98.56 313 PHE A C 1
ATOM 2412 O O . PHE A 1 313 ? 10.337 -9.468 -18.686 1.00 98.56 313 PHE A O 1
ATOM 2419 N N . TYR A 1 314 ? 10.689 -7.808 -17.207 1.00 98.38 314 TYR A N 1
ATOM 2420 C CA . TYR A 1 314 ? 10.426 -6.727 -18.164 1.00 98.38 314 TYR A CA 1
ATOM 2421 C C . TYR A 1 314 ? 11.498 -6.597 -19.258 1.00 98.38 314 TYR A C 1
ATOM 2423 O O . TYR A 1 314 ? 11.238 -5.994 -20.297 1.00 98.38 314 TYR A O 1
ATOM 2431 N N . SER A 1 315 ? 12.697 -7.148 -19.049 1.00 98.19 315 SER A N 1
ATOM 2432 C CA . SER A 1 315 ? 13.784 -7.118 -20.029 1.00 98.19 315 SER A CA 1
ATOM 2433 C C . SER A 1 315 ? 13.532 -8.052 -21.213 1.00 98.19 315 SER A C 1
ATOM 2435 O O . SER A 1 315 ? 13.831 -7.682 -22.351 1.00 98.19 315 SER A O 1
ATOM 2437 N N . ASP A 1 316 ? 13.033 -9.262 -20.950 1.00 95.69 316 ASP A N 1
ATOM 2438 C CA . ASP A 1 316 ? 13.106 -10.358 -21.928 1.00 95.69 316 ASP A CA 1
ATOM 2439 C C . ASP A 1 316 ? 12.023 -11.450 -21.798 1.00 95.69 316 ASP A C 1
ATOM 2441 O O . ASP A 1 316 ? 11.981 -12.354 -22.631 1.00 95.69 316 ASP A O 1
ATOM 2445 N N . SER A 1 317 ? 11.119 -11.384 -20.812 1.00 97.25 317 SER A N 1
ATOM 2446 C CA . SER A 1 317 ? 10.216 -12.509 -20.495 1.00 97.25 317 SER A CA 1
ATOM 2447 C C . SER A 1 317 ? 8.718 -12.217 -20.671 1.00 97.25 317 SER A C 1
ATOM 2449 O O . SER A 1 317 ? 7.890 -13.091 -20.397 1.00 97.25 317 SER A O 1
ATOM 2451 N N . ILE A 1 318 ? 8.347 -11.022 -21.146 1.00 97.88 318 ILE A N 1
ATOM 2452 C CA . ILE A 1 318 ? 6.943 -10.639 -21.384 1.00 97.88 318 ILE A CA 1
ATOM 2453 C C . ILE A 1 318 ? 6.298 -11.579 -22.411 1.00 97.88 318 ILE A C 1
ATOM 2455 O O . ILE A 1 318 ? 6.790 -11.716 -23.534 1.00 97.88 318 ILE A O 1
ATOM 2459 N N . GLN A 1 319 ? 5.166 -12.178 -22.041 1.00 97.69 319 GLN A N 1
ATOM 2460 C CA . GLN A 1 319 ? 4.402 -13.099 -22.882 1.00 97.69 319 GLN A CA 1
ATOM 2461 C C . GLN A 1 319 ? 3.384 -12.372 -23.783 1.00 97.69 319 GLN A C 1
ATOM 2463 O O . GLN A 1 319 ? 2.810 -11.354 -23.380 1.00 97.69 319 GLN A O 1
ATOM 2468 N N . PRO A 1 320 ? 3.079 -12.907 -24.983 1.00 97.00 320 PRO A N 1
ATOM 2469 C CA . PRO A 1 320 ? 2.123 -12.330 -25.933 1.00 97.00 320 PRO A CA 1
ATOM 2470 C C . PRO A 1 320 ? 0.664 -12.614 -25.538 1.00 97.00 320 PRO A C 1
ATOM 2472 O O . PRO A 1 320 ? -0.105 -13.210 -26.289 1.00 97.00 320 PRO A O 1
ATOM 2475 N N . HIS A 1 321 ? 0.270 -12.197 -24.337 1.00 97.38 321 HIS A N 1
ATOM 2476 C CA . HIS A 1 321 ? -1.095 -12.363 -23.851 1.00 97.38 321 HIS A CA 1
ATOM 2477 C C . HIS A 1 321 ? -2.100 -11.568 -24.723 1.00 97.38 321 HIS A C 1
ATOM 2479 O O . HIS A 1 321 ? -1.808 -10.425 -25.090 1.00 97.38 321 HIS A O 1
ATOM 2485 N N . PRO A 1 322 ? -3.310 -12.088 -25.029 1.00 95.75 322 PRO A N 1
ATOM 2486 C CA . PRO A 1 322 ? -4.291 -11.377 -25.862 1.00 95.75 322 PRO A CA 1
ATOM 2487 C C . PRO A 1 322 ? -4.641 -9.972 -25.345 1.00 95.75 322 PRO A C 1
ATOM 2489 O O . PRO A 1 322 ? -4.696 -9.011 -26.113 1.00 95.75 322 PRO A O 1
ATOM 2492 N N . ASN A 1 323 ? -4.777 -9.833 -24.022 1.00 97.31 323 ASN A N 1
ATOM 2493 C CA . ASN A 1 323 ? -5.051 -8.558 -23.347 1.00 97.31 323 ASN A CA 1
ATOM 2494 C C . ASN A 1 323 ? -3.789 -7.771 -22.953 1.00 97.31 323 ASN A C 1
ATOM 2496 O O . ASN A 1 323 ? -3.909 -6.824 -22.172 1.00 97.31 323 ASN A O 1
ATOM 2500 N N . LEU A 1 324 ? -2.596 -8.159 -23.433 1.00 97.81 324 LEU A N 1
ATOM 2501 C CA . LEU A 1 324 ? -1.334 -7.484 -23.108 1.00 97.81 324 LEU A CA 1
ATOM 2502 C C . LEU A 1 324 ? -1.462 -5.974 -23.340 1.00 97.81 324 LEU A C 1
ATOM 2504 O O . LEU A 1 324 ? -1.944 -5.533 -24.393 1.00 97.81 324 LEU A O 1
ATOM 2508 N N . SER A 1 325 ? -1.017 -5.200 -22.348 1.00 97.00 325 SER A N 1
ATOM 2509 C CA . SER A 1 325 ? -1.008 -3.741 -22.396 1.00 97.00 325 SER A CA 1
ATOM 2510 C C . SER A 1 325 ? -0.347 -3.232 -23.675 1.00 97.00 325 SER A C 1
ATOM 2512 O O . SER A 1 325 ? 0.742 -3.672 -24.038 1.00 97.00 325 SER A O 1
ATOM 2514 N N . HIS A 1 326 ? -0.973 -2.259 -24.337 1.00 95.31 326 HIS A N 1
ATOM 2515 C CA . HIS A 1 326 ? -0.407 -1.639 -25.535 1.00 95.31 326 HIS A CA 1
ATOM 2516 C C . HIS A 1 326 ? 0.938 -0.947 -25.256 1.00 95.31 326 HIS A C 1
ATOM 2518 O O . HIS A 1 326 ? 1.799 -0.929 -26.126 1.00 95.31 326 HIS A O 1
ATOM 2524 N N . PHE A 1 327 ? 1.164 -0.467 -24.026 1.00 95.12 327 PHE A N 1
ATOM 2525 C CA . PHE A 1 327 ? 2.447 0.108 -23.611 1.00 95.12 327 PHE A CA 1
ATOM 2526 C C . PHE A 1 327 ? 3.610 -0.891 -23.649 1.00 95.12 327 PHE A C 1
ATOM 2528 O O . PHE A 1 327 ? 4.758 -0.473 -23.774 1.00 95.12 327 PHE A O 1
ATOM 2535 N N . LEU A 1 328 ? 3.311 -2.192 -23.586 1.00 96.69 328 LEU A N 1
ATOM 2536 C CA . LEU A 1 328 ? 4.281 -3.289 -23.614 1.00 96.69 328 LEU A CA 1
ATOM 2537 C C . LEU A 1 328 ? 4.320 -4.000 -24.974 1.00 96.69 328 LEU A C 1
ATOM 2539 O O . LEU A 1 328 ? 4.927 -5.063 -25.092 1.00 96.69 328 LEU A O 1
ATOM 2543 N N . LYS A 1 329 ? 3.683 -3.425 -26.000 1.00 95.44 329 LYS A N 1
ATOM 2544 C CA . LYS A 1 329 ? 3.749 -3.898 -27.386 1.00 95.44 329 LYS A CA 1
ATOM 2545 C C . LYS A 1 329 ? 4.642 -2.985 -28.207 1.00 95.44 329 LYS A C 1
ATOM 2547 O O . LYS A 1 329 ? 4.582 -1.762 -28.072 1.00 95.44 329 LYS A O 1
ATOM 2552 N N . ASP A 1 330 ? 5.478 -3.577 -29.046 1.00 91.00 330 ASP A N 1
ATOM 2553 C CA . ASP A 1 330 ? 6.233 -2.841 -30.047 1.00 91.00 330 ASP A CA 1
ATOM 2554 C C . ASP A 1 330 ? 5.264 -2.198 -31.051 1.00 91.00 330 ASP A C 1
ATOM 2556 O O . ASP A 1 330 ? 4.322 -2.835 -31.524 1.00 91.00 330 ASP A O 1
ATOM 2560 N N . ASN A 1 331 ? 5.476 -0.918 -31.362 1.00 86.25 331 ASN A N 1
ATOM 2561 C CA . ASN A 1 331 ? 4.513 -0.132 -32.140 1.00 86.25 331 ASN A CA 1
ATOM 2562 C C . ASN A 1 331 ? 4.449 -0.551 -33.617 1.00 86.25 331 ASN A C 1
ATOM 2564 O O . ASN A 1 331 ? 3.496 -0.188 -34.301 1.00 86.25 331 ASN A O 1
ATOM 2568 N N . ILE A 1 332 ? 5.459 -1.273 -34.113 1.00 87.38 332 ILE A N 1
ATOM 2569 C CA . ILE A 1 332 ? 5.549 -1.696 -35.513 1.00 87.38 332 ILE A CA 1
ATOM 2570 C C . ILE A 1 332 ? 5.028 -3.126 -35.657 1.00 87.38 332 ILE A C 1
ATOM 2572 O O . ILE A 1 332 ? 4.189 -3.406 -36.508 1.00 87.38 332 ILE A O 1
ATOM 2576 N N . THR A 1 333 ? 5.523 -4.035 -34.822 1.00 91.69 333 THR A N 1
ATOM 2577 C CA . THR A 1 333 ? 5.239 -5.473 -34.917 1.00 91.69 333 THR A CA 1
ATOM 2578 C C . THR A 1 333 ? 4.012 -5.903 -34.113 1.00 91.69 333 THR A C 1
ATOM 2580 O O . THR A 1 333 ? 3.441 -6.954 -34.393 1.00 91.69 333 THR A O 1
ATOM 2583 N N . GLY A 1 334 ? 3.606 -5.130 -33.099 1.00 91.19 334 GLY A N 1
ATOM 2584 C CA . GLY A 1 334 ? 2.539 -5.495 -32.161 1.00 91.19 334 GLY A CA 1
ATOM 2585 C C . GLY A 1 334 ? 2.904 -6.627 -31.190 1.00 91.19 334 GLY A C 1
ATOM 2586 O O . GLY A 1 334 ? 2.067 -7.013 -30.369 1.00 91.19 334 GLY A O 1
ATOM 2587 N N . LEU A 1 335 ? 4.130 -7.152 -31.269 1.00 94.25 335 LEU A N 1
ATOM 2588 C CA . LEU A 1 335 ? 4.658 -8.196 -30.389 1.00 94.25 335 LEU A CA 1
ATOM 2589 C C . LEU A 1 335 ? 5.095 -7.612 -29.035 1.00 94.25 335 LEU A C 1
ATOM 2591 O O . LEU A 1 335 ? 5.296 -6.398 -28.936 1.00 94.25 335 LEU A O 1
ATOM 2595 N N . PRO A 1 336 ? 5.248 -8.441 -27.983 1.00 96.62 336 PRO A N 1
ATOM 2596 C CA . PRO A 1 336 ? 5.815 -7.998 -26.713 1.00 96.62 336 PRO A CA 1
ATOM 2597 C C . PRO A 1 336 ? 7.151 -7.266 -26.879 1.00 96.62 336 PRO A C 1
ATOM 2599 O O . PRO A 1 336 ? 8.008 -7.693 -27.651 1.00 96.62 336 PRO A O 1
ATOM 2602 N N . ARG A 1 337 ? 7.342 -6.176 -26.131 1.00 94.06 337 ARG A N 1
ATOM 2603 C CA . ARG A 1 337 ? 8.629 -5.476 -26.059 1.00 94.06 337 ARG A CA 1
ATOM 2604 C C . ARG A 1 337 ? 9.614 -6.277 -25.217 1.00 94.06 337 ARG A C 1
ATOM 2606 O O . ARG A 1 337 ? 9.335 -6.566 -24.059 1.00 94.06 337 ARG A O 1
ATOM 2613 N N . HIS A 1 338 ? 10.791 -6.541 -25.776 1.00 95.44 338 HIS A N 1
ATOM 2614 C CA . HIS A 1 338 ? 11.936 -7.115 -25.064 1.00 95.44 338 HIS A CA 1
ATOM 2615 C C . HIS A 1 338 ? 13.140 -6.181 -25.233 1.00 95.44 338 HIS A C 1
ATOM 2617 O O . HIS A 1 338 ? 13.887 -6.303 -26.207 1.00 95.44 338 HIS A O 1
ATOM 2623 N N . PRO A 1 339 ? 13.318 -5.186 -24.343 1.00 95.31 339 PRO A N 1
ATOM 2624 C CA . PRO A 1 339 ? 14.403 -4.210 -24.452 1.00 95.31 339 PRO A CA 1
ATOM 2625 C C . PRO A 1 339 ? 15.802 -4.810 -24.256 1.00 95.31 339 PRO A C 1
ATOM 2627 O O . PRO A 1 339 ? 16.774 -4.094 -24.509 1.00 95.31 339 PRO A O 1
ATOM 2630 N N . ASN A 1 340 ? 15.903 -6.074 -23.814 1.00 96.44 340 ASN A N 1
ATOM 2631 C CA . ASN A 1 340 ? 17.145 -6.837 -23.667 1.00 96.44 340 ASN A CA 1
ATOM 2632 C C . ASN A 1 340 ? 18.238 -6.032 -22.951 1.00 96.44 340 ASN A C 1
ATOM 2634 O O . ASN A 1 340 ? 19.332 -5.828 -23.479 1.00 96.44 340 ASN A O 1
ATOM 2638 N N . TYR A 1 341 ? 17.908 -5.524 -21.760 1.00 98.38 341 TYR A N 1
ATOM 2639 C CA . TYR A 1 341 ? 18.806 -4.676 -20.985 1.00 98.38 341 TYR A CA 1
ATOM 2640 C C . TYR A 1 341 ? 20.126 -5.396 -20.690 1.00 98.38 341 TYR A C 1
ATOM 2642 O O . TYR A 1 341 ? 20.144 -6.559 -20.274 1.00 98.38 341 TYR A O 1
ATOM 2650 N N . THR A 1 342 ? 21.242 -4.691 -20.867 1.00 98.56 342 THR A N 1
ATOM 2651 C CA . THR A 1 342 ? 22.562 -5.214 -20.492 1.00 98.56 342 THR A CA 1
ATOM 2652 C C . THR A 1 342 ? 22.690 -5.324 -18.965 1.00 98.56 342 THR A C 1
ATOM 2654 O O . THR A 1 342 ? 21.926 -4.685 -18.237 1.00 98.56 342 THR A O 1
ATOM 2657 N N . PRO A 1 343 ? 23.668 -6.080 -18.426 1.00 98.56 343 PRO A N 1
ATOM 2658 C CA . PRO A 1 343 ? 23.865 -6.163 -16.977 1.00 98.56 343 PRO A CA 1
ATOM 2659 C C . PRO A 1 343 ? 24.018 -4.798 -16.287 1.00 98.56 343 PRO A C 1
ATOM 2661 O O . PRO A 1 343 ? 23.437 -4.589 -15.226 1.00 98.56 343 PRO A O 1
ATOM 2664 N N . SER A 1 344 ? 24.726 -3.846 -16.906 1.00 98.69 344 SER A N 1
ATOM 2665 C CA . SER A 1 344 ? 24.877 -2.489 -16.364 1.00 98.69 344 SER A CA 1
ATOM 2666 C C . SER A 1 344 ? 23.581 -1.681 -16.418 1.00 98.69 344 SER A C 1
ATOM 2668 O O . SER A 1 344 ? 23.318 -0.883 -15.529 1.00 98.69 344 SER A O 1
ATOM 2670 N N . GLU A 1 345 ? 22.743 -1.887 -17.436 1.00 98.75 345 GLU A N 1
ATOM 2671 C CA . GLU A 1 345 ? 21.435 -1.226 -17.522 1.00 98.75 345 GLU A CA 1
ATOM 2672 C C . GLU A 1 345 ? 20.448 -1.784 -16.491 1.00 98.75 345 GLU A C 1
ATOM 2674 O O . GLU A 1 345 ? 19.699 -1.021 -15.882 1.00 98.75 345 GLU A O 1
ATOM 2679 N N . LYS A 1 346 ? 20.477 -3.102 -16.247 1.00 98.81 346 LYS A N 1
ATOM 2680 C CA . LYS A 1 346 ? 19.679 -3.745 -15.194 1.00 98.81 346 LYS A CA 1
ATOM 2681 C C . LYS A 1 346 ? 20.088 -3.239 -13.804 1.00 98.81 346 LYS A C 1
ATOM 2683 O O . LYS A 1 346 ? 19.215 -2.902 -13.008 1.00 98.81 346 LYS A O 1
ATOM 2688 N N . ALA A 1 347 ? 21.393 -3.120 -13.542 1.00 98.88 347 ALA A N 1
ATOM 2689 C CA . ALA A 1 347 ? 21.915 -2.526 -12.308 1.00 98.88 347 ALA A CA 1
ATOM 2690 C C . ALA A 1 347 ? 21.501 -1.051 -12.154 1.00 98.88 347 ALA A C 1
ATOM 2692 O O . ALA A 1 347 ? 21.021 -0.653 -11.095 1.00 98.88 347 ALA A O 1
ATOM 2693 N N . ALA A 1 348 ? 21.563 -0.271 -13.235 1.00 98.88 348 ALA A N 1
ATOM 2694 C CA . ALA A 1 348 ? 21.124 1.120 -13.236 1.00 98.88 348 ALA A CA 1
ATOM 2695 C C . ALA A 1 348 ? 19.627 1.272 -12.919 1.00 98.88 348 ALA A C 1
ATOM 2697 O O . ALA A 1 348 ? 19.254 2.098 -12.086 1.00 98.88 348 ALA A O 1
ATOM 2698 N N . LEU A 1 349 ? 18.760 0.456 -13.531 1.00 98.75 349 LEU A N 1
ATOM 2699 C CA . LEU A 1 349 ? 17.326 0.428 -13.214 1.00 98.75 349 LEU A CA 1
ATOM 2700 C C . LEU A 1 349 ? 17.077 0.093 -11.739 1.00 98.75 349 LEU A C 1
ATOM 2702 O O . LEU A 1 349 ? 16.270 0.762 -11.096 1.00 98.75 349 LEU A O 1
ATOM 2706 N N . LEU A 1 350 ? 17.789 -0.892 -11.189 1.00 98.88 350 LEU A N 1
ATOM 2707 C CA . LEU A 1 350 ? 17.707 -1.227 -9.768 1.00 98.88 350 LEU A CA 1
ATOM 2708 C C . LEU A 1 350 ? 18.142 -0.050 -8.882 1.00 98.88 350 LEU A C 1
ATOM 2710 O O . LEU A 1 350 ? 17.430 0.304 -7.943 1.00 98.88 350 LEU A O 1
ATOM 2714 N N . ALA A 1 351 ? 19.278 0.583 -9.194 1.00 98.8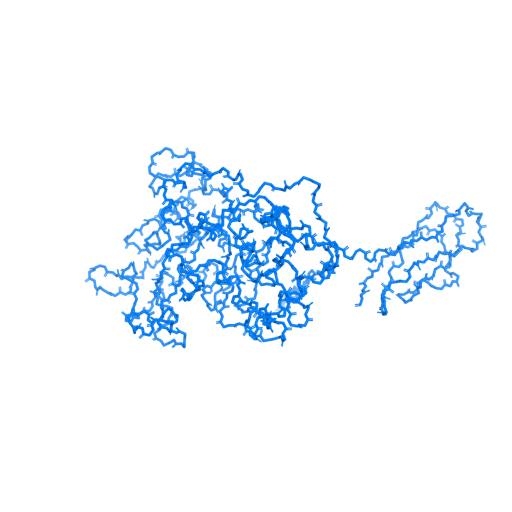8 351 ALA A N 1
ATOM 2715 C CA . ALA A 1 351 ? 19.768 1.756 -8.475 1.00 98.88 351 ALA A CA 1
ATOM 2716 C C . ALA A 1 351 ? 18.716 2.875 -8.468 1.00 98.88 351 ALA A C 1
ATOM 2718 O O . ALA A 1 351 ? 18.428 3.441 -7.418 1.00 98.88 351 ALA A O 1
ATOM 2719 N N . PHE A 1 352 ? 18.071 3.124 -9.612 1.00 98.56 352 PHE A N 1
ATOM 2720 C CA . PHE A 1 352 ? 16.967 4.074 -9.714 1.00 98.56 352 PHE A CA 1
ATOM 2721 C C . PHE A 1 352 ? 15.759 3.694 -8.846 1.00 98.56 352 PHE A C 1
ATOM 2723 O O . PHE A 1 352 ? 15.279 4.543 -8.096 1.00 98.56 352 PHE A O 1
ATOM 2730 N N . LEU A 1 353 ? 15.279 2.447 -8.893 1.00 98.31 353 LEU A N 1
ATOM 2731 C CA . LEU A 1 353 ? 14.136 2.011 -8.076 1.00 98.31 353 LEU A CA 1
ATOM 2732 C C . LEU A 1 353 ? 14.408 2.169 -6.573 1.00 98.31 353 LEU A C 1
ATOM 2734 O O . LEU A 1 353 ? 13.520 2.583 -5.830 1.00 98.31 353 LEU A O 1
ATOM 2738 N N . ASN A 1 354 ? 15.646 1.941 -6.128 1.00 98.44 354 ASN A N 1
ATOM 2739 C CA . ASN A 1 354 ? 16.033 2.161 -4.734 1.00 98.44 354 ASN A CA 1
ATOM 2740 C C . ASN A 1 354 ? 15.915 3.634 -4.306 1.00 98.44 354 ASN A C 1
ATOM 2742 O O . ASN A 1 354 ? 15.609 3.907 -3.144 1.00 98.44 354 ASN A O 1
ATOM 2746 N N . THR A 1 355 ? 16.071 4.591 -5.231 1.00 97.94 355 THR A N 1
ATOM 2747 C CA . THR A 1 355 ? 15.890 6.026 -4.932 1.00 97.94 355 THR A CA 1
ATOM 2748 C C . THR A 1 355 ? 14.445 6.410 -4.599 1.00 97.94 355 THR A C 1
ATOM 2750 O O . THR A 1 355 ? 14.223 7.498 -4.062 1.00 97.94 355 THR A O 1
ATOM 2753 N N . LEU A 1 356 ? 13.473 5.534 -4.890 1.00 96.50 356 LEU A N 1
ATOM 2754 C CA . LEU A 1 356 ? 12.051 5.723 -4.578 1.00 96.50 356 LEU A CA 1
ATOM 2755 C C . LEU A 1 356 ? 11.712 5.405 -3.113 1.00 96.50 356 LEU A C 1
ATOM 2757 O O . LEU A 1 356 ? 10.561 5.560 -2.708 1.00 96.50 356 LEU A O 1
ATOM 2761 N N . THR A 1 357 ? 12.698 4.962 -2.331 1.00 95.75 357 THR A N 1
ATOM 2762 C CA . THR A 1 357 ? 12.522 4.592 -0.926 1.00 95.75 357 THR A CA 1
ATOM 2763 C C . THR A 1 357 ? 12.546 5.816 -0.018 1.00 95.75 357 THR A C 1
ATOM 2765 O O . THR A 1 357 ? 13.461 6.638 -0.067 1.00 95.75 357 THR A O 1
ATOM 2768 N N . ASP A 1 358 ? 11.543 5.897 0.838 1.00 92.44 358 ASP A N 1
ATOM 2769 C CA . ASP A 1 358 ? 11.375 6.818 1.941 1.00 92.44 358 ASP A CA 1
ATOM 2770 C C . ASP A 1 358 ? 11.155 6.004 3.217 1.00 92.44 358 ASP A C 1
ATOM 2772 O O . ASP A 1 358 ? 10.126 5.351 3.405 1.00 92.44 358 ASP A O 1
ATOM 2776 N N . THR A 1 359 ? 12.148 6.029 4.099 1.00 86.38 359 THR A N 1
ATOM 2777 C CA . THR A 1 359 ? 12.152 5.214 5.314 1.00 86.38 359 THR A CA 1
ATOM 2778 C C . THR A 1 359 ? 11.284 5.794 6.426 1.00 86.38 359 THR A C 1
ATOM 2780 O O . THR A 1 359 ? 11.086 5.114 7.427 1.00 86.38 359 THR A O 1
ATOM 2783 N N . ILE A 1 360 ? 10.751 7.015 6.281 1.00 91.62 360 ILE A N 1
ATOM 2784 C CA . ILE A 1 360 ? 9.918 7.643 7.318 1.00 91.62 360 ILE A CA 1
ATOM 2785 C C . ILE A 1 360 ? 8.655 6.815 7.564 1.00 91.62 360 ILE A C 1
ATOM 2787 O O . ILE A 1 360 ? 8.301 6.575 8.714 1.00 91.62 360 ILE A O 1
ATOM 2791 N N . ILE A 1 361 ? 8.003 6.310 6.506 1.00 90.31 361 ILE A N 1
ATOM 2792 C CA . ILE A 1 361 ? 6.769 5.519 6.659 1.00 90.31 361 ILE A CA 1
ATOM 2793 C C . ILE A 1 361 ? 6.985 4.285 7.553 1.00 90.31 361 ILE A C 1
ATOM 2795 O O . ILE A 1 361 ? 6.066 3.864 8.251 1.00 90.31 361 ILE A O 1
ATOM 2799 N N . ALA A 1 362 ? 8.204 3.735 7.549 1.00 89.12 362 ALA A N 1
ATOM 2800 C CA . ALA A 1 362 ? 8.552 2.492 8.223 1.00 89.12 362 ALA A CA 1
ATOM 2801 C C . ALA A 1 362 ? 8.775 2.652 9.734 1.00 89.12 362 ALA A C 1
ATOM 2803 O O . ALA A 1 362 ? 8.829 1.647 10.437 1.00 89.12 362 ALA A O 1
ATOM 2804 N N . THR A 1 363 ? 8.917 3.884 10.237 1.00 92.12 363 THR A N 1
ATOM 2805 C CA . THR A 1 363 ? 9.287 4.137 11.642 1.00 92.12 363 THR A CA 1
ATOM 2806 C C . THR A 1 363 ? 8.520 5.273 12.315 1.00 92.12 363 THR A C 1
ATOM 2808 O O . THR A 1 363 ? 8.568 5.385 13.538 1.00 92.12 363 THR A O 1
ATOM 2811 N N . ASP A 1 364 ? 7.824 6.125 11.560 1.00 95.06 364 ASP A N 1
ATOM 2812 C CA . ASP A 1 364 ? 7.108 7.274 12.115 1.00 95.06 364 ASP A CA 1
ATOM 2813 C C . ASP A 1 364 ? 5.970 6.831 13.047 1.00 95.06 364 ASP A C 1
ATOM 2815 O O . ASP A 1 364 ? 5.143 5.977 12.707 1.00 95.06 364 ASP A O 1
ATOM 2819 N N . GLU A 1 365 ? 5.921 7.443 14.229 1.00 95.12 365 GLU A N 1
ATOM 2820 C CA . GLU A 1 365 ? 4.953 7.124 15.275 1.00 95.12 365 GLU A CA 1
ATOM 2821 C C . GLU A 1 365 ? 3.507 7.310 14.812 1.00 95.12 365 GLU A C 1
ATOM 2823 O O . GLU A 1 365 ? 2.624 6.596 15.277 1.00 95.12 365 GLU A O 1
ATOM 2828 N N . ARG A 1 366 ? 3.240 8.217 13.864 1.00 95.75 366 ARG A N 1
ATOM 2829 C CA . ARG A 1 366 ? 1.893 8.422 13.311 1.00 95.75 366 ARG A CA 1
ATOM 2830 C C . ARG A 1 366 ? 1.263 7.133 12.832 1.00 95.75 366 ARG A C 1
ATOM 2832 O O . ARG A 1 366 ? 0.065 6.954 12.999 1.00 95.75 366 ARG A O 1
ATOM 2839 N N . TRP A 1 367 ? 2.044 6.223 12.273 1.00 96.75 367 TRP A N 1
ATOM 2840 C CA . TRP A 1 367 ? 1.493 5.003 11.709 1.00 96.75 367 TRP A CA 1
ATOM 2841 C C . TRP A 1 367 ? 1.899 3.746 12.462 1.00 96.75 367 TRP A C 1
ATOM 2843 O O . TRP A 1 367 ? 1.601 2.671 11.970 1.00 96.75 367 TRP A O 1
ATOM 2853 N N . SER A 1 368 ? 2.519 3.859 13.640 1.00 96.31 368 SER A N 1
ATOM 2854 C CA . SER A 1 368 ? 2.956 2.700 14.425 1.00 96.31 368 SER A CA 1
ATOM 2855 C C . SER A 1 368 ? 1.854 2.097 15.288 1.00 96.31 368 SER A C 1
ATOM 2857 O O . SER A 1 368 ? 0.796 2.695 15.482 1.00 96.31 368 SER A O 1
ATOM 2859 N N . ASN A 1 369 ? 2.095 0.914 15.851 1.00 96.94 369 ASN A N 1
ATOM 2860 C CA . ASN A 1 369 ? 1.146 0.271 16.756 1.00 96.94 369 ASN A CA 1
ATOM 2861 C C . ASN A 1 369 ? 0.896 1.149 18.007 1.00 96.94 369 ASN A C 1
ATOM 2863 O O . ASN A 1 369 ? 1.856 1.438 18.721 1.00 96.94 369 ASN A O 1
ATOM 2867 N N . PRO A 1 370 ? -0.350 1.594 18.281 1.00 96.75 370 PRO A N 1
ATOM 2868 C CA . PRO A 1 370 ? -0.655 2.419 19.445 1.00 96.75 370 PRO A CA 1
ATOM 2869 C C . PRO A 1 370 ? -0.942 1.602 20.715 1.00 96.75 370 PRO A C 1
ATOM 2871 O O . PRO A 1 370 ? -1.228 2.197 21.748 1.00 96.75 370 PRO A O 1
ATOM 2874 N N . PHE A 1 371 ? -0.946 0.267 20.671 1.00 95.25 371 PHE A N 1
ATOM 2875 C CA . PHE A 1 371 ? -1.253 -0.554 21.843 1.00 95.25 371 PHE A CA 1
ATOM 2876 C C . PHE A 1 371 ? -0.075 -0.633 22.813 1.00 95.25 371 PHE A C 1
ATOM 2878 O O . PHE A 1 371 ? 1.096 -0.597 22.425 1.00 95.25 371 PHE A O 1
ATOM 2885 N N . CYS A 1 372 ? -0.391 -0.743 24.100 1.00 89.12 372 CYS A N 1
ATOM 2886 C CA . CYS A 1 372 ? 0.606 -0.885 25.148 1.00 89.12 372 CYS A CA 1
ATOM 2887 C C . CYS A 1 372 ? 1.371 -2.196 24.944 1.00 89.12 372 CYS A C 1
ATOM 2889 O O . CYS A 1 372 ? 0.779 -3.262 24.772 1.00 89.12 372 CYS A O 1
ATOM 2891 N N . VAL A 1 373 ? 2.701 -2.124 24.964 1.00 81.31 373 VAL A N 1
ATOM 2892 C CA . VAL A 1 373 ? 3.532 -3.328 24.977 1.00 81.31 373 VAL A CA 1
ATOM 2893 C C . VAL A 1 373 ? 3.311 -4.029 26.308 1.00 81.31 373 VAL A C 1
ATOM 2895 O O . VAL A 1 373 ? 3.412 -3.401 27.364 1.00 81.31 373 VAL A O 1
ATOM 2898 N N . ILE A 1 374 ? 3.059 -5.335 26.269 1.00 70.06 374 ILE A N 1
ATOM 2899 C CA . ILE A 1 374 ? 3.078 -6.162 27.469 1.00 70.06 374 ILE A CA 1
ATOM 2900 C C . ILE A 1 374 ? 4.538 -6.266 27.903 1.00 70.06 374 ILE A C 1
ATOM 2902 O O . ILE A 1 374 ? 5.285 -7.159 27.502 1.00 70.06 374 ILE A O 1
ATOM 2906 N N . THR A 1 375 ? 4.978 -5.318 28.725 1.00 59.72 375 THR A N 1
ATOM 2907 C CA . THR A 1 375 ? 6.258 -5.422 29.411 1.00 59.72 375 THR A CA 1
ATOM 2908 C C . THR A 1 375 ? 6.081 -6.399 30.561 1.00 59.72 375 THR A C 1
ATOM 2910 O O . THR A 1 375 ? 5.816 -6.010 31.696 1.00 59.72 375 THR A O 1
ATOM 2913 N N . CYS A 1 376 ? 6.250 -7.686 30.276 1.00 53.44 376 CYS A N 1
ATOM 2914 C CA . CYS A 1 376 ? 6.415 -8.724 31.286 1.00 53.44 376 CYS A CA 1
ATOM 2915 C C . CYS A 1 376 ? 7.787 -8.598 31.983 1.00 53.44 376 CYS A C 1
ATOM 2917 O O . CYS A 1 376 ? 8.501 -9.580 32.149 1.00 53.44 376 CYS A O 1
ATOM 2919 N N . VAL A 1 377 ? 8.230 -7.387 32.337 1.00 54.78 377 VAL A N 1
ATOM 2920 C CA . VAL A 1 377 ? 9.454 -7.225 33.125 1.00 54.78 377 VAL A CA 1
ATOM 2921 C C . VAL A 1 377 ? 9.080 -7.537 34.571 1.00 54.78 377 VAL A C 1
ATOM 2923 O O . VAL A 1 377 ? 8.280 -6.802 35.158 1.00 54.78 377 VAL A O 1
ATOM 2926 N N . PRO A 1 378 ? 9.620 -8.609 35.173 1.00 56.25 378 PRO A N 1
ATOM 2927 C CA . PRO A 1 378 ? 9.308 -8.921 36.554 1.00 56.25 378 PRO A CA 1
ATOM 2928 C C . PRO A 1 378 ? 9.885 -7.812 37.436 1.00 56.25 378 PRO A C 1
ATOM 2930 O O . PRO A 1 378 ? 11.071 -7.493 37.355 1.00 56.25 378 PRO A O 1
ATOM 2933 N N . THR A 1 379 ? 9.055 -7.205 38.282 1.00 60.78 379 THR A N 1
ATOM 2934 C CA . THR A 1 379 ? 9.552 -6.249 39.278 1.00 60.78 379 THR A CA 1
ATOM 2935 C C . THR A 1 379 ? 10.275 -7.032 40.366 1.00 60.78 379 THR A C 1
ATOM 2937 O O . THR A 1 379 ? 9.667 -7.885 41.009 1.00 60.78 379 THR A O 1
ATOM 2940 N N . ILE A 1 380 ? 11.565 -6.758 40.572 1.00 69.62 380 ILE A N 1
ATOM 2941 C CA . ILE A 1 380 ? 12.321 -7.330 41.690 1.00 69.62 380 ILE A CA 1
ATOM 2942 C C . ILE A 1 380 ? 12.025 -6.502 42.932 1.00 69.62 380 ILE A C 1
ATOM 2944 O O . ILE A 1 380 ? 12.314 -5.308 42.984 1.00 69.62 380 ILE A O 1
ATOM 2948 N N . THR A 1 381 ? 11.499 -7.154 43.958 1.00 66.88 381 THR A N 1
ATOM 2949 C CA . THR A 1 381 ? 11.366 -6.575 45.296 1.00 66.88 381 THR A CA 1
ATOM 2950 C C . THR A 1 381 ? 12.434 -7.166 46.208 1.00 66.88 381 THR A C 1
ATOM 2952 O O . THR A 1 381 ? 12.421 -8.363 46.495 1.00 66.88 381 THR A O 1
ATOM 2955 N N . GLY A 1 382 ? 13.374 -6.319 46.640 1.00 60.16 382 GLY A N 1
ATOM 2956 C CA . GLY A 1 382 ? 14.436 -6.664 47.586 1.00 60.16 382 GLY A CA 1
ATOM 2957 C C . GLY A 1 382 ? 15.617 -5.698 47.489 1.00 60.16 382 GLY A C 1
ATOM 2958 O O . GLY A 1 382 ? 16.382 -5.770 46.537 1.00 60.16 382 GLY A O 1
ATOM 2959 N N . ASN A 1 383 ? 15.778 -4.818 48.479 1.00 58.53 383 ASN A N 1
ATOM 2960 C CA . ASN A 1 383 ? 16.975 -3.994 48.664 1.00 58.53 383 ASN A CA 1
ATOM 2961 C C . ASN A 1 383 ? 17.484 -4.231 50.087 1.00 58.53 383 ASN A C 1
ATOM 2963 O O . ASN A 1 383 ? 16.712 -4.094 51.035 1.00 58.53 383 ASN A O 1
ATOM 2967 N N . ALA A 1 384 ? 18.761 -4.566 50.244 1.00 55.75 384 ALA A N 1
ATOM 2968 C CA . ALA A 1 384 ? 19.394 -4.678 51.552 1.00 55.75 384 ALA A CA 1
ATOM 2969 C C . ALA A 1 384 ? 20.851 -4.204 51.466 1.00 55.75 384 ALA A C 1
ATOM 2971 O O . ALA A 1 384 ? 21.569 -4.591 50.545 1.00 55.75 384 ALA A O 1
ATOM 2972 N N . GLU A 1 385 ? 21.293 -3.387 52.429 1.00 57.31 385 GLU A N 1
ATOM 2973 C CA . GLU A 1 385 ? 22.709 -3.358 52.803 1.00 57.31 385 GLU A CA 1
ATOM 2974 C C . GLU A 1 385 ? 23.003 -4.716 53.434 1.00 57.31 385 GLU A C 1
ATOM 2976 O O . GLU A 1 385 ? 22.552 -5.015 54.539 1.00 57.31 385 GLU A O 1
ATOM 2981 N N . VAL A 1 386 ? 23.663 -5.587 52.679 1.00 57.03 386 VAL A N 1
ATOM 2982 C CA . VAL A 1 386 ? 23.904 -6.958 53.119 1.00 57.03 386 VAL A CA 1
ATOM 2983 C C . VAL A 1 386 ? 25.202 -6.964 53.912 1.00 57.03 386 VAL A C 1
ATOM 2985 O O . VAL A 1 386 ? 26.268 -6.674 53.368 1.00 57.03 386 VAL A O 1
ATOM 2988 N N . CYS A 1 387 ? 25.132 -7.288 55.202 1.00 59.09 387 CYS A N 1
ATOM 2989 C CA . CYS A 1 387 ? 26.318 -7.750 55.910 1.00 59.09 387 CYS A CA 1
ATOM 2990 C C . CYS A 1 387 ? 26.778 -9.038 55.222 1.00 59.09 387 CYS A C 1
ATOM 2992 O O . CYS A 1 387 ? 25.949 -9.908 54.952 1.00 59.09 387 CYS A O 1
ATOM 2994 N N . ALA A 1 388 ? 28.071 -9.152 54.901 1.00 60.75 388 ALA A N 1
ATOM 2995 C CA . ALA A 1 388 ? 28.611 -10.374 54.311 1.00 60.75 388 ALA A CA 1
ATOM 2996 C C . ALA A 1 388 ? 28.089 -11.588 55.100 1.00 60.75 388 ALA A C 1
ATOM 2998 O O . ALA A 1 388 ? 28.049 -11.537 56.331 1.00 60.75 388 ALA A O 1
ATOM 2999 N N . TYR A 1 389 ? 27.690 -12.646 54.388 1.00 67.94 389 TYR A N 1
ATOM 3000 C CA . TYR A 1 389 ? 27.260 -13.945 54.932 1.00 67.94 389 TYR A CA 1
ATOM 3001 C C . TYR A 1 389 ? 25.779 -14.142 55.310 1.00 67.94 389 TYR A C 1
ATOM 3003 O O . TYR A 1 389 ? 25.405 -15.289 55.561 1.00 67.94 389 TYR A O 1
ATOM 3011 N N . ASP A 1 390 ? 24.911 -13.126 55.247 1.00 80.75 390 ASP A N 1
ATOM 3012 C CA . ASP A 1 390 ? 23.463 -13.339 55.423 1.00 80.75 390 ASP A CA 1
ATOM 3013 C C . ASP A 1 390 ? 22.739 -13.607 54.082 1.00 80.75 390 ASP A C 1
ATOM 3015 O O . ASP A 1 390 ? 22.911 -12.849 53.119 1.00 80.75 390 ASP A O 1
ATOM 3019 N N . PRO A 1 391 ? 21.910 -14.669 53.977 1.00 85.94 391 PRO A N 1
ATOM 3020 C CA . PRO A 1 391 ? 21.075 -14.903 52.802 1.00 85.94 391 PRO A CA 1
ATOM 3021 C C . PRO A 1 391 ? 19.999 -13.827 52.615 1.00 85.94 391 PRO A C 1
ATOM 3023 O O . PRO A 1 391 ? 19.212 -13.548 53.519 1.00 85.94 391 PRO A O 1
ATOM 3026 N N . VAL A 1 392 ? 19.885 -13.302 51.398 1.00 86.06 392 VAL A N 1
ATOM 3027 C CA . VAL A 1 392 ? 18.835 -12.373 50.969 1.00 86.06 392 VAL A CA 1
ATOM 3028 C C . VAL A 1 392 ? 17.967 -13.053 49.920 1.00 86.06 392 VAL A C 1
ATOM 3030 O O . VAL A 1 392 ? 18.479 -13.633 48.964 1.00 86.06 392 VAL A O 1
ATOM 3033 N N . THR A 1 393 ? 16.645 -12.979 50.086 1.00 89.50 393 THR A N 1
ATOM 3034 C CA . THR A 1 393 ? 15.680 -13.516 49.115 1.00 89.50 393 THR A CA 1
ATOM 3035 C C . THR A 1 393 ? 15.098 -12.395 48.270 1.00 89.50 393 THR A C 1
ATOM 3037 O O . THR A 1 393 ? 14.440 -11.496 48.789 1.00 89.50 393 THR A O 1
ATOM 3040 N N . TYR A 1 394 ? 15.309 -12.485 46.963 1.00 88.38 394 TYR A N 1
ATOM 3041 C CA . TYR A 1 394 ? 14.716 -11.615 45.958 1.00 88.38 394 TYR A CA 1
ATOM 3042 C C . TYR A 1 394 ? 13.472 -12.291 45.398 1.00 88.38 394 TYR A C 1
ATOM 3044 O O . TYR A 1 394 ? 13.527 -13.449 44.983 1.00 88.38 394 TYR A O 1
ATOM 3052 N N . THR A 1 395 ? 12.351 -11.574 45.394 1.00 87.50 395 THR A N 1
ATOM 3053 C CA . THR A 1 395 ? 11.073 -12.087 44.883 1.00 87.50 395 THR A CA 1
ATOM 3054 C C . THR A 1 395 ? 10.623 -11.252 43.703 1.00 87.50 395 THR A C 1
ATOM 3056 O O . THR A 1 395 ? 10.744 -10.022 43.730 1.00 87.50 395 THR A O 1
ATOM 3059 N N . ILE A 1 396 ? 10.096 -11.931 42.691 1.00 85.56 396 ILE A N 1
ATOM 3060 C CA . ILE A 1 396 ? 9.494 -11.311 41.518 1.00 85.56 396 ILE A CA 1
ATOM 3061 C C . ILE A 1 396 ? 8.000 -11.603 41.491 1.00 85.56 396 ILE A C 1
ATOM 3063 O O . ILE A 1 396 ? 7.557 -12.672 41.919 1.00 85.56 396 ILE A O 1
ATOM 3067 N N . THR A 1 397 ? 7.217 -10.663 40.969 1.00 81.56 397 THR A N 1
ATOM 3068 C CA . THR A 1 397 ? 5.811 -10.936 40.663 1.00 81.56 397 THR A CA 1
ATOM 3069 C C . THR A 1 397 ? 5.755 -11.975 39.541 1.00 81.56 397 THR A C 1
ATOM 3071 O O . THR A 1 397 ? 6.353 -11.729 38.489 1.00 81.56 397 THR A O 1
ATOM 3074 N N . PRO A 1 398 ? 5.080 -13.125 39.736 1.00 75.19 398 PRO A N 1
ATOM 3075 C CA . PRO A 1 398 ? 4.964 -14.133 38.693 1.00 75.19 398 PRO A CA 1
ATOM 3076 C C . PRO A 1 398 ? 4.282 -13.550 37.452 1.00 75.19 398 PRO A C 1
ATOM 3078 O O . PRO A 1 398 ? 3.248 -12.888 37.560 1.00 75.19 398 PRO A O 1
ATOM 3081 N N . GLY A 1 399 ? 4.854 -13.821 36.282 1.00 71.00 399 GLY A N 1
ATOM 3082 C CA . GLY A 1 399 ? 4.188 -13.631 35.002 1.00 71.00 399 GLY A CA 1
ATOM 3083 C C . GLY A 1 399 ? 3.052 -14.645 34.789 1.00 71.00 399 GLY A C 1
ATOM 3084 O O . GLY A 1 399 ? 2.732 -15.440 35.680 1.00 71.00 399 GLY A O 1
ATOM 3085 N N . PRO A 1 400 ? 2.430 -14.646 33.600 1.00 73.69 400 PRO A N 1
ATOM 3086 C CA . PRO A 1 400 ? 1.409 -15.625 33.226 1.00 73.69 400 PRO A CA 1
ATOM 3087 C C . PRO A 1 400 ? 1.858 -17.102 33.390 1.00 73.69 400 PRO A C 1
ATOM 3089 O O . PRO A 1 400 ? 3.058 -17.379 33.490 1.00 73.69 400 PRO A O 1
ATOM 3092 N N . PRO A 1 401 ? 0.936 -18.088 33.390 1.00 73.81 401 PRO A N 1
ATOM 3093 C CA . PRO A 1 401 ? 1.292 -19.507 33.515 1.00 73.81 401 PRO A CA 1
ATOM 3094 C C . PRO A 1 401 ? 2.338 -19.944 32.478 1.00 73.81 401 PRO A C 1
ATOM 3096 O O . PRO A 1 401 ? 2.207 -19.586 31.316 1.00 73.81 401 PRO A O 1
ATOM 3099 N N . ASN A 1 402 ? 3.328 -20.742 32.900 1.00 75.44 402 ASN A N 1
ATOM 3100 C CA . ASN A 1 402 ? 4.485 -21.215 32.111 1.00 75.44 402 ASN A CA 1
ATOM 3101 C C . ASN A 1 402 ? 5.580 -20.183 31.789 1.00 75.44 402 ASN A C 1
ATOM 3103 O O . ASN A 1 402 ? 6.551 -20.537 31.125 1.00 75.44 402 ASN A O 1
ATOM 3107 N N . SER A 1 403 ? 5.486 -18.959 32.315 1.00 76.81 403 SER A N 1
ATOM 3108 C CA . SER A 1 403 ? 6.548 -17.958 32.160 1.00 76.81 403 SER A CA 1
ATOM 3109 C C . SER A 1 403 ? 7.905 -18.470 32.652 1.00 76.81 403 SER A C 1
ATOM 3111 O O . SER A 1 403 ? 7.991 -19.062 33.732 1.00 76.81 403 SER A O 1
ATOM 3113 N N . THR A 1 404 ? 8.970 -18.175 31.899 1.00 83.56 404 THR A N 1
ATOM 3114 C CA . THR A 1 404 ? 10.352 -18.453 32.321 1.00 83.56 404 THR A CA 1
ATOM 3115 C C . THR A 1 404 ? 11.141 -17.188 32.631 1.00 83.56 404 THR A C 1
ATOM 3117 O O . THR A 1 404 ? 10.932 -16.151 32.003 1.00 83.56 404 THR A O 1
ATOM 3120 N N . TYR A 1 405 ? 12.104 -17.281 33.549 1.00 86.12 405 TYR A N 1
ATOM 3121 C CA . TYR A 1 405 ? 12.887 -16.150 34.048 1.00 86.12 405 TYR A CA 1
ATOM 3122 C C . TYR A 1 405 ? 14.392 -16.383 33.903 1.00 86.12 405 TYR A C 1
ATOM 3124 O O . TYR A 1 405 ? 14.924 -17.430 34.258 1.00 86.12 405 TYR A O 1
ATOM 3132 N N . LEU A 1 406 ? 15.110 -15.380 33.415 1.00 86.69 406 LEU A N 1
ATOM 3133 C CA . LEU A 1 406 ? 16.564 -15.349 33.403 1.00 86.69 406 LEU A CA 1
ATOM 3134 C C . LEU A 1 406 ? 17.058 -14.467 34.546 1.00 86.69 406 LEU A C 1
ATOM 3136 O O . LEU A 1 406 ? 16.896 -13.248 34.506 1.00 86.69 406 LEU A O 1
ATOM 31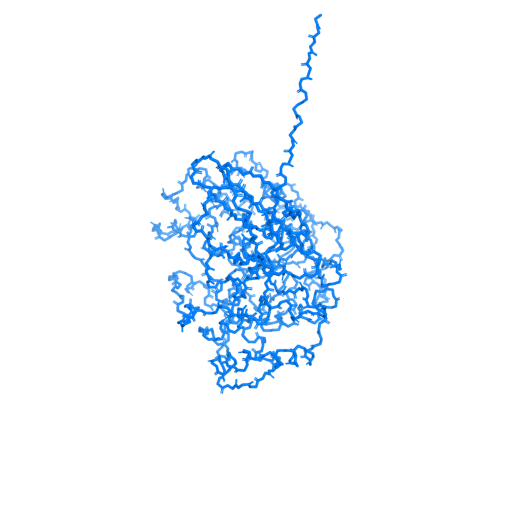40 N N . TRP A 1 407 ? 17.673 -15.090 35.548 1.00 88.44 407 TRP A N 1
ATOM 3141 C CA . TRP A 1 407 ? 18.313 -14.416 36.675 1.00 88.44 407 TRP A CA 1
ATOM 3142 C C . TRP A 1 407 ? 19.769 -14.081 36.322 1.00 88.44 407 TRP A C 1
ATOM 3144 O O . TRP A 1 407 ? 20.599 -14.973 36.160 1.00 88.44 407 TRP A O 1
ATOM 3154 N N . ASN A 1 408 ? 20.085 -12.793 36.201 1.00 89.00 408 ASN A N 1
ATOM 3155 C CA . ASN A 1 408 ? 21.421 -12.280 35.900 1.00 89.00 408 ASN A CA 1
ATOM 3156 C C . ASN A 1 408 ? 22.056 -11.719 37.175 1.00 89.00 408 ASN A C 1
ATOM 3158 O O . ASN A 1 408 ? 21.650 -10.663 37.664 1.00 89.00 408 ASN A O 1
ATOM 3162 N N . ILE A 1 409 ? 23.056 -12.429 37.704 1.00 89.69 409 ILE A N 1
ATOM 3163 C CA . ILE A 1 409 ? 23.709 -12.119 38.980 1.00 89.69 409 ILE A CA 1
ATOM 3164 C C . ILE A 1 409 ? 25.199 -11.864 38.733 1.00 89.69 409 ILE A C 1
ATOM 3166 O O . ILE A 1 409 ? 25.895 -12.708 38.167 1.00 89.69 409 ILE A O 1
ATOM 3170 N N . THR A 1 410 ? 25.699 -10.711 39.171 1.00 89.31 410 THR A N 1
ATOM 3171 C CA . THR A 1 410 ? 27.115 -10.322 39.084 1.00 89.31 410 THR A CA 1
ATOM 3172 C C . THR A 1 410 ? 27.689 -10.047 40.473 1.00 89.31 410 THR A C 1
ATOM 3174 O O . THR A 1 410 ? 26.953 -9.677 41.384 1.00 89.31 410 THR A O 1
ATOM 3177 N N . GLY A 1 411 ? 29.005 -10.207 40.639 1.00 86.19 411 GLY A N 1
ATOM 3178 C CA . GLY A 1 411 ? 29.695 -10.097 41.933 1.00 86.19 411 GLY A CA 1
ATOM 3179 C C . GLY A 1 411 ? 30.028 -11.463 42.542 1.00 86.19 411 GLY A C 1
ATOM 3180 O O . GLY A 1 411 ? 29.934 -12.487 41.865 1.00 86.19 411 GLY A O 1
ATOM 3181 N N . SER A 1 412 ? 30.439 -11.473 43.811 1.00 86.62 412 SER A N 1
ATOM 3182 C CA . SER A 1 412 ? 30.773 -12.699 44.549 1.00 86.62 412 SER A CA 1
ATOM 3183 C C . SER A 1 412 ? 29.568 -13.175 45.369 1.00 86.62 412 SER A C 1
ATOM 3185 O O . SER A 1 412 ? 29.123 -12.473 46.278 1.00 86.62 412 SER A O 1
ATOM 3187 N N . TYR A 1 413 ? 29.023 -14.352 45.050 1.00 90.1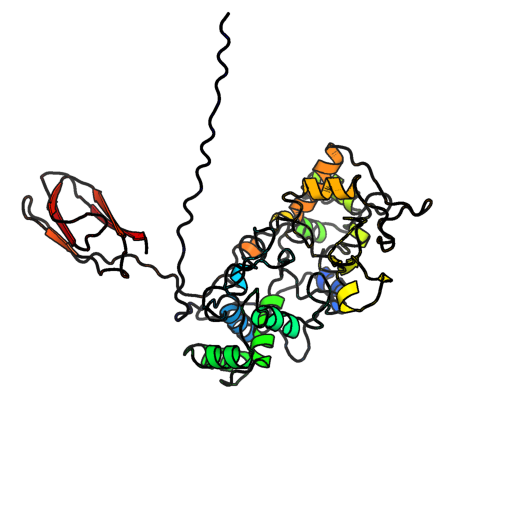9 413 TYR A N 1
ATOM 3188 C CA . TYR A 1 413 ? 27.816 -14.881 45.690 1.00 90.19 413 TYR A CA 1
ATOM 3189 C C . TYR A 1 413 ? 27.787 -16.412 45.745 1.00 90.19 413 TYR A C 1
ATOM 3191 O O . TYR A 1 413 ? 28.476 -17.102 44.992 1.00 90.19 413 TYR A O 1
ATOM 3199 N N . ILE A 1 414 ? 26.922 -16.935 46.613 1.00 89.00 414 ILE A N 1
ATOM 3200 C CA . ILE A 1 414 ? 26.513 -18.339 46.675 1.00 89.00 414 ILE A CA 1
ATOM 3201 C C . ILE A 1 414 ? 24.993 -18.392 46.492 1.00 89.00 414 ILE A C 1
ATOM 3203 O O . ILE A 1 414 ? 24.257 -17.684 47.182 1.00 89.00 414 ILE A O 1
ATOM 3207 N N . ILE A 1 415 ? 24.512 -19.236 45.575 1.00 91.88 415 ILE A N 1
ATOM 3208 C CA . ILE A 1 415 ? 23.075 -19.513 45.442 1.00 91.88 415 ILE A CA 1
ATOM 3209 C C . ILE A 1 415 ? 22.663 -20.429 46.592 1.00 91.88 415 ILE A C 1
ATOM 3211 O O . ILE A 1 415 ? 23.181 -21.537 46.718 1.00 91.88 415 ILE A O 1
ATOM 3215 N N . VAL A 1 416 ? 21.736 -19.962 47.426 1.00 91.62 416 VAL A N 1
ATOM 3216 C CA . VAL A 1 416 ? 21.199 -20.731 48.555 1.00 91.62 416 VAL A CA 1
ATOM 3217 C C . VAL A 1 416 ? 20.016 -21.579 48.087 1.00 91.62 416 VAL A C 1
ATOM 3219 O O . VAL A 1 416 ? 19.958 -22.770 48.381 1.00 91.62 416 VAL A O 1
ATOM 3222 N N . SER A 1 417 ? 19.093 -20.983 47.324 1.00 93.19 417 SER A N 1
ATOM 3223 C CA . SER A 1 417 ? 17.933 -21.670 46.737 1.00 93.19 417 SER A CA 1
ATOM 3224 C C . SER A 1 417 ? 17.260 -20.850 45.632 1.00 93.19 417 SER A C 1
ATOM 3226 O O . SER A 1 417 ? 17.317 -19.621 45.646 1.00 93.19 417 SER A O 1
ATOM 3228 N N . GLY A 1 418 ? 16.552 -21.527 44.724 1.00 91.56 418 GLY A N 1
ATOM 3229 C CA . GLY A 1 418 ? 15.805 -20.894 43.635 1.00 91.56 418 GLY A CA 1
ATOM 3230 C C . GLY A 1 418 ? 16.698 -20.460 42.467 1.00 91.56 418 GLY A C 1
ATOM 3231 O O . GLY A 1 418 ? 17.717 -21.093 42.188 1.00 91.56 418 GLY A O 1
ATOM 3232 N N . CYS A 1 419 ? 16.322 -19.358 41.811 1.00 89.44 419 CYS A N 1
ATOM 3233 C CA . CYS A 1 419 ? 17.018 -18.761 40.659 1.00 89.44 419 CYS A CA 1
ATOM 3234 C C . CYS A 1 419 ? 17.026 -19.610 39.368 1.00 89.44 419 CYS A C 1
ATOM 3236 O O . CYS A 1 419 ? 17.772 -19.301 38.435 1.00 89.44 419 CYS A O 1
ATOM 3238 N N . SER A 1 420 ? 16.227 -20.678 39.281 1.00 90.88 420 SER A N 1
ATOM 3239 C CA . SER A 1 420 ? 16.027 -21.404 38.027 1.00 90.88 420 SER A CA 1
ATOM 3240 C C . SER A 1 420 ? 15.068 -20.659 37.099 1.00 90.88 420 SER A C 1
ATOM 3242 O O . SER A 1 420 ? 14.404 -19.694 37.486 1.00 90.88 420 SER A O 1
ATOM 3244 N N . MET A 1 421 ? 14.952 -21.150 35.864 1.00 88.75 421 MET A N 1
ATOM 3245 C CA . MET A 1 421 ? 14.056 -20.557 34.875 1.00 88.75 421 MET A CA 1
ATOM 3246 C C . MET A 1 421 ? 12.579 -20.598 35.270 1.00 88.75 421 MET A C 1
ATOM 3248 O O . MET A 1 421 ? 11.820 -19.807 34.734 1.00 88.75 421 MET A O 1
ATOM 3252 N N . ALA A 1 422 ? 12.163 -21.469 36.190 1.00 88.50 422 ALA A N 1
ATOM 3253 C CA . ALA A 1 422 ? 10.774 -21.554 36.645 1.00 88.50 422 ALA A CA 1
ATOM 3254 C C . ALA A 1 422 ? 10.531 -20.850 37.993 1.00 88.50 422 ALA A C 1
ATOM 3256 O O . ALA A 1 422 ? 9.386 -20.748 38.432 1.00 88.50 422 ALA A O 1
ATOM 3257 N N . ASP A 1 423 ? 11.587 -20.377 38.662 1.00 90.94 423 ASP A N 1
ATOM 3258 C CA . ASP A 1 423 ? 11.472 -19.838 40.014 1.00 90.94 423 ASP A CA 1
ATOM 3259 C C . ASP A 1 423 ? 11.107 -18.356 40.003 1.00 90.94 423 ASP A C 1
ATOM 3261 O O . ASP A 1 423 ? 11.702 -17.555 39.284 1.00 90.94 423 ASP A O 1
ATOM 3265 N N . THR A 1 424 ? 10.186 -17.978 40.889 1.00 90.44 424 THR A N 1
ATOM 3266 C CA . THR A 1 424 ? 9.806 -16.580 41.159 1.00 90.44 424 THR A CA 1
ATOM 3267 C C . THR A 1 424 ? 10.544 -15.999 42.368 1.00 90.44 424 THR A C 1
ATOM 3269 O O . THR A 1 424 ? 10.297 -14.868 42.789 1.00 90.44 424 THR A O 1
ATOM 3272 N N . THR A 1 425 ? 11.457 -16.780 42.945 1.00 91.81 425 THR A N 1
ATOM 3273 C CA . THR A 1 425 ? 12.297 -16.400 44.079 1.00 91.81 425 THR A CA 1
ATOM 3274 C C . THR A 1 425 ? 13.738 -16.818 43.828 1.00 91.81 425 THR A C 1
ATOM 3276 O O . THR A 1 425 ? 13.997 -17.916 43.331 1.00 91.81 425 THR A O 1
ATOM 3279 N N . CYS A 1 426 ? 14.677 -15.973 44.231 1.00 92.19 426 CYS A N 1
ATOM 3280 C CA . CYS A 1 426 ? 16.102 -16.253 44.178 1.00 92.19 426 CYS A CA 1
ATOM 3281 C C . CYS A 1 426 ? 16.740 -15.845 45.506 1.00 92.19 426 CYS A C 1
ATOM 3283 O O . CYS A 1 426 ? 16.739 -14.666 45.861 1.00 92.19 426 CYS A O 1
ATOM 3285 N N . THR A 1 427 ? 17.249 -16.817 46.261 1.00 91.81 427 THR A N 1
ATOM 3286 C CA . THR A 1 427 ? 17.917 -16.579 47.544 1.00 91.81 427 THR A CA 1
ATOM 3287 C C . THR A 1 427 ? 19.419 -16.706 47.363 1.00 91.81 427 THR A C 1
ATOM 3289 O O . THR A 1 427 ? 19.925 -17.775 47.012 1.00 91.81 427 THR A O 1
ATOM 3292 N N . LEU A 1 428 ? 20.133 -15.617 47.630 1.00 89.94 428 LEU A N 1
ATOM 3293 C CA . LEU A 1 428 ? 21.579 -15.521 47.483 1.00 89.94 428 LEU A CA 1
ATOM 3294 C C . LEU A 1 428 ? 22.229 -15.157 48.807 1.00 89.94 428 LEU A C 1
ATOM 3296 O O . LEU A 1 428 ? 21.687 -14.367 49.571 1.00 89.94 428 LEU A O 1
ATOM 3300 N N . MET A 1 429 ? 23.430 -15.666 49.033 1.00 87.12 429 MET A N 1
ATOM 3301 C CA . MET A 1 429 ? 24.334 -15.174 50.062 1.00 87.12 429 MET A CA 1
ATOM 3302 C C . MET A 1 429 ? 25.474 -14.429 49.372 1.00 87.12 429 MET A C 1
ATOM 3304 O O . MET A 1 429 ? 26.221 -15.024 48.594 1.00 87.12 429 MET A O 1
ATOM 3308 N N . TRP A 1 430 ? 25.601 -13.131 49.638 1.00 85.88 430 TRP A N 1
ATOM 3309 C CA . TRP A 1 430 ? 26.709 -12.328 49.125 1.00 85.88 430 TRP A CA 1
ATOM 3310 C C . TRP A 1 430 ? 27.971 -12.602 49.951 1.00 85.88 430 TRP A C 1
ATOM 3312 O O . TRP A 1 430 ? 27.926 -12.622 51.184 1.00 85.88 430 TRP A O 1
ATOM 3322 N N . THR A 1 431 ? 29.092 -12.845 49.273 1.00 83.25 431 THR A N 1
ATOM 3323 C CA . THR A 1 431 ? 30.385 -13.159 49.904 1.00 83.25 431 THR A CA 1
ATOM 3324 C C . THR A 1 431 ? 31.370 -12.010 49.720 1.00 83.25 431 THR A C 1
ATOM 3326 O O . THR A 1 431 ? 31.150 -11.138 48.880 1.00 83.25 431 THR A O 1
ATOM 3329 N N . ASP A 1 432 ? 32.490 -12.038 50.446 1.00 72.94 432 ASP A N 1
ATOM 3330 C CA . ASP A 1 432 ? 33.533 -11.010 50.358 1.00 72.94 432 ASP A CA 1
ATOM 3331 C C . ASP A 1 432 ? 33.942 -10.729 48.897 1.00 72.94 432 ASP A C 1
ATOM 3333 O O . ASP A 1 432 ? 34.386 -11.614 48.156 1.00 72.94 432 ASP A O 1
ATOM 3337 N N . GLY A 1 433 ? 33.745 -9.483 48.458 1.00 66.00 433 GLY A N 1
ATOM 3338 C CA . GLY A 1 433 ? 33.932 -9.073 47.070 1.00 66.00 433 GLY A CA 1
ATOM 3339 C C . GLY A 1 433 ? 33.415 -7.658 46.778 1.00 66.00 433 GLY A C 1
ATOM 3340 O O . GLY A 1 433 ? 32.873 -6.999 47.666 1.00 66.00 433 GLY A O 1
ATOM 3341 N N . PRO A 1 434 ? 33.607 -7.155 45.543 1.00 66.62 434 PRO A N 1
ATOM 3342 C CA . PRO A 1 434 ? 33.029 -5.886 45.101 1.00 66.62 434 PRO A CA 1
ATOM 3343 C C . PRO A 1 434 ? 31.493 -5.940 45.097 1.00 66.62 434 PRO A C 1
ATOM 3345 O O . PRO A 1 434 ? 30.904 -7.021 45.096 1.00 66.62 434 PRO A O 1
ATOM 3348 N N . ALA A 1 435 ? 30.851 -4.767 45.048 1.00 72.12 435 ALA A N 1
ATOM 3349 C CA . ALA A 1 435 ? 29.396 -4.652 44.960 1.00 72.12 435 ALA A CA 1
ATOM 3350 C C . ALA A 1 435 ? 28.833 -5.529 43.823 1.00 72.12 435 ALA A C 1
ATOM 3352 O O . ALA A 1 435 ? 29.278 -5.432 42.677 1.00 72.12 435 ALA A O 1
ATOM 3353 N N . GLY A 1 436 ? 27.875 -6.392 44.160 1.00 77.44 436 GLY A N 1
ATOM 3354 C CA . GLY A 1 436 ? 27.175 -7.248 43.210 1.00 77.44 436 GLY A CA 1
ATOM 3355 C C . GLY A 1 436 ? 25.858 -6.643 42.736 1.00 77.44 436 GLY A C 1
ATOM 3356 O O . GLY A 1 436 ? 25.319 -5.727 43.357 1.00 77.44 436 GLY A O 1
ATOM 3357 N N . THR A 1 437 ? 25.325 -7.162 41.632 1.00 82.56 437 THR A N 1
ATOM 3358 C CA . THR A 1 437 ? 23.989 -6.793 41.141 1.00 82.56 437 THR A CA 1
ATOM 3359 C C . THR A 1 437 ? 23.184 -8.042 40.826 1.00 82.56 437 THR A C 1
ATOM 3361 O O . THR A 1 437 ? 23.737 -9.035 40.356 1.00 82.56 437 THR A O 1
ATOM 3364 N N . LEU A 1 438 ? 21.878 -7.991 41.072 1.00 86.00 438 LEU A N 1
ATOM 3365 C CA . LEU A 1 438 ? 20.921 -8.990 40.614 1.00 86.00 438 LEU A CA 1
ATOM 3366 C C . LEU A 1 438 ? 19.887 -8.284 39.742 1.00 86.00 438 LEU A C 1
ATOM 3368 O O . LEU A 1 438 ? 19.327 -7.261 40.128 1.00 86.00 438 LEU A O 1
ATOM 3372 N N . SER A 1 439 ? 19.628 -8.851 38.573 1.00 84.06 439 SER A N 1
ATOM 3373 C CA . SER A 1 439 ? 18.541 -8.454 37.685 1.00 84.06 439 SER A CA 1
ATOM 3374 C C . SER A 1 439 ? 17.829 -9.697 37.167 1.00 84.06 439 SER A C 1
ATOM 3376 O O . SER A 1 439 ? 18.389 -10.793 37.166 1.00 84.06 439 SER A O 1
ATOM 3378 N N . VAL A 1 440 ? 16.581 -9.540 36.744 1.00 84.50 440 VAL A N 1
ATOM 3379 C CA . VAL A 1 440 ? 15.774 -10.626 36.194 1.00 84.50 440 VAL A CA 1
ATOM 3380 C C . VAL A 1 440 ? 15.129 -10.156 34.903 1.00 84.50 440 VAL A C 1
ATOM 3382 O O . VAL A 1 440 ? 14.751 -8.992 34.762 1.00 84.50 440 VAL A O 1
ATOM 3385 N N . THR A 1 441 ? 14.995 -11.059 33.947 1.00 79.88 441 THR A N 1
ATOM 3386 C CA . THR A 1 441 ? 14.279 -10.805 32.700 1.00 79.88 441 THR A CA 1
ATOM 3387 C C . THR A 1 441 ? 13.349 -11.976 32.442 1.00 79.88 441 THR A C 1
ATOM 3389 O O . THR A 1 441 ? 13.795 -13.119 32.483 1.00 79.88 441 THR A O 1
ATOM 3392 N N . GLN A 1 442 ? 12.065 -11.729 32.188 1.00 79.19 442 GLN A N 1
ATOM 3393 C CA . GLN A 1 442 ? 11.181 -12.791 31.712 1.00 79.19 442 GLN A CA 1
ATOM 3394 C C . GLN A 1 442 ? 11.548 -13.122 30.262 1.00 79.19 442 GLN A C 1
ATOM 3396 O O . GLN A 1 442 ? 11.667 -12.223 29.433 1.00 79.19 442 GLN A O 1
ATOM 3401 N N . THR A 1 443 ? 11.779 -14.398 29.966 1.00 66.56 443 THR A N 1
ATOM 3402 C CA . THR A 1 443 ? 12.305 -14.857 28.672 1.00 66.56 443 THR A CA 1
ATOM 3403 C C . THR A 1 443 ? 11.281 -15.575 27.802 1.00 66.56 443 THR A C 1
ATOM 3405 O O . THR A 1 443 ? 11.542 -15.756 26.616 1.00 66.56 443 THR A O 1
ATOM 3408 N N . SER A 1 444 ? 10.125 -15.969 28.347 1.00 60.62 444 SER A N 1
ATOM 3409 C CA . SER A 1 444 ? 9.031 -16.559 27.566 1.00 60.62 444 SER A CA 1
ATOM 3410 C C . SER A 1 444 ? 7.666 -16.439 28.257 1.00 60.62 444 SER A C 1
ATOM 3412 O O . SER A 1 444 ? 7.595 -16.160 29.462 1.00 60.62 444 SER A O 1
ATOM 3414 N N . TYR A 1 445 ? 6.611 -16.636 27.459 1.00 56.47 445 TYR A N 1
ATOM 3415 C CA . TYR A 1 445 ? 5.252 -16.995 27.866 1.00 56.47 445 TYR A CA 1
ATOM 3416 C C . TYR A 1 445 ? 4.873 -18.316 27.193 1.00 56.47 445 TYR A C 1
ATOM 3418 O O . TYR A 1 445 ? 5.193 -18.446 25.985 1.00 56.47 445 TYR A O 1
#